Protein AF-A0A1I8GAC6-F1 (afdb_monomer_lite)

Sequence (416 aa):
GCTRSGSTRRPVFCAGGDVRAVAAAARLSRSRRRQLHLATAGLDQQVDNNCGSNPSEFFRVEFQLNHAIGLSALNLSQLPPGWSPYQPFVALMDGIVMGGGAGVSVNGSHRVATEHTLFAMPEAAIGFFPDVGGGHFLGRLPGELGTFLALTGHRLAGRDVRACGIAIATHFVRSDLLSELEDRLCHGCWPSGSGPDSHSRVSAILDEFESRSSDSGSRSSSSARDSAAGWSLSPHLAEIDAHFSRCSVSEILSSLAAAAPSSQFAANQLSAMRAASPTSLAVSLRQIRRCRRLGDSLARVLRLEYRLAVRLVDGNEQDGEGDGDSGDFLEGVRAALDDKGRGQPPKWRPASVAEITEAQLEKYFRPLPPGQELTFALPSDGLCGGDALEIDADCDIAPAEQQLLGDGRGADGGRL

Foldseek 3Di:
DDDDDDPPPADALDQADPLVVLLVQLLVVLVVVVVVCVVCPPDDDDDDPPDGDDSLVVLLVLLLLLVVQLLLQDDPVPDDPPDDNFDADAAAQRAEQEQSSQLNALSTNAHEFAQRHKYAHLQLLQLAWRASLLLPLLLPFPAQSSLLRGQQRDIQGGCLQPVRHVSRHVAYAYPVCVVVLVVCLVPPPDDPDDPDGPSVVNVVSRVVRRVVRLPPDDDDPDCVPPNPDPNPCVVPVVVSNVQSVDPFPVSSLVSLVVCVVPDVVSVSSNVSNLLGALLRSRLRSVLNVVSNVVPNDSPVSSQQSSLLSSDQSNDDPPPVPDDSQQGSNSQSCCVVPVCPPVPDRGDHVVSHNVPDDPVNSVSSRDDDPPPSTRDNDDPQPPPDGDDDDDDDPDDDPDDPDDDDPDDDDDDDDDDD

pLDDT: mean 79.56, std 23.61, range [22.66, 98.75]

Secondary structure (DSSP, 8-state):
--------PPPEEE----HHHHHHHHHHHHHHHHHHHHH-TT--------SS--HHHHHHHHHHHHHHHHGGG--GGGSPTT--TT---EEEE-SEEETHHHHTTTTSSEEEE-TT-EEE--GGGGT----TTHHHHGGGSSTTHHHHHHHH-PPEETHHHHHT-TTT-SEE--GGGHHHHHHHHHTS---SSSSS-HHHHHHHHHHHHHHHHH---S--TT-TTTTT---TTGGGHHHHHHHHTSSSHHHHHHHHHHHTTT-HHHHHHHHHHHHS-HHHHHHHHHHHHHHHTSTT-HHHHHHHHHHHHHHHHH--GGGS---TT-SHHHHHHIIIIISTTS------SSSSGGG--HHHHHHHHSPPSTT-S--------TT------------------S--------------

Organism: NCBI:txid282301

Structure (mmCIF, N/CA/C/O backbone):
data_AF-A0A1I8GAC6-F1
#
_entry.id   AF-A0A1I8GAC6-F1
#
loop_
_atom_site.group_PDB
_atom_site.id
_atom_site.type_symbol
_atom_site.label_atom_id
_atom_site.label_alt_id
_atom_site.label_comp_id
_atom_site.label_asym_id
_atom_site.label_entity_id
_atom_site.label_seq_id
_atom_site.pdbx_PDB_ins_code
_atom_site.Cartn_x
_atom_site.Cartn_y
_atom_site.Cartn_z
_atom_site.occupancy
_atom_site.B_iso_or_equiv
_atom_site.auth_seq_id
_atom_site.auth_comp_id
_atom_site.auth_asym_id
_atom_site.auth_atom_id
_atom_site.pdbx_PDB_model_num
ATOM 1 N N . GLY A 1 1 ? -17.642 20.146 -39.312 1.00 38.69 1 GLY A N 1
ATOM 2 C CA . GLY A 1 1 ? -16.767 20.202 -38.131 1.00 38.69 1 GLY A CA 1
ATOM 3 C C . GLY A 1 1 ? -17.595 19.981 -36.890 1.00 38.69 1 GLY A C 1
ATOM 4 O O . GLY A 1 1 ? -18.550 20.715 -36.705 1.00 38.69 1 GLY A O 1
ATOM 5 N N . CYS A 1 2 ? -17.276 18.941 -36.120 1.00 32.16 2 CYS A N 1
ATOM 6 C CA . CYS A 1 2 ? -17.498 18.832 -34.672 1.00 32.16 2 CYS A CA 1
ATOM 7 C C . CYS A 1 2 ? -16.956 17.465 -34.229 1.00 32.16 2 CYS A C 1
ATOM 9 O O . CYS A 1 2 ? -17.696 16.516 -33.983 1.00 32.16 2 CYS A O 1
ATOM 11 N N . THR A 1 3 ? -15.631 17.343 -34.195 1.00 33.31 3 THR A N 1
ATOM 12 C CA . THR A 1 3 ? -14.956 16.260 -33.481 1.00 33.31 3 THR A CA 1
ATOM 13 C C . THR A 1 3 ? -15.186 16.485 -31.991 1.00 33.31 3 THR A C 1
ATOM 15 O O . THR A 1 3 ? -14.636 17.418 -31.407 1.00 33.31 3 THR A O 1
ATOM 18 N N . ARG A 1 4 ? -16.037 15.653 -31.382 1.00 38.94 4 ARG A N 1
ATOM 19 C CA . ARG A 1 4 ? -16.093 15.491 -29.926 1.00 38.94 4 ARG A CA 1
ATOM 20 C C . ARG A 1 4 ? -14.676 15.181 -29.444 1.00 38.94 4 ARG A C 1
ATOM 22 O O . ARG A 1 4 ? -14.104 14.174 -29.849 1.00 38.94 4 ARG A O 1
ATOM 29 N N . SER A 1 5 ? -14.119 16.060 -28.617 1.00 39.31 5 SER A N 1
ATOM 30 C CA . SER A 1 5 ? -12.869 15.831 -27.899 1.00 39.31 5 SER A CA 1
ATOM 31 C C . SER A 1 5 ? -12.978 14.514 -27.131 1.00 39.31 5 SER A C 1
ATOM 33 O O . SER A 1 5 ? -13.826 14.380 -26.244 1.00 39.31 5 SER A O 1
ATOM 35 N N . GLY A 1 6 ? -12.166 13.531 -27.516 1.00 36.12 6 GLY A N 1
ATOM 36 C CA . GLY A 1 6 ? -12.103 12.234 -26.863 1.00 36.12 6 GLY A CA 1
ATOM 37 C C . GLY A 1 6 ? -11.712 12.403 -25.401 1.00 36.12 6 GLY A C 1
ATOM 38 O O . GLY A 1 6 ? -10.631 12.891 -25.091 1.00 36.12 6 GLY A O 1
ATOM 39 N N . SER A 1 7 ? -12.595 11.995 -24.494 1.00 40.78 7 SER A N 1
ATOM 40 C CA . SER A 1 7 ? -12.205 11.681 -23.124 1.00 40.78 7 SER A CA 1
ATOM 41 C C . SER A 1 7 ? -11.366 10.404 -23.191 1.00 40.78 7 SER A C 1
ATOM 43 O O . SER A 1 7 ? -11.900 9.296 -23.165 1.00 40.78 7 SER A O 1
ATOM 45 N N . THR A 1 8 ? -10.054 10.544 -23.373 1.00 55.88 8 THR A N 1
ATOM 46 C CA . THR A 1 8 ? -9.112 9.433 -23.227 1.00 55.88 8 THR A CA 1
ATOM 47 C C . THR A 1 8 ? -9.145 9.011 -21.762 1.00 55.88 8 THR A C 1
ATOM 49 O O . THR A 1 8 ? -8.651 9.724 -20.886 1.00 55.88 8 THR A O 1
ATOM 52 N N . ARG A 1 9 ? -9.820 7.892 -21.467 1.00 68.62 9 ARG A N 1
ATOM 53 C CA . ARG A 1 9 ? -9.788 7.283 -20.131 1.00 68.62 9 ARG A CA 1
ATOM 54 C C . ARG A 1 9 ? -8.325 7.022 -19.772 1.00 68.62 9 ARG A C 1
ATOM 56 O O . ARG A 1 9 ? -7.588 6.500 -20.602 1.00 68.62 9 ARG A O 1
ATOM 63 N N . ARG A 1 10 ? -7.916 7.399 -18.557 1.00 76.44 10 ARG A N 1
ATOM 64 C CA . ARG A 1 10 ? -6.577 7.068 -18.050 1.00 76.44 10 ARG A CA 1
ATOM 65 C C . ARG A 1 10 ? -6.387 5.544 -18.075 1.00 76.44 10 ARG A C 1
ATOM 67 O O . ARG A 1 10 ? -7.355 4.845 -17.753 1.00 76.44 10 ARG A O 1
ATOM 74 N N . PRO A 1 11 ? -5.191 5.042 -18.426 1.00 90.75 11 PRO A N 1
ATOM 75 C CA . PRO A 1 11 ? -4.912 3.618 -18.352 1.00 90.75 11 PRO A CA 1
ATOM 76 C C . PRO A 1 11 ? -5.004 3.125 -16.902 1.00 90.75 11 PRO A C 1
ATOM 78 O O . PRO A 1 11 ? -4.912 3.895 -15.937 1.00 90.75 11 PRO A O 1
ATOM 81 N N . VAL A 1 12 ? -5.240 1.827 -16.754 1.00 96.12 12 VAL A N 1
ATOM 82 C CA . VAL A 1 12 ? -5.322 1.135 -15.468 1.00 96.12 12 VAL A CA 1
ATOM 83 C C . VAL A 1 12 ? -4.468 -0.114 -15.583 1.00 96.12 12 VAL A C 1
ATOM 85 O O . VAL A 1 12 ? -4.796 -0.984 -16.384 1.00 96.12 12 VAL A O 1
ATOM 88 N N . PHE A 1 13 ? -3.417 -0.198 -14.770 1.00 97.56 13 PHE A N 1
ATOM 89 C CA . PHE A 1 13 ? -2.648 -1.425 -14.602 1.00 97.56 13 PHE A CA 1
ATOM 90 C C . PHE A 1 13 ? -3.460 -2.419 -13.762 1.00 97.56 13 PHE A C 1
ATOM 92 O O . PHE A 1 13 ? -3.888 -3.461 -14.248 1.00 97.56 13 PHE A O 1
ATOM 99 N N . CYS A 1 14 ? -3.747 -2.053 -12.510 1.00 97.94 14 CYS A N 1
ATOM 100 C CA . CYS A 1 14 ? -4.614 -2.800 -11.604 1.00 97.94 14 CYS A CA 1
ATOM 101 C C . CYS A 1 14 ? -5.060 -1.883 -10.455 1.00 97.94 14 CYS A C 1
ATOM 103 O O . CYS A 1 14 ? -4.239 -1.350 -9.707 1.00 97.94 14 CYS A O 1
ATOM 105 N N . ALA A 1 15 ? -6.373 -1.682 -10.315 1.00 95.38 15 ALA A N 1
ATOM 106 C CA . ALA A 1 15 ? -6.949 -0.740 -9.351 1.00 95.38 15 ALA A CA 1
ATOM 107 C C . ALA A 1 15 ? -7.246 -1.347 -7.964 1.00 95.38 15 ALA A C 1
ATOM 109 O O . ALA A 1 15 ? -7.804 -0.648 -7.119 1.00 95.38 15 ALA A O 1
ATOM 110 N N . GLY A 1 16 ? -6.903 -2.621 -7.747 1.00 93.88 16 GLY A N 1
ATOM 111 C CA . GLY A 1 16 ? -7.122 -3.355 -6.499 1.00 93.88 16 GLY A CA 1
ATOM 112 C C . GLY A 1 16 ? -7.825 -4.696 -6.711 1.00 93.88 16 GLY A C 1
ATOM 113 O O . GLY A 1 16 ? -8.313 -4.987 -7.804 1.00 93.88 16 GLY A O 1
ATOM 114 N N . GLY A 1 17 ? -7.872 -5.509 -5.654 1.00 93.12 17 GLY A N 1
ATOM 115 C CA . GLY A 1 17 ? -8.653 -6.746 -5.624 1.00 93.12 17 GLY A CA 1
ATOM 116 C C . GLY A 1 17 ? -10.165 -6.486 -5.603 1.00 93.12 17 GLY A C 1
ATOM 117 O O . GLY A 1 17 ? -10.622 -5.374 -5.323 1.00 93.12 17 GLY A O 1
ATOM 118 N N . ASP A 1 18 ? -10.967 -7.522 -5.871 1.00 94.44 18 ASP A N 1
ATOM 119 C CA . ASP A 1 18 ? -12.434 -7.432 -5.820 1.00 94.44 18 ASP A CA 1
ATOM 120 C C . ASP A 1 18 ? -12.955 -7.477 -4.373 1.00 94.44 18 ASP A C 1
ATOM 122 O O . ASP A 1 18 ? -13.624 -8.413 -3.926 1.00 94.44 18 ASP A O 1
ATOM 126 N N . VAL A 1 19 ? -12.657 -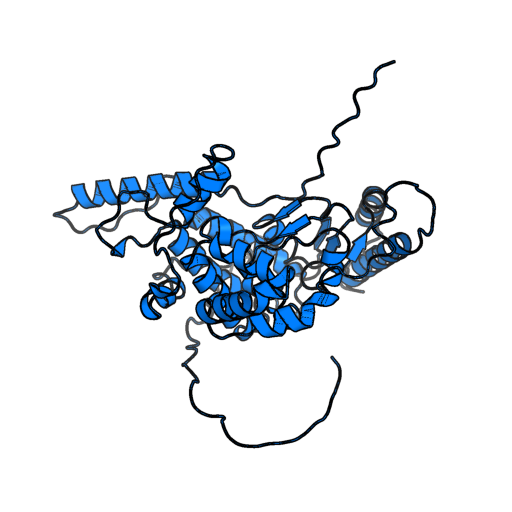6.420 -3.616 1.00 93.12 19 VAL A N 1
ATOM 127 C CA . VAL A 1 19 ? -13.083 -6.271 -2.216 1.00 93.12 19 VAL A CA 1
ATOM 128 C C . VAL A 1 19 ? -14.605 -6.205 -2.067 1.00 93.12 19 VAL A C 1
ATOM 130 O O . VAL A 1 19 ? -15.135 -6.471 -0.988 1.00 93.12 19 VAL A O 1
ATOM 133 N N . ARG A 1 20 ? -15.335 -5.899 -3.149 1.00 92.50 20 ARG A N 1
ATOM 134 C CA . ARG A 1 20 ? -16.800 -5.928 -3.165 1.00 92.50 20 ARG A CA 1
ATOM 135 C C . ARG A 1 20 ? -17.312 -7.362 -3.074 1.00 92.50 20 ARG A C 1
ATOM 137 O O . ARG A 1 20 ? -18.204 -7.634 -2.268 1.00 92.50 20 ARG A O 1
ATOM 144 N N . ALA A 1 21 ? -16.736 -8.277 -3.854 1.00 92.19 21 ALA A N 1
ATOM 145 C CA . ALA A 1 21 ? -17.041 -9.700 -3.760 1.00 92.19 21 ALA A CA 1
ATOM 146 C C . ALA A 1 21 ? -16.625 -10.281 -2.399 1.00 92.19 21 ALA A C 1
ATOM 148 O O . ALA A 1 21 ? -17.401 -11.021 -1.793 1.00 92.19 21 ALA A O 1
ATOM 149 N N . VAL A 1 22 ? -15.461 -9.882 -1.872 1.00 92.50 22 VAL A N 1
ATOM 150 C CA . VAL A 1 22 ? -15.002 -10.286 -0.529 1.00 92.50 22 VAL A CA 1
ATOM 151 C C . VAL A 1 22 ? -15.989 -9.831 0.552 1.00 92.50 22 VAL A C 1
ATOM 153 O O . VAL A 1 22 ? -16.392 -10.635 1.392 1.00 92.50 22 VAL A O 1
ATOM 156 N N . ALA A 1 23 ? -16.452 -8.578 0.511 1.00 90.94 23 ALA A N 1
ATOM 157 C CA . ALA A 1 23 ? -17.446 -8.071 1.457 1.00 90.94 23 ALA A CA 1
ATOM 158 C C . ALA A 1 23 ? -18.790 -8.811 1.349 1.00 90.94 23 ALA A C 1
ATOM 160 O O . ALA A 1 23 ? -19.401 -9.139 2.366 1.00 90.94 23 ALA A O 1
ATOM 161 N N . ALA A 1 24 ? -19.248 -9.124 0.132 1.00 89.38 24 ALA A N 1
ATOM 162 C CA . ALA A 1 24 ? -20.458 -9.920 -0.073 1.00 89.38 24 ALA A CA 1
ATOM 163 C C . ALA A 1 24 ? -20.320 -11.339 0.513 1.00 89.38 24 ALA A C 1
ATOM 165 O O . ALA A 1 24 ? -21.211 -11.807 1.225 1.00 89.38 24 ALA A O 1
ATOM 166 N N . ALA A 1 25 ? -19.184 -11.998 0.278 1.00 88.69 25 ALA A N 1
ATOM 167 C CA . ALA A 1 25 ? -18.869 -13.313 0.830 1.00 88.69 25 ALA A CA 1
ATOM 168 C C . ALA A 1 25 ? -18.784 -13.304 2.369 1.00 88.69 25 ALA A C 1
ATOM 170 O O . ALA A 1 25 ? -19.281 -14.219 3.034 1.00 88.69 25 ALA A O 1
ATOM 171 N N . ALA A 1 26 ? -18.217 -12.243 2.946 1.00 88.06 26 ALA A N 1
ATOM 172 C CA . ALA A 1 26 ? -18.120 -12.061 4.390 1.00 88.06 26 ALA A CA 1
ATOM 173 C C . ALA A 1 26 ? -19.497 -11.873 5.040 1.00 88.06 26 ALA A C 1
ATOM 175 O O . ALA A 1 26 ? -19.793 -12.528 6.040 1.00 88.06 26 ALA A O 1
ATOM 176 N N . ARG A 1 27 ? -20.382 -11.068 4.435 1.00 86.00 27 ARG A N 1
ATOM 177 C CA . ARG A 1 27 ? -21.778 -10.922 4.888 1.00 86.00 27 ARG A CA 1
ATOM 178 C C . ARG A 1 27 ? -22.504 -12.263 4.920 1.00 86.00 27 ARG A C 1
ATOM 180 O O . ARG A 1 27 ? -23.087 -12.619 5.941 1.00 86.00 27 ARG A O 1
ATOM 187 N N . LEU A 1 28 ? -22.410 -13.038 3.837 1.00 83.94 28 LEU A N 1
ATOM 188 C CA . LEU A 1 28 ? -23.030 -14.365 3.752 1.00 83.94 28 LEU A CA 1
ATOM 189 C C . LEU A 1 28 ? -22.485 -15.326 4.817 1.00 83.94 28 LEU A C 1
ATOM 191 O O . LEU A 1 28 ? -23.263 -16.024 5.471 1.00 83.94 28 LEU A O 1
ATOM 195 N N . SER A 1 29 ? -21.165 -15.331 5.019 1.00 81.44 29 SER A N 1
ATOM 196 C CA . SER A 1 29 ? -20.505 -16.150 6.042 1.00 81.44 29 SER A CA 1
ATOM 197 C C . SER A 1 29 ? -21.005 -15.805 7.449 1.00 81.44 29 SER A C 1
ATOM 199 O O . SER A 1 29 ? -21.401 -16.700 8.199 1.00 81.44 29 SER A O 1
ATOM 201 N N . ARG A 1 30 ? -21.099 -14.511 7.787 1.00 79.81 30 ARG A N 1
ATOM 202 C CA . ARG A 1 30 ? -21.632 -14.040 9.078 1.00 79.81 30 ARG A CA 1
ATOM 203 C C . ARG A 1 30 ? -23.102 -14.405 9.274 1.00 79.81 30 ARG A C 1
ATOM 205 O O . ARG A 1 30 ? -23.475 -14.886 10.344 1.00 79.81 30 ARG A O 1
ATOM 212 N N . SER A 1 31 ? -23.945 -14.213 8.254 1.00 79.06 31 SER A N 1
ATOM 213 C CA . SER A 1 31 ? -25.364 -14.585 8.322 1.00 79.06 31 SER A CA 1
ATOM 214 C C . SER A 1 31 ? -25.545 -16.076 8.608 1.00 79.06 31 SER A C 1
ATOM 216 O O . SER A 1 31 ? -26.378 -16.440 9.438 1.00 79.06 31 SER A O 1
ATOM 218 N N . ARG A 1 32 ? -24.733 -16.940 7.984 1.00 77.44 32 ARG A N 1
ATOM 219 C CA . ARG A 1 32 ? -24.759 -18.385 8.248 1.00 77.44 32 ARG A CA 1
ATOM 220 C C . ARG A 1 32 ? -24.282 -18.729 9.652 1.00 77.44 32 ARG A C 1
ATOM 222 O O . ARG A 1 32 ? -24.970 -19.489 10.323 1.00 77.44 32 ARG A O 1
ATOM 229 N N . ARG A 1 33 ? -23.172 -18.149 10.131 1.00 76.69 33 ARG A N 1
ATOM 230 C CA . ARG A 1 33 ? -22.696 -18.367 11.513 1.00 76.69 33 ARG A CA 1
ATOM 231 C C . ARG A 1 33 ? -23.773 -18.019 12.542 1.00 76.69 33 ARG A C 1
ATOM 233 O O . ARG A 1 33 ? -23.990 -18.789 13.469 1.00 76.69 33 ARG A O 1
ATOM 240 N N . ARG A 1 34 ? -24.517 -16.926 12.334 1.00 74.12 34 ARG A N 1
ATOM 241 C CA . ARG A 1 34 ? -25.660 -16.548 13.187 1.00 74.12 34 ARG A CA 1
ATOM 242 C C . ARG A 1 34 ? -26.801 -17.562 13.130 1.00 74.12 34 ARG A C 1
ATOM 244 O O . ARG A 1 34 ? -27.313 -17.948 14.175 1.00 74.12 34 ARG A O 1
ATOM 251 N N . GLN A 1 35 ? -27.190 -18.002 11.933 1.00 72.50 35 GLN A N 1
ATOM 252 C CA . GLN A 1 35 ? -28.236 -19.018 11.770 1.00 72.50 35 GLN A CA 1
ATOM 253 C C . GLN A 1 35 ? -27.848 -20.344 12.428 1.00 72.50 35 GLN A C 1
ATOM 255 O O . GLN A 1 35 ? -28.674 -20.931 13.120 1.00 72.50 35 GLN A O 1
ATOM 260 N N . LEU A 1 36 ? -26.597 -20.786 12.261 1.00 69.44 36 LEU A N 1
ATOM 261 C CA . LEU A 1 36 ? -26.092 -21.979 12.933 1.00 69.44 36 LEU A CA 1
ATOM 262 C C . LEU A 1 36 ? -26.064 -21.787 14.446 1.00 69.44 36 LEU A C 1
ATOM 264 O O . LEU A 1 36 ? -26.608 -22.630 15.133 1.00 69.44 36 LEU A O 1
ATOM 268 N N . HIS A 1 37 ? -25.529 -20.680 14.968 1.00 68.25 37 HIS A N 1
ATOM 269 C CA . HIS A 1 37 ? -25.489 -20.435 16.414 1.00 68.25 37 HIS A CA 1
ATOM 270 C C . HIS A 1 37 ? -26.890 -20.458 17.053 1.00 68.25 37 HIS A C 1
ATOM 272 O O . HIS A 1 37 ? -27.068 -21.005 18.138 1.00 68.25 37 HIS A O 1
ATOM 278 N N . LEU A 1 38 ? -27.902 -19.930 16.352 1.00 63.53 38 LEU A N 1
ATOM 279 C CA . LEU A 1 38 ? -29.308 -20.019 16.763 1.00 63.53 38 LEU A CA 1
ATOM 280 C C . LEU A 1 38 ? -29.871 -21.449 16.668 1.00 63.53 38 LEU A C 1
ATOM 282 O O . LEU A 1 38 ? -30.708 -21.824 17.483 1.00 63.53 38 LEU A O 1
ATOM 286 N N . ALA A 1 39 ? -29.428 -22.244 15.691 1.00 61.91 39 ALA A N 1
ATOM 287 C CA . ALA A 1 39 ? -29.866 -23.626 15.487 1.00 61.91 39 ALA A CA 1
ATOM 288 C C . ALA A 1 39 ? -29.144 -24.645 16.394 1.00 61.91 39 ALA A C 1
ATOM 290 O O . ALA A 1 39 ? -29.713 -25.687 16.711 1.00 61.91 39 ALA A O 1
ATOM 291 N N . THR A 1 40 ? -27.909 -24.359 16.815 1.00 56.09 40 THR A N 1
ATOM 292 C CA . THR A 1 40 ? -27.037 -25.242 17.608 1.00 56.09 40 THR A CA 1
ATOM 293 C C . THR A 1 40 ? -26.929 -24.822 19.069 1.00 56.09 40 THR A C 1
ATOM 295 O O . THR A 1 40 ? -26.096 -25.372 19.789 1.00 56.09 40 THR A O 1
ATOM 298 N N . ALA A 1 41 ? -27.758 -23.882 19.536 1.00 53.12 41 ALA A N 1
ATOM 299 C CA . ALA A 1 41 ? -27.946 -23.596 20.956 1.00 53.12 41 ALA A CA 1
ATOM 300 C C . ALA A 1 41 ? -28.508 -24.850 21.668 1.00 53.12 41 ALA A C 1
ATOM 302 O O . ALA A 1 41 ? -29.704 -24.963 21.920 1.00 53.12 41 ALA A O 1
ATOM 303 N N . GLY A 1 42 ? -27.638 -25.837 21.914 1.00 49.50 42 GLY A N 1
ATOM 304 C CA . GLY A 1 42 ? -27.971 -27.153 22.456 1.00 49.50 42 GLY A CA 1
ATOM 305 C C . GLY A 1 42 ? -27.059 -28.323 22.047 1.00 49.50 42 GLY A C 1
ATOM 306 O O . GLY A 1 42 ? -27.174 -29.369 22.678 1.00 49.50 42 GLY A O 1
ATOM 307 N N . LEU A 1 43 ? -26.166 -28.205 21.050 1.00 45.88 43 LEU A N 1
ATOM 308 C CA . LEU A 1 43 ? -25.277 -29.311 20.638 1.00 45.88 43 LEU A CA 1
ATOM 309 C C . LEU A 1 43 ? -23.890 -28.817 20.184 1.00 45.88 43 LEU A C 1
ATOM 311 O O . LEU A 1 43 ? -23.789 -27.990 19.279 1.00 45.88 43 LEU A O 1
ATOM 315 N N . ASP A 1 44 ? -22.836 -29.377 20.789 1.00 40.41 44 ASP A N 1
ATOM 316 C CA . ASP A 1 44 ? -21.432 -29.197 20.396 1.00 40.41 44 ASP A CA 1
ATOM 317 C C . ASP A 1 44 ? -21.122 -30.023 19.144 1.00 40.41 44 ASP A C 1
ATOM 319 O O . ASP A 1 44 ? -21.124 -31.254 19.202 1.00 40.41 44 ASP A O 1
ATOM 323 N N . GLN A 1 45 ? -20.799 -29.370 18.025 1.00 46.03 45 GLN A N 1
ATOM 324 C CA . GLN A 1 45 ? -20.075 -30.019 16.929 1.00 46.03 45 GLN A CA 1
ATOM 325 C C . GLN A 1 45 ? -19.298 -29.023 16.059 1.00 46.03 45 GLN A C 1
ATOM 327 O O . GLN A 1 45 ? -19.735 -27.899 15.810 1.00 46.03 45 GLN A O 1
ATOM 332 N N . GLN A 1 46 ? -18.121 -29.471 15.607 1.00 43.38 46 GLN A N 1
ATOM 333 C CA . GLN A 1 46 ? -17.219 -28.763 14.699 1.00 43.38 46 GLN A CA 1
ATOM 334 C C . GLN A 1 46 ? -17.921 -28.458 13.370 1.00 43.38 46 GLN A C 1
ATOM 336 O O . GLN A 1 46 ? -18.413 -29.358 12.693 1.00 43.38 46 GLN A O 1
ATOM 341 N N . VAL A 1 47 ? -17.955 -27.177 13.005 1.00 45.16 47 VAL A N 1
ATOM 342 C CA . VAL A 1 47 ? -18.555 -26.701 11.756 1.00 45.16 47 VAL A CA 1
ATOM 343 C C . VAL A 1 47 ? -17.596 -26.972 10.600 1.00 45.16 47 VAL A C 1
ATOM 345 O O . VAL A 1 47 ? -16.471 -26.473 10.582 1.00 45.16 47 VAL A O 1
ATOM 348 N N . ASP A 1 48 ? -18.065 -27.747 9.627 1.00 39.41 48 ASP A N 1
ATOM 349 C CA . ASP A 1 48 ? -17.353 -28.025 8.386 1.00 39.41 48 ASP A CA 1
ATOM 350 C C . ASP A 1 48 ? -17.465 -26.802 7.449 1.00 39.41 48 ASP A C 1
ATOM 352 O O . ASP A 1 48 ? -18.543 -26.457 6.959 1.00 39.41 48 ASP A O 1
ATOM 356 N N . ASN A 1 49 ? -16.353 -26.092 7.233 1.00 45.09 49 ASN A N 1
ATOM 357 C CA . ASN A 1 49 ? -16.288 -24.782 6.558 1.00 45.09 49 ASN A CA 1
ATOM 358 C C . ASN A 1 49 ? -16.388 -24.844 5.016 1.00 45.09 49 ASN A C 1
ATOM 360 O O . ASN A 1 49 ? -16.098 -23.864 4.329 1.00 45.09 49 ASN A O 1
ATOM 364 N N . ASN A 1 50 ? -16.777 -25.980 4.437 1.00 41.19 50 ASN A N 1
ATOM 365 C CA . ASN A 1 50 ? -16.456 -26.289 3.042 1.00 41.19 50 ASN A CA 1
ATOM 366 C C . ASN A 1 50 ? -17.561 -25.990 2.006 1.00 41.19 50 ASN A C 1
ATOM 368 O O . ASN A 1 50 ? -17.690 -26.703 1.014 1.00 41.19 50 ASN A O 1
ATOM 372 N N . CYS A 1 51 ? -18.384 -24.949 2.184 1.00 37.50 51 CYS A N 1
ATOM 373 C CA . CYS A 1 51 ? -19.418 -24.634 1.187 1.00 37.50 51 CYS A CA 1
ATOM 374 C C . CYS A 1 51 ? -19.640 -23.129 0.973 1.00 37.50 51 CYS A C 1
ATOM 376 O O . CYS A 1 51 ? -20.534 -22.537 1.570 1.00 37.50 51 CYS A O 1
ATOM 378 N N . GLY A 1 52 ? -18.903 -22.528 0.032 1.00 46.38 52 GLY A N 1
ATOM 379 C CA . GLY A 1 52 ? -19.202 -21.217 -0.569 1.00 46.38 52 GLY A CA 1
ATOM 380 C C . GLY A 1 52 ? -18.322 -20.062 -0.078 1.00 46.38 52 GLY A C 1
ATOM 381 O O . GLY A 1 52 ? -18.457 -19.635 1.061 1.00 46.38 52 GLY A O 1
ATOM 382 N N . SER A 1 53 ? -17.452 -19.573 -0.976 1.00 58.91 53 SER A N 1
ATOM 383 C CA . SER A 1 53 ? -16.614 -18.358 -0.895 1.00 58.91 53 SER A CA 1
ATOM 384 C C . SER A 1 53 ? -16.184 -17.954 0.520 1.00 58.91 53 SER A C 1
ATOM 386 O O . SER A 1 53 ? -16.756 -17.041 1.111 1.00 58.91 53 SER A O 1
ATOM 388 N N . ASN A 1 54 ? -15.163 -18.622 1.053 1.00 75.62 54 ASN A N 1
ATOM 389 C CA . ASN A 1 54 ? -14.508 -18.207 2.287 1.00 75.62 54 ASN A CA 1
ATOM 390 C C . ASN A 1 54 ? -13.674 -16.935 2.009 1.00 75.62 54 ASN A C 1
ATOM 392 O O . ASN A 1 54 ? -12.730 -17.015 1.221 1.00 75.62 54 ASN A O 1
ATOM 396 N N . PRO A 1 55 ? -13.973 -15.776 2.630 1.00 82.94 55 PRO A N 1
ATOM 397 C CA . PRO A 1 55 ? -13.209 -14.547 2.408 1.00 82.94 55 PRO A CA 1
ATOM 398 C C . PRO A 1 55 ? -11.715 -14.698 2.715 1.00 82.94 55 PRO A C 1
ATOM 400 O O . PRO A 1 55 ? -10.893 -14.049 2.078 1.00 82.94 55 PRO A O 1
ATOM 403 N N . SER A 1 56 ? -11.352 -15.578 3.653 1.00 87.12 56 SER A N 1
ATOM 404 C CA . SER A 1 56 ? -9.947 -15.839 3.985 1.00 87.12 56 SER A CA 1
ATOM 405 C C . SER A 1 56 ? -9.184 -16.560 2.867 1.00 87.12 56 SER A C 1
ATOM 407 O O . SER A 1 56 ? -8.003 -16.287 2.672 1.00 87.12 56 SER A O 1
ATOM 409 N N . GLU A 1 57 ? -9.850 -17.395 2.060 1.00 90.12 57 GLU A N 1
ATOM 410 C CA . GLU A 1 57 ? -9.206 -18.086 0.933 1.00 90.12 57 GLU A CA 1
ATOM 411 C C . GLU A 1 57 ? -8.792 -17.120 -0.183 1.00 90.12 57 GLU A C 1
ATOM 413 O O . GLU A 1 57 ? -7.761 -17.329 -0.818 1.00 90.12 57 GLU A O 1
ATOM 418 N N . PHE A 1 58 ? -9.536 -16.024 -0.378 1.00 93.06 58 PHE A N 1
ATOM 419 C CA . PHE A 1 58 ? -9.138 -14.961 -1.306 1.00 93.06 58 PHE A CA 1
ATOM 420 C C . PHE A 1 58 ? -7.754 -14.405 -0.939 1.00 93.06 58 PHE A C 1
ATOM 422 O O . PHE A 1 58 ? -6.834 -14.458 -1.755 1.00 93.06 58 PHE A O 1
ATOM 429 N N . PHE A 1 59 ? -7.580 -13.967 0.312 1.00 95.50 59 PHE A N 1
ATOM 430 C CA . PHE A 1 59 ? -6.302 -13.427 0.785 1.00 95.50 59 PHE A CA 1
ATOM 431 C C . PHE A 1 59 ? -5.205 -14.489 0.841 1.00 95.50 59 PHE A C 1
ATOM 433 O O . PHE A 1 59 ? -4.038 -14.180 0.622 1.00 95.50 59 PHE A O 1
ATOM 440 N N . ARG A 1 60 ? -5.555 -15.755 1.108 1.00 95.06 60 ARG A N 1
ATOM 441 C CA . ARG A 1 60 ? -4.584 -16.856 1.103 1.00 95.06 60 ARG A CA 1
ATOM 442 C C . ARG A 1 60 ? -3.937 -16.988 -0.273 1.00 95.06 60 ARG A C 1
ATOM 444 O O . ARG A 1 60 ? -2.711 -16.985 -0.367 1.00 95.06 60 ARG A O 1
ATOM 451 N N . VAL A 1 61 ? -4.754 -17.068 -1.322 1.00 94.94 61 VAL A N 1
ATOM 452 C CA . VAL A 1 61 ? -4.281 -17.192 -2.707 1.00 94.94 61 VAL A CA 1
ATOM 453 C C . VAL A 1 61 ? -3.559 -15.922 -3.156 1.00 94.94 61 VAL A C 1
ATOM 455 O O . VAL A 1 61 ? -2.487 -16.011 -3.754 1.00 94.94 61 VAL A O 1
ATOM 458 N N . GLU A 1 62 ? -4.098 -14.743 -2.834 1.00 96.81 62 GLU A N 1
ATOM 459 C CA . GLU A 1 62 ? -3.471 -13.460 -3.169 1.00 96.81 62 GLU A CA 1
ATOM 460 C C . GLU A 1 62 ? -2.070 -13.346 -2.553 1.00 96.81 62 GLU A C 1
ATOM 462 O O . GLU A 1 62 ? -1.100 -13.083 -3.262 1.00 96.81 62 GLU A O 1
ATOM 467 N N . PHE A 1 63 ? -1.922 -13.653 -1.264 1.00 97.19 63 PHE A N 1
ATOM 468 C CA . PHE A 1 63 ? -0.639 -13.513 -0.575 1.00 97.19 63 PHE A CA 1
ATOM 469 C C . PHE A 1 63 ? 0.357 -14.602 -0.986 1.00 97.19 63 PHE A C 1
ATOM 471 O O . PHE A 1 63 ? 1.559 -14.344 -1.041 1.00 97.19 63 PHE A O 1
ATOM 478 N N . GLN A 1 64 ? -0.106 -15.801 -1.351 1.00 95.19 64 GLN A N 1
ATOM 479 C CA . GLN A 1 64 ? 0.750 -16.813 -1.978 1.00 95.19 64 GLN A CA 1
ATOM 480 C C . GLN A 1 64 ? 1.281 -16.346 -3.340 1.00 95.19 64 GLN A C 1
ATOM 482 O O . GLN A 1 64 ? 2.467 -16.530 -3.623 1.00 95.19 64 GLN A O 1
ATOM 487 N N . LEU A 1 65 ? 0.448 -15.686 -4.151 1.00 95.50 65 LEU A N 1
ATOM 488 C CA . LEU A 1 65 ? 0.879 -15.072 -5.406 1.00 95.50 65 LEU A CA 1
ATOM 489 C C . LEU A 1 65 ? 1.873 -13.928 -5.161 1.00 95.50 65 LEU A C 1
ATOM 491 O O . LEU A 1 65 ? 2.911 -13.876 -5.820 1.00 95.50 65 LEU A O 1
ATOM 495 N N . ASN A 1 66 ? 1.609 -13.038 -4.198 1.00 96.25 66 ASN A N 1
ATOM 496 C CA . ASN A 1 66 ? 2.530 -11.946 -3.866 1.00 96.25 66 ASN A CA 1
ATOM 497 C C . ASN A 1 66 ? 3.889 -12.481 -3.402 1.00 96.25 66 ASN A C 1
ATOM 499 O O . ASN A 1 66 ? 4.926 -11.964 -3.815 1.00 96.25 66 ASN A O 1
ATOM 503 N N . HIS A 1 67 ? 3.887 -13.547 -2.595 1.00 93.50 67 HIS A N 1
ATOM 504 C CA . HIS A 1 67 ? 5.108 -14.239 -2.202 1.00 93.50 67 HIS A CA 1
ATOM 505 C C . HIS A 1 67 ? 5.842 -14.801 -3.421 1.00 93.50 67 HIS A C 1
ATOM 507 O O . HIS A 1 67 ? 7.027 -14.534 -3.572 1.00 93.50 67 HIS A O 1
ATOM 513 N N . ALA A 1 68 ? 5.147 -15.512 -4.316 1.00 91.12 68 ALA A N 1
ATOM 514 C CA . ALA A 1 68 ? 5.744 -16.079 -5.526 1.00 91.12 68 ALA A CA 1
ATOM 515 C C . ALA A 1 68 ? 6.384 -15.008 -6.428 1.00 91.12 68 ALA A C 1
ATOM 517 O O . ALA A 1 68 ? 7.495 -15.203 -6.915 1.00 91.12 68 ALA A O 1
ATOM 518 N N . ILE A 1 69 ? 5.730 -13.852 -6.591 1.00 92.50 69 ILE A N 1
ATOM 519 C CA . ILE A 1 69 ? 6.301 -12.690 -7.290 1.00 92.50 69 ILE A CA 1
ATOM 520 C C . ILE A 1 69 ? 7.544 -12.178 -6.548 1.00 92.50 69 ILE A C 1
ATOM 522 O O . ILE A 1 69 ? 8.572 -11.918 -7.174 1.00 92.50 69 ILE A O 1
ATOM 526 N N . GLY A 1 70 ? 7.476 -12.087 -5.217 1.00 90.88 70 GLY A N 1
ATOM 527 C CA . GLY A 1 70 ? 8.574 -11.666 -4.347 1.00 90.88 70 GLY A CA 1
ATOM 528 C C . GLY A 1 70 ? 9.838 -12.516 -4.449 1.00 90.88 70 GLY A C 1
ATOM 529 O O . GLY A 1 70 ? 10.939 -11.992 -4.303 1.00 90.88 70 GLY A O 1
ATOM 530 N N . LEU A 1 71 ? 9.707 -13.805 -4.774 1.00 86.50 71 LEU A N 1
ATOM 531 C CA . LEU A 1 71 ? 10.856 -14.696 -4.966 1.00 86.50 71 LEU A CA 1
ATOM 532 C C . LEU A 1 71 ? 11.736 -14.277 -6.152 1.00 86.50 71 LEU A C 1
ATOM 534 O O . LEU A 1 71 ? 12.931 -14.563 -6.136 1.00 86.50 71 LEU A O 1
ATOM 538 N N . SER A 1 72 ? 11.191 -13.536 -7.127 1.00 83.44 72 SER A N 1
ATOM 539 C CA . SER A 1 72 ? 11.989 -12.942 -8.211 1.00 83.44 72 SER A CA 1
ATOM 540 C C . SER A 1 72 ? 12.959 -11.864 -7.721 1.00 83.44 72 SER A C 1
ATOM 542 O O . SER A 1 72 ? 13.943 -11.589 -8.394 1.00 83.44 72 SER A O 1
ATOM 544 N N . ALA A 1 73 ? 12.706 -11.238 -6.569 1.00 80.06 73 ALA A N 1
ATOM 545 C CA . ALA A 1 73 ? 13.540 -10.170 -6.022 1.00 80.06 73 ALA A CA 1
ATOM 546 C C . ALA A 1 73 ? 14.612 -10.675 -5.035 1.00 80.06 73 ALA A C 1
ATOM 548 O O . ALA A 1 73 ? 15.380 -9.869 -4.509 1.00 80.06 73 ALA A O 1
ATOM 549 N N . LEU A 1 74 ? 14.657 -11.984 -4.752 1.00 72.50 74 LEU A N 1
ATOM 550 C CA . LEU A 1 74 ? 15.577 -12.566 -3.775 1.00 72.50 74 LEU A CA 1
ATOM 551 C C . LEU A 1 74 ? 16.920 -12.964 -4.392 1.00 72.50 74 LEU A C 1
ATOM 553 O O . LEU A 1 74 ? 17.002 -13.489 -5.500 1.00 72.50 74 LEU A O 1
ATOM 557 N N . ASN A 1 75 ? 17.980 -12.804 -3.599 1.00 61.50 75 ASN A N 1
ATOM 558 C CA . ASN A 1 75 ? 19.287 -13.384 -3.895 1.00 61.50 75 ASN A CA 1
ATOM 559 C C . ASN A 1 75 ? 19.297 -14.899 -3.615 1.00 61.50 75 ASN A C 1
ATOM 561 O O . ASN A 1 75 ? 18.589 -15.386 -2.734 1.00 61.50 75 ASN A O 1
ATOM 565 N N . LEU A 1 76 ? 20.182 -15.631 -4.303 1.00 53.47 76 LEU A N 1
ATOM 566 C CA . LEU A 1 76 ? 20.346 -17.095 -4.218 1.00 53.47 76 LEU A CA 1
ATOM 567 C C . LEU A 1 76 ? 20.382 -17.683 -2.800 1.00 53.47 76 LEU A C 1
ATOM 569 O O . LEU A 1 76 ? 19.880 -18.781 -2.585 1.00 53.47 76 LEU A O 1
ATOM 573 N N . SER A 1 77 ? 20.962 -16.976 -1.829 1.00 52.59 77 SER A N 1
ATOM 574 C CA . SER A 1 77 ? 21.104 -17.459 -0.450 1.00 52.59 77 SER A CA 1
ATOM 575 C C . SER A 1 77 ? 19.803 -17.468 0.361 1.00 52.59 77 SER A C 1
ATOM 577 O O . SER A 1 77 ? 19.792 -18.008 1.464 1.00 52.59 77 SER A O 1
ATOM 579 N N . GLN A 1 78 ? 18.727 -16.865 -0.150 1.00 54.41 78 GLN A N 1
ATOM 580 C CA . GLN A 1 78 ? 17.449 -16.713 0.555 1.00 54.41 78 GLN A CA 1
ATOM 581 C C . GLN A 1 78 ? 16.346 -17.628 0.003 1.00 54.41 78 GLN A C 1
ATOM 583 O O . GLN A 1 78 ? 15.198 -17.535 0.439 1.00 54.41 78 GLN A O 1
ATOM 588 N N . LEU A 1 79 ? 16.676 -18.502 -0.953 1.00 55.25 79 LEU A N 1
ATOM 589 C CA . LEU A 1 79 ? 15.7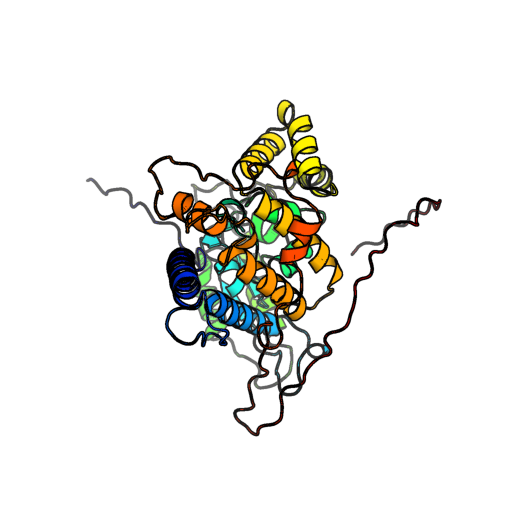03 -19.364 -1.608 1.00 55.25 79 LEU A CA 1
ATOM 590 C C . LEU A 1 79 ? 15.630 -20.771 -1.015 1.00 55.25 79 LEU A C 1
ATOM 592 O O . LEU A 1 79 ? 16.642 -21.310 -0.561 1.00 55.25 79 LEU A O 1
ATOM 596 N N . PRO A 1 80 ? 14.448 -21.405 -1.075 1.00 55.69 80 PRO A N 1
ATOM 597 C CA . PRO A 1 80 ? 14.328 -22.821 -0.777 1.00 55.69 80 PRO A CA 1
ATOM 598 C C . PRO A 1 80 ? 15.138 -23.686 -1.763 1.00 55.69 80 PRO A C 1
ATOM 600 O O . PRO A 1 80 ? 15.281 -23.311 -2.932 1.00 55.69 80 PRO A O 1
ATOM 603 N N . PRO A 1 81 ? 15.618 -24.871 -1.341 1.00 45.62 81 PRO A N 1
ATOM 604 C CA . PRO A 1 81 ? 16.240 -25.840 -2.244 1.00 45.62 81 PRO A CA 1
ATOM 605 C C . PRO A 1 81 ? 15.321 -26.162 -3.434 1.00 45.62 81 PRO A C 1
ATOM 607 O O . PRO A 1 81 ? 14.120 -26.338 -3.250 1.00 45.62 81 PRO A O 1
ATOM 610 N N . GLY A 1 82 ? 15.871 -26.205 -4.652 1.00 49.84 82 GLY A N 1
ATOM 611 C CA . GLY A 1 82 ? 15.115 -26.469 -5.888 1.00 49.84 82 GLY A CA 1
ATOM 612 C C . GLY A 1 82 ? 14.537 -25.226 -6.579 1.00 49.84 82 GLY A C 1
ATOM 613 O O . GLY A 1 82 ? 14.184 -25.296 -7.756 1.00 49.84 82 GLY A O 1
ATOM 614 N N . TRP A 1 83 ? 14.509 -24.065 -5.912 1.00 43.88 83 TRP A N 1
ATOM 615 C CA . TRP A 1 83 ? 14.101 -22.809 -6.542 1.00 43.88 83 TRP A CA 1
ATOM 616 C C . TRP A 1 83 ? 15.251 -22.105 -7.251 1.00 43.88 83 TRP A C 1
ATOM 618 O O . TRP A 1 83 ? 16.382 -22.023 -6.776 1.00 43.88 83 TRP A O 1
ATOM 628 N N . SER A 1 84 ? 14.905 -21.535 -8.394 1.00 53.34 84 SER A N 1
ATOM 629 C CA . SER A 1 84 ? 15.790 -20.836 -9.310 1.00 53.34 84 SER A CA 1
ATOM 630 C C . SER A 1 84 ? 15.439 -19.334 -9.223 1.00 53.34 84 SER A C 1
ATOM 632 O O . SER A 1 84 ? 14.375 -18.966 -9.719 1.00 53.34 84 SER A O 1
ATOM 634 N N . PRO A 1 85 ? 16.256 -18.446 -8.607 1.00 56.06 85 PRO A N 1
ATOM 635 C CA . PRO A 1 85 ? 15.964 -16.995 -8.476 1.00 56.06 85 PRO A CA 1
ATOM 636 C C . PRO A 1 85 ? 15.941 -16.238 -9.809 1.00 56.06 85 PRO A C 1
ATOM 638 O O . PRO A 1 85 ? 15.786 -15.019 -9.856 1.00 56.06 85 PRO A O 1
ATOM 641 N N . TYR A 1 86 ? 16.173 -16.933 -10.914 1.00 60.75 86 TYR A N 1
ATOM 642 C CA . TYR A 1 86 ? 16.789 -16.323 -12.079 1.00 60.75 86 TYR A CA 1
ATOM 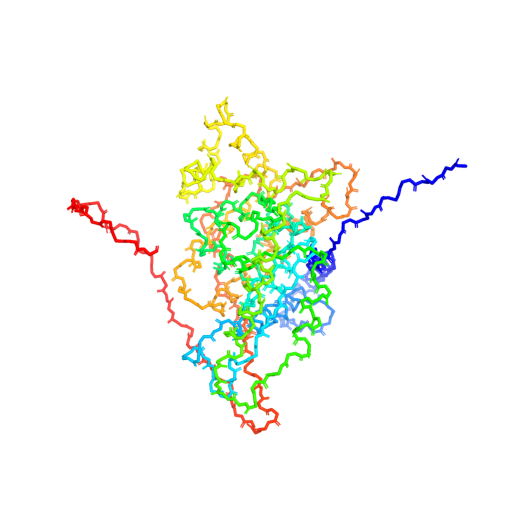643 C C . TYR A 1 86 ? 15.812 -15.755 -13.097 1.00 60.75 86 TYR A C 1
ATOM 645 O O . TYR A 1 86 ? 16.273 -15.346 -14.161 1.00 60.75 86 TYR A O 1
ATOM 653 N N . GLN A 1 87 ? 14.499 -15.745 -12.837 1.00 78.69 87 GLN A N 1
ATOM 654 C CA . GLN A 1 87 ? 13.565 -15.130 -13.776 1.00 78.69 87 GLN A CA 1
ATOM 655 C C . GLN A 1 87 ? 13.181 -13.723 -13.309 1.00 78.69 87 GLN A C 1
ATOM 657 O O . GLN A 1 87 ? 12.430 -13.579 -12.341 1.00 78.69 87 GLN A O 1
ATOM 662 N N . PRO A 1 88 ? 13.666 -12.676 -14.002 1.00 86.88 88 PRO A N 1
ATOM 663 C CA . PRO A 1 88 ? 13.219 -11.321 -13.763 1.00 86.88 88 PRO A CA 1
ATOM 664 C C . PRO A 1 88 ? 11.718 -11.214 -13.969 1.00 86.88 88 PRO A C 1
ATOM 666 O O . PRO A 1 88 ? 11.167 -11.653 -14.979 1.00 86.88 88 PRO A O 1
ATOM 669 N N . PHE A 1 89 ? 11.073 -10.579 -13.006 1.00 92.44 89 PHE A N 1
ATOM 670 C CA . PHE A 1 89 ? 9.702 -10.120 -13.107 1.00 92.44 89 PHE A CA 1
ATOM 671 C C . PHE A 1 89 ? 9.703 -8.618 -13.382 1.00 92.44 89 PHE A C 1
ATOM 673 O O . PHE A 1 89 ? 10.237 -7.852 -12.572 1.00 92.44 89 PHE A O 1
ATOM 680 N N . VAL A 1 90 ? 9.105 -8.210 -14.503 1.00 96.12 90 VAL A N 1
ATOM 681 C CA . VAL A 1 90 ? 8.981 -6.806 -14.915 1.00 96.12 90 VAL A CA 1
ATOM 682 C C . VAL A 1 90 ? 7.515 -6.388 -14.858 1.00 96.12 90 VAL A C 1
ATOM 684 O O . VAL A 1 90 ? 6.701 -6.862 -15.645 1.00 96.12 90 VAL A O 1
ATOM 687 N N . ALA A 1 91 ? 7.183 -5.477 -13.944 1.00 98.00 91 ALA A N 1
ATOM 688 C CA . ALA A 1 91 ? 5.877 -4.831 -13.878 1.00 98.00 91 ALA A CA 1
ATOM 689 C C . ALA A 1 91 ? 5.908 -3.484 -14.608 1.00 98.00 91 ALA A C 1
ATOM 691 O O . ALA A 1 91 ? 6.564 -2.546 -14.149 1.00 98.00 91 ALA A O 1
ATOM 692 N N . LEU A 1 92 ? 5.167 -3.373 -15.712 1.00 98.00 92 LEU A N 1
ATOM 693 C CA . LEU A 1 92 ? 4.934 -2.112 -16.418 1.00 98.00 92 LEU A CA 1
ATOM 694 C C . LEU A 1 92 ? 3.703 -1.420 -15.819 1.00 98.00 92 LEU A C 1
ATOM 696 O O . LEU A 1 92 ? 2.564 -1.715 -16.168 1.00 98.00 92 LEU A O 1
ATOM 700 N N . MET A 1 93 ? 3.934 -0.520 -14.868 1.00 97.62 93 MET A N 1
ATOM 701 C CA . MET A 1 93 ? 2.912 0.118 -14.035 1.00 97.62 93 MET A CA 1
ATOM 702 C C . MET A 1 93 ? 2.222 1.308 -14.730 1.00 97.62 93 MET A C 1
ATOM 704 O O . MET A 1 93 ? 2.029 2.362 -14.119 1.00 97.62 93 MET A O 1
ATOM 708 N N . ASP A 1 94 ? 1.850 1.175 -16.005 1.00 97.12 94 ASP A N 1
ATOM 709 C CA . ASP A 1 94 ? 1.197 2.252 -16.762 1.00 97.12 94 ASP A CA 1
ATOM 710 C C . ASP A 1 94 ? -0.269 2.437 -16.331 1.00 97.12 94 ASP A C 1
ATOM 712 O O . ASP A 1 94 ? -1.153 1.642 -16.656 1.00 97.12 94 ASP A O 1
ATOM 716 N N . GLY A 1 95 ? -0.539 3.502 -15.570 1.00 97.00 95 GLY A N 1
ATOM 717 C CA . GLY A 1 95 ? -1.880 3.837 -15.086 1.00 97.00 95 GLY A CA 1
ATOM 718 C C . GLY A 1 95 ? -2.108 3.622 -13.587 1.00 97.00 95 GLY A C 1
ATOM 719 O O . GLY A 1 95 ? -1.206 3.732 -12.763 1.00 97.00 95 GLY A O 1
ATOM 720 N N . ILE A 1 96 ? -3.358 3.372 -13.193 1.00 97.88 96 ILE A N 1
ATOM 721 C CA . ILE A 1 96 ? -3.719 3.201 -11.772 1.00 97.88 96 ILE A CA 1
ATOM 722 C C . ILE A 1 96 ? -3.111 1.907 -11.202 1.00 97.88 96 ILE A C 1
ATOM 724 O O . ILE A 1 96 ? -3.355 0.830 -11.750 1.00 97.88 96 ILE A O 1
ATOM 728 N N . VAL A 1 97 ? -2.391 2.032 -10.079 1.00 98.19 97 VAL A N 1
ATOM 729 C CA . VAL A 1 97 ? -1.806 0.937 -9.284 1.00 98.19 97 VAL A CA 1
ATOM 730 C C . VAL A 1 97 ? -2.218 1.116 -7.824 1.00 98.19 97 VAL A C 1
ATOM 732 O O . VAL A 1 97 ? -1.690 1.983 -7.130 1.00 98.19 97 VAL A O 1
ATOM 735 N N . MET A 1 98 ? -3.196 0.349 -7.347 1.00 97.31 98 MET A N 1
ATOM 736 C CA . MET A 1 98 ? -3.700 0.485 -5.970 1.00 97.31 98 MET A CA 1
ATOM 737 C C . MET A 1 98 ? -3.982 -0.874 -5.332 1.00 97.31 98 MET A C 1
ATOM 739 O O . MET A 1 98 ? -4.369 -1.801 -6.045 1.00 97.31 98 MET A O 1
ATOM 743 N N . GLY A 1 99 ? -3.792 -0.992 -4.014 1.00 95.75 99 GLY A N 1
ATOM 744 C CA . GLY A 1 99 ? -4.044 -2.213 -3.234 1.00 95.75 99 GLY A CA 1
ATOM 745 C C . GLY A 1 99 ? -3.417 -3.455 -3.855 1.00 95.75 99 GLY A C 1
ATOM 746 O O . GLY A 1 99 ? -2.216 -3.474 -4.113 1.00 95.75 99 GLY A O 1
ATOM 747 N N . GLY A 1 100 ? -4.231 -4.453 -4.209 1.00 96.75 100 GLY A N 1
ATOM 748 C CA . GLY A 1 100 ? -3.774 -5.660 -4.917 1.00 96.75 100 GLY A CA 1
ATOM 749 C C . GLY A 1 100 ? -2.936 -5.396 -6.180 1.00 96.75 100 GLY A C 1
ATOM 750 O O . GLY A 1 100 ? -2.048 -6.181 -6.508 1.00 96.75 100 GLY A O 1
ATOM 751 N N . GLY A 1 101 ? -3.118 -4.250 -6.851 1.00 97.69 101 GLY A N 1
ATOM 752 C CA . GLY A 1 101 ? -2.254 -3.811 -7.950 1.00 97.69 101 GLY A CA 1
ATOM 753 C C . GLY A 1 101 ? -0.804 -3.571 -7.528 1.00 97.69 101 GLY A C 1
ATOM 754 O O . GLY A 1 101 ? 0.113 -3.934 -8.263 1.00 97.69 101 GLY A O 1
ATOM 755 N N . ALA A 1 102 ? -0.582 -3.028 -6.329 1.00 97.50 102 ALA A N 1
ATOM 756 C CA . ALA A 1 102 ? 0.746 -2.956 -5.726 1.00 97.50 102 ALA A CA 1
ATOM 757 C C . ALA A 1 102 ? 1.281 -4.366 -5.422 1.00 97.50 102 ALA A C 1
ATOM 759 O O . ALA A 1 102 ? 2.431 -4.671 -5.725 1.00 97.50 102 ALA A O 1
ATOM 760 N N . GLY A 1 103 ? 0.426 -5.260 -4.922 1.00 96.50 103 GLY A N 1
ATOM 761 C CA . GLY A 1 103 ? 0.771 -6.649 -4.611 1.00 96.50 103 GLY A CA 1
ATOM 762 C C . GLY A 1 103 ? 1.319 -7.449 -5.792 1.00 96.50 103 GLY A C 1
ATOM 763 O O . GLY A 1 103 ? 2.276 -8.215 -5.639 1.00 96.50 103 GLY A O 1
ATOM 764 N N . VAL A 1 104 ? 0.739 -7.256 -6.981 1.00 97.44 104 VAL A N 1
ATOM 765 C CA . VAL A 1 104 ? 1.166 -7.923 -8.226 1.00 97.44 104 VAL A CA 1
ATOM 766 C C . VAL A 1 104 ? 2.269 -7.174 -8.986 1.00 97.44 104 VAL A C 1
ATOM 768 O O . VAL A 1 104 ? 2.577 -7.523 -10.123 1.00 97.44 104 VAL A O 1
ATOM 771 N N . SER A 1 105 ? 2.870 -6.141 -8.387 1.00 97.50 105 SER A N 1
ATOM 772 C CA . SER A 1 105 ? 3.931 -5.344 -9.019 1.00 97.50 105 SER A CA 1
ATOM 773 C C . SER A 1 105 ? 5.123 -5.080 -8.097 1.00 97.50 105 SER A C 1
ATOM 775 O O . SER A 1 105 ? 6.233 -5.519 -8.387 1.00 97.50 105 SER A O 1
ATOM 777 N N . VAL A 1 106 ? 4.903 -4.400 -6.973 1.00 96.00 106 VAL A N 1
ATOM 778 C CA . VAL A 1 106 ? 5.926 -3.849 -6.068 1.00 96.00 106 VAL A CA 1
ATOM 779 C C . VAL A 1 106 ? 6.836 -4.922 -5.458 1.00 96.00 106 VAL A C 1
ATOM 781 O O . VAL A 1 106 ? 8.026 -4.684 -5.241 1.00 96.00 106 VAL A O 1
ATOM 784 N N . ASN A 1 107 ? 6.305 -6.126 -5.250 1.00 94.31 107 ASN A N 1
ATOM 785 C CA . ASN A 1 107 ? 7.074 -7.260 -4.738 1.00 94.31 107 ASN A CA 1
ATOM 786 C C . ASN A 1 107 ? 8.072 -7.822 -5.772 1.00 94.31 107 ASN A C 1
ATOM 788 O O . ASN A 1 107 ? 9.016 -8.507 -5.395 1.00 94.31 107 ASN A O 1
ATOM 792 N N . GLY A 1 108 ? 7.882 -7.553 -7.067 1.00 92.94 108 GLY A N 1
ATOM 793 C CA . GLY A 1 108 ? 8.709 -8.114 -8.135 1.00 92.94 108 GLY A CA 1
ATOM 794 C C . GLY A 1 108 ? 10.063 -7.423 -8.302 1.00 92.94 108 GLY A C 1
ATOM 795 O O . GLY A 1 108 ? 10.282 -6.315 -7.825 1.00 92.94 108 GLY A O 1
ATOM 796 N N . SER A 1 109 ? 10.981 -8.063 -9.029 1.00 91.31 109 SER A N 1
ATOM 797 C CA . SER A 1 109 ? 12.354 -7.561 -9.228 1.00 91.31 109 SER A CA 1
ATOM 798 C C . SER A 1 109 ? 12.467 -6.201 -9.941 1.00 91.31 109 SER A C 1
ATOM 800 O O . SER A 1 109 ? 13.311 -5.383 -9.577 1.00 91.31 109 SER A O 1
ATOM 802 N N . HIS A 1 110 ? 11.614 -5.914 -10.928 1.00 94.88 110 HIS A N 1
ATOM 803 C CA . HIS A 1 110 ? 11.675 -4.695 -11.733 1.00 94.88 110 HIS A CA 1
ATOM 804 C C . HIS A 1 110 ? 10.286 -4.072 -11.829 1.00 94.88 110 HIS A C 1
ATOM 806 O O . HIS A 1 110 ? 9.312 -4.717 -12.206 1.00 94.88 110 HIS A O 1
ATOM 812 N N . ARG A 1 111 ? 10.203 -2.792 -11.477 1.00 97.62 111 ARG A N 1
ATOM 813 C CA . ARG A 1 111 ? 8.968 -2.009 -11.385 1.00 97.62 111 ARG A CA 1
ATOM 814 C C . ARG A 1 111 ? 9.156 -0.725 -12.173 1.00 97.62 111 ARG A C 1
ATOM 816 O O . ARG A 1 111 ? 10.000 0.099 -11.805 1.00 97.62 111 ARG A O 1
ATOM 823 N N . VAL A 1 112 ? 8.418 -0.589 -13.265 1.00 98.00 112 VAL A N 1
ATOM 824 C CA . VAL A 1 112 ? 8.570 0.494 -14.238 1.00 98.00 112 VAL A CA 1
ATOM 825 C C . VAL A 1 112 ? 7.359 1.406 -14.139 1.00 98.00 112 VAL A C 1
ATOM 827 O O . VAL A 1 112 ? 6.262 1.016 -14.525 1.00 98.00 112 VAL A O 1
ATOM 830 N N . ALA A 1 113 ? 7.548 2.604 -13.592 1.00 97.50 113 ALA A N 1
ATOM 831 C CA . ALA A 1 113 ? 6.525 3.643 -13.588 1.00 97.50 113 ALA A CA 1
ATOM 832 C C . ALA A 1 113 ? 6.544 4.438 -14.906 1.00 97.50 113 ALA A C 1
ATOM 834 O O . ALA A 1 113 ? 7.569 4.510 -15.579 1.00 97.50 113 ALA A O 1
ATOM 835 N N . THR A 1 114 ? 5.426 5.075 -15.231 1.00 96.19 114 THR A N 1
ATOM 836 C CA . THR A 1 114 ? 5.230 6.008 -16.348 1.00 96.19 114 THR A CA 1
ATOM 837 C C . THR A 1 114 ? 4.599 7.296 -15.832 1.00 96.19 114 THR A C 1
ATOM 839 O O . THR A 1 114 ? 4.184 7.377 -14.678 1.00 96.19 114 THR A O 1
ATOM 842 N N . GLU A 1 115 ? 4.449 8.309 -16.681 1.00 93.75 115 GLU A N 1
ATOM 843 C CA . GLU A 1 115 ? 3.693 9.530 -16.384 1.00 93.75 115 GLU A CA 1
ATOM 844 C C . GLU A 1 115 ? 2.210 9.277 -16.051 1.00 93.75 115 GLU A C 1
ATOM 846 O O . GLU A 1 115 ? 1.563 10.114 -15.416 1.00 93.75 115 GLU A O 1
ATOM 851 N N . HIS A 1 116 ? 1.660 8.122 -16.437 1.00 95.12 116 HIS A N 1
ATOM 852 C CA . HIS A 1 116 ? 0.295 7.739 -16.090 1.00 95.12 116 HIS A CA 1
ATOM 853 C C . HIS A 1 116 ? 0.192 7.011 -14.751 1.00 95.12 116 HIS A C 1
ATOM 855 O O . HIS A 1 116 ? -0.927 6.903 -14.233 1.00 95.12 116 HIS A O 1
ATOM 861 N N . THR A 1 117 ? 1.306 6.518 -14.193 1.00 97.12 117 THR A N 1
ATOM 862 C CA . THR A 1 117 ? 1.288 5.769 -12.934 1.00 97.12 117 THR A CA 1
ATOM 863 C C . THR A 1 117 ? 0.646 6.601 -11.832 1.00 97.12 117 THR A C 1
ATOM 865 O O . THR A 1 117 ? 1.072 7.720 -11.546 1.00 97.12 117 THR A O 1
ATOM 868 N N . LEU A 1 118 ? -0.383 6.047 -11.198 1.00 97.25 118 LEU A N 1
ATOM 869 C CA . LEU A 1 118 ? -1.012 6.615 -10.013 1.00 97.25 118 LEU A CA 1
ATOM 870 C C . LEU A 1 118 ? -1.026 5.552 -8.921 1.00 97.25 118 LEU A C 1
ATOM 872 O O . LEU A 1 118 ? -1.911 4.695 -8.905 1.00 97.25 118 LEU A O 1
ATOM 876 N N . PHE A 1 119 ? -0.038 5.629 -8.036 1.00 98.06 119 PHE A N 1
ATOM 877 C CA . PHE A 1 119 ? 0.168 4.686 -6.947 1.00 98.06 119 PHE A CA 1
ATOM 878 C C . PHE A 1 119 ? -0.509 5.166 -5.659 1.00 98.06 119 PHE A C 1
ATOM 880 O O . PHE A 1 119 ? -0.349 6.330 -5.282 1.00 98.06 119 PHE A O 1
ATOM 887 N N . ALA A 1 120 ? -1.235 4.285 -4.968 1.00 97.75 120 ALA A N 1
ATOM 888 C CA . ALA A 1 120 ? -1.707 4.525 -3.602 1.00 97.75 120 ALA A CA 1
ATOM 889 C C . ALA A 1 120 ? -2.061 3.224 -2.873 1.00 97.75 120 ALA A C 1
ATOM 891 O O . ALA A 1 120 ? -2.482 2.257 -3.502 1.00 97.75 120 ALA A O 1
ATOM 892 N N . MET A 1 121 ? -2.007 3.269 -1.542 1.00 97.81 121 MET A N 1
ATOM 893 C CA . MET A 1 121 ? -2.567 2.256 -0.639 1.00 97.81 121 MET A CA 1
ATOM 894 C C . MET A 1 121 ? -3.744 2.884 0.140 1.00 97.81 121 MET A C 1
ATOM 896 O O . MET A 1 121 ? -3.547 3.416 1.234 1.00 97.81 121 MET A O 1
ATOM 900 N N . PRO A 1 122 ? -4.956 2.974 -0.454 1.00 96.81 122 PRO A N 1
ATOM 901 C CA . PRO A 1 122 ? -6.098 3.684 0.129 1.00 96.81 122 PRO A CA 1
ATOM 902 C C . PRO A 1 122 ? -6.927 2.840 1.119 1.00 96.81 122 PRO A C 1
ATOM 904 O O . PRO A 1 122 ? -8.061 3.206 1.432 1.00 96.81 122 PRO A O 1
ATOM 907 N N . GLU A 1 123 ? -6.411 1.710 1.599 1.00 98.12 123 GLU A N 1
ATOM 908 C CA . GLU A 1 123 ? -7.171 0.679 2.318 1.00 98.12 123 GLU A CA 1
ATOM 909 C C . GLU A 1 123 ? -7.785 1.184 3.632 1.00 98.12 123 GLU A C 1
ATOM 911 O O . GLU A 1 123 ? -8.916 0.824 3.970 1.00 98.12 123 GLU A O 1
ATOM 916 N N . ALA A 1 124 ? -7.119 2.106 4.335 1.00 97.25 124 ALA A N 1
ATOM 917 C CA . ALA A 1 124 ? -7.657 2.691 5.566 1.00 97.25 124 ALA A CA 1
ATOM 918 C C . ALA A 1 124 ? -8.990 3.436 5.348 1.00 97.25 124 ALA A C 1
ATOM 920 O O . ALA A 1 124 ? -9.831 3.495 6.251 1.00 97.25 124 ALA A O 1
ATOM 921 N N . ALA A 1 125 ? -9.220 3.970 4.142 1.00 96.38 125 ALA A N 1
ATOM 922 C CA . ALA A 1 125 ? -10.461 4.656 3.783 1.00 96.38 125 ALA A CA 1
ATOM 923 C C . ALA A 1 125 ? -11.642 3.696 3.556 1.00 96.38 125 ALA A C 1
ATOM 925 O O . ALA A 1 125 ? -12.789 4.141 3.541 1.00 96.38 125 ALA A O 1
ATOM 926 N N . ILE A 1 126 ? -11.378 2.396 3.393 1.00 95.38 126 ILE A N 1
ATOM 927 C CA . ILE A 1 126 ? -12.398 1.350 3.242 1.00 95.38 126 ILE A CA 1
ATOM 928 C C . ILE A 1 126 ? -12.453 0.403 4.445 1.00 95.38 126 ILE A C 1
ATOM 930 O O . ILE A 1 126 ? -13.059 -0.658 4.348 1.00 95.38 126 ILE A O 1
ATOM 934 N N . GLY A 1 127 ? -11.846 0.772 5.577 1.00 96.44 127 GLY A N 1
ATOM 935 C CA . GLY A 1 127 ? -11.861 -0.070 6.773 1.00 96.44 127 GLY A CA 1
ATOM 936 C C . GLY A 1 127 ? -10.923 -1.276 6.700 1.00 96.44 127 GLY A C 1
ATOM 937 O O . GLY A 1 127 ? -11.208 -2.309 7.304 1.00 96.44 127 GLY A O 1
ATOM 938 N N . PHE A 1 128 ? -9.835 -1.155 5.940 1.00 97.38 128 PHE A N 1
ATOM 939 C CA . PHE A 1 128 ? -8.815 -2.183 5.770 1.00 97.38 128 PHE A CA 1
ATOM 940 C C . PHE A 1 128 ? -7.403 -1.607 5.983 1.00 97.38 128 PHE A C 1
ATOM 942 O O . PHE A 1 128 ? -7.254 -0.478 6.434 1.00 97.38 128 PHE A O 1
ATOM 949 N N . PHE A 1 129 ? -6.343 -2.356 5.699 1.00 98.12 129 PHE A N 1
ATOM 950 C CA . PHE A 1 129 ? -4.955 -1.926 5.922 1.00 98.12 129 PHE A CA 1
ATOM 951 C C . PHE A 1 129 ? -4.101 -2.165 4.671 1.00 98.12 129 PHE A C 1
ATOM 953 O O . PHE A 1 129 ? -4.504 -2.978 3.842 1.00 98.12 129 PHE A O 1
ATOM 960 N N . PRO A 1 130 ? -2.937 -1.503 4.526 1.00 98.19 130 PRO A N 1
ATOM 961 C CA . PRO A 1 130 ? -2.019 -1.762 3.420 1.00 98.19 130 PRO A CA 1
ATOM 962 C C . PRO A 1 130 ? -1.454 -3.185 3.487 1.00 98.19 130 PRO A C 1
ATOM 964 O O . PRO A 1 130 ? -0.505 -3.450 4.226 1.00 98.19 130 PRO A O 1
ATOM 967 N N . ASP A 1 131 ? -2.054 -4.102 2.746 1.00 98.06 131 ASP A N 1
ATOM 968 C CA . ASP A 1 131 ? -1.726 -5.524 2.706 1.00 98.06 131 ASP A CA 1
ATOM 969 C C . ASP A 1 131 ? -0.818 -5.860 1.513 1.00 98.06 131 ASP A C 1
ATOM 971 O O . ASP A 1 131 ? -0.049 -5.006 1.064 1.00 98.06 131 ASP A O 1
ATOM 975 N N . VAL A 1 132 ? -0.855 -7.109 1.029 1.00 97.81 132 VAL A N 1
ATOM 976 C CA . VAL A 1 132 ? -0.119 -7.603 -0.150 1.00 97.81 132 VAL A CA 1
ATOM 977 C C . VAL A 1 132 ? 1.397 -7.340 -0.132 1.00 97.81 132 VAL A C 1
ATOM 979 O O . VAL A 1 132 ? 2.039 -7.176 -1.174 1.00 97.81 132 VAL A O 1
ATOM 982 N N . GLY A 1 133 ? 1.993 -7.308 1.059 1.00 96.81 133 GLY A N 1
ATOM 983 C CA . GLY A 1 133 ? 3.394 -6.959 1.291 1.00 96.81 133 GLY A CA 1
ATOM 984 C C . GLY A 1 133 ? 3.617 -5.496 1.681 1.00 96.81 133 GLY A C 1
ATOM 985 O O . GLY A 1 133 ? 4.768 -5.076 1.793 1.00 96.81 133 GLY A O 1
ATOM 986 N N . GLY A 1 134 ? 2.565 -4.712 1.929 1.00 96.94 134 GLY A N 1
ATOM 987 C CA . GLY A 1 134 ? 2.623 -3.309 2.351 1.00 96.94 134 GLY A CA 1
ATOM 988 C C . GLY A 1 134 ? 3.533 -3.084 3.552 1.00 96.94 134 GLY A C 1
ATOM 989 O O . GLY A 1 134 ? 4.369 -2.180 3.546 1.00 96.94 134 GLY A O 1
ATOM 990 N N . GLY A 1 135 ? 3.473 -3.972 4.543 1.00 96.12 135 GLY A N 1
ATOM 991 C CA . GLY A 1 135 ? 4.375 -3.973 5.691 1.00 96.12 135 GLY A CA 1
ATOM 992 C C . GLY A 1 135 ? 5.853 -4.123 5.318 1.00 96.12 135 GLY A C 1
ATOM 993 O O . GLY A 1 135 ? 6.722 -3.624 6.035 1.00 96.12 135 GLY A O 1
ATOM 994 N N . HIS A 1 136 ? 6.150 -4.792 4.203 1.00 95.31 136 HIS A N 1
ATOM 995 C CA . HIS A 1 136 ? 7.500 -5.009 3.694 1.00 95.31 136 HIS A CA 1
ATOM 996 C C . HIS A 1 136 ? 7.976 -3.785 2.909 1.00 95.31 136 HIS A C 1
ATOM 998 O O . HIS A 1 136 ? 8.935 -3.137 3.339 1.00 95.31 136 HIS A O 1
ATOM 1004 N N . PHE A 1 137 ? 7.295 -3.406 1.826 1.00 95.12 137 PHE A N 1
ATOM 1005 C CA . PHE A 1 137 ? 7.798 -2.343 0.951 1.00 95.12 137 PHE A CA 1
ATOM 1006 C C . PHE A 1 137 ? 7.628 -0.935 1.545 1.00 95.12 137 PHE A C 1
ATOM 1008 O O . PHE A 1 137 ? 8.560 -0.136 1.459 1.00 95.12 137 PHE A O 1
ATOM 1015 N N . LEU A 1 138 ? 6.514 -0.621 2.226 1.00 96.50 138 LEU A N 1
ATOM 1016 C CA . LEU A 1 138 ? 6.348 0.688 2.883 1.00 96.50 138 LEU A CA 1
ATOM 1017 C C . LEU A 1 138 ? 7.290 0.815 4.080 1.00 96.50 138 LEU A C 1
ATOM 1019 O O . LEU A 1 138 ? 7.868 1.875 4.310 1.00 96.50 138 LEU A O 1
ATOM 1023 N N . GLY A 1 139 ? 7.509 -0.278 4.816 1.00 93.19 139 GLY A N 1
ATOM 1024 C CA . GLY A 1 139 ? 8.444 -0.313 5.940 1.00 93.19 139 GLY A CA 1
ATOM 1025 C C . GLY A 1 139 ? 9.888 0.051 5.567 1.00 93.19 139 GLY A C 1
ATOM 1026 O O . GLY A 1 139 ? 10.638 0.453 6.452 1.00 93.19 139 GLY A O 1
ATOM 1027 N N . ARG A 1 140 ? 10.260 -0.055 4.282 1.00 90.75 140 ARG A N 1
ATOM 1028 C CA . ARG A 1 140 ? 11.606 0.209 3.736 1.00 90.75 140 ARG A CA 1
ATOM 1029 C C . ARG A 1 140 ? 11.775 1.586 3.107 1.00 90.75 140 ARG A C 1
ATOM 1031 O O . ARG A 1 140 ? 12.874 1.917 2.668 1.00 90.75 140 ARG A O 1
ATOM 1038 N N . LEU A 1 141 ? 10.707 2.373 3.017 1.00 93.69 141 LEU A N 1
ATOM 1039 C CA . LEU A 1 141 ? 10.820 3.725 2.488 1.00 93.69 141 LEU A CA 1
ATOM 1040 C C . LEU A 1 141 ? 11.600 4.624 3.459 1.00 93.69 141 LEU A C 1
ATOM 1042 O O . LEU A 1 141 ? 11.516 4.412 4.671 1.00 93.69 141 LEU A O 1
ATOM 1046 N N . PRO A 1 142 ? 12.342 5.626 2.949 1.00 92.56 142 PRO A N 1
ATOM 1047 C CA . PRO A 1 142 ? 13.124 6.527 3.789 1.00 92.56 142 PRO A CA 1
ATOM 1048 C C . PRO A 1 142 ? 12.273 7.240 4.846 1.00 92.56 142 PRO A C 1
ATOM 1050 O O . PRO A 1 142 ? 11.155 7.681 4.559 1.00 92.56 142 PRO A O 1
ATOM 1053 N N . GLY A 1 143 ? 12.827 7.378 6.053 1.00 94.94 143 GLY A N 1
ATOM 1054 C CA . GLY A 1 143 ? 12.177 8.077 7.163 1.00 94.94 143 GLY A CA 1
ATOM 1055 C C . GLY A 1 143 ? 10.793 7.505 7.478 1.00 94.94 143 GLY A C 1
ATOM 1056 O O . GLY A 1 143 ? 10.620 6.298 7.659 1.00 94.94 143 GLY A O 1
ATOM 1057 N N . GLU A 1 144 ? 9.791 8.380 7.527 1.00 97.62 144 GLU A N 1
ATOM 1058 C CA . GLU A 1 144 ? 8.398 8.015 7.790 1.00 97.62 144 GLU A CA 1
ATOM 1059 C C . GLU A 1 144 ? 7.488 8.078 6.558 1.00 97.62 144 GLU A C 1
ATOM 1061 O O . GLU A 1 144 ? 6.264 8.010 6.692 1.00 97.62 144 GLU A O 1
ATOM 1066 N N . LEU A 1 145 ? 8.060 8.112 5.346 1.00 97.19 145 LEU A N 1
ATOM 1067 C CA . LEU A 1 145 ? 7.291 8.095 4.094 1.00 97.19 145 LEU A CA 1
ATOM 1068 C C . LEU A 1 145 ? 6.330 6.906 4.018 1.00 97.19 145 LEU A C 1
ATOM 1070 O O . LEU A 1 145 ? 5.165 7.076 3.669 1.00 97.19 145 LEU A O 1
ATOM 1074 N N . GLY A 1 146 ? 6.781 5.709 4.393 1.00 97.38 146 GLY A N 1
ATOM 1075 C CA . GLY A 1 146 ? 5.929 4.519 4.396 1.00 97.38 146 GLY A CA 1
ATOM 1076 C C . GLY A 1 146 ? 4.745 4.612 5.349 1.00 97.38 146 GLY A C 1
ATOM 1077 O O . GLY A 1 146 ? 3.625 4.275 4.969 1.00 97.38 146 GLY A O 1
ATOM 1078 N N . THR A 1 147 ? 4.971 5.119 6.563 1.00 98.50 147 THR A N 1
ATOM 1079 C CA . THR A 1 147 ? 3.909 5.348 7.552 1.00 98.50 147 THR A CA 1
ATOM 1080 C C . THR A 1 147 ? 2.925 6.406 7.054 1.00 98.50 147 THR A C 1
ATOM 1082 O O . THR A 1 147 ? 1.714 6.233 7.171 1.00 98.50 147 THR A O 1
ATOM 1085 N N . PHE A 1 148 ? 3.431 7.479 6.447 1.00 98.62 148 PHE A N 1
ATOM 1086 C CA . PHE A 1 148 ? 2.619 8.515 5.822 1.00 98.62 148 PHE A CA 1
ATOM 1087 C C . PHE A 1 148 ? 1.716 7.957 4.716 1.00 98.62 148 PHE A C 1
ATOM 1089 O O . PHE A 1 148 ? 0.502 8.171 4.762 1.00 98.62 148 PHE A O 1
ATOM 1096 N N . LEU A 1 149 ? 2.273 7.208 3.760 1.00 98.38 149 LEU A N 1
ATOM 1097 C CA . LEU A 1 149 ? 1.505 6.611 2.665 1.00 98.38 149 LEU A CA 1
ATOM 1098 C C . LEU A 1 149 ? 0.452 5.627 3.193 1.00 98.38 149 LEU A C 1
ATOM 1100 O O . LEU A 1 149 ? -0.701 5.698 2.773 1.00 98.38 149 LEU A O 1
ATOM 1104 N N . ALA A 1 150 ? 0.827 4.778 4.158 1.00 98.38 150 ALA A N 1
ATOM 1105 C CA . ALA A 1 150 ? -0.053 3.790 4.782 1.00 98.38 150 ALA A CA 1
ATOM 1106 C C . ALA A 1 150 ? -1.277 4.412 5.473 1.00 98.38 150 ALA A C 1
ATOM 1108 O O . ALA A 1 150 ? -2.380 3.881 5.383 1.00 98.38 150 ALA A O 1
ATOM 1109 N N . LEU A 1 151 ? -1.084 5.519 6.196 1.00 98.69 151 LEU A N 1
ATOM 1110 C CA . LEU A 1 151 ? -2.138 6.119 7.019 1.00 98.69 151 LEU A CA 1
ATOM 1111 C C . LEU A 1 151 ? -3.010 7.127 6.269 1.00 98.69 151 LEU A C 1
ATOM 1113 O O . LEU A 1 151 ? -4.157 7.347 6.651 1.00 98.69 151 LEU A O 1
ATOM 1117 N N . THR A 1 152 ? -2.473 7.775 5.236 1.00 98.44 152 THR A N 1
ATOM 1118 C CA . THR A 1 152 ? -3.184 8.845 4.516 1.00 98.44 152 THR A CA 1
ATOM 1119 C C . THR A 1 152 ? -3.790 8.382 3.196 1.00 98.44 152 THR A C 1
ATOM 1121 O O . THR A 1 152 ? -4.666 9.063 2.663 1.00 98.44 152 THR A O 1
ATOM 1124 N N . GLY A 1 153 ? -3.317 7.260 2.638 1.00 97.50 153 GLY A N 1
ATOM 1125 C CA . GLY A 1 153 ? -3.666 6.841 1.281 1.00 97.50 153 GLY A CA 1
ATOM 1126 C C . GLY A 1 153 ? -3.227 7.853 0.218 1.00 97.50 153 GLY A C 1
ATOM 1127 O O . GLY A 1 153 ? -3.867 7.962 -0.834 1.00 97.50 153 GLY A O 1
ATOM 1128 N N . HIS A 1 154 ? -2.182 8.642 0.504 1.00 97.81 154 HIS A N 1
ATOM 1129 C CA . HIS A 1 154 ? -1.681 9.664 -0.406 1.00 97.81 154 HIS A CA 1
ATOM 1130 C C . HIS A 1 154 ? -1.304 9.063 -1.763 1.00 97.81 154 HIS A C 1
ATOM 1132 O O . HIS A 1 154 ? -0.759 7.963 -1.858 1.00 97.81 154 HIS A O 1
ATOM 1138 N N . ARG A 1 155 ? -1.607 9.809 -2.828 1.00 96.31 155 ARG A N 1
ATOM 1139 C CA . ARG A 1 155 ? -1.416 9.360 -4.206 1.00 96.31 155 ARG A CA 1
ATOM 1140 C C . ARG A 1 155 ? -0.097 9.879 -4.752 1.00 96.31 155 ARG A C 1
ATOM 1142 O O . ARG A 1 155 ? 0.060 11.086 -4.899 1.00 96.31 155 ARG A O 1
ATOM 1149 N N . LEU A 1 156 ? 0.796 8.969 -5.114 1.00 95.31 156 LEU A N 1
ATOM 1150 C CA . LEU A 1 156 ? 2.008 9.285 -5.864 1.00 95.31 156 LEU A CA 1
ATOM 1151 C C . LEU A 1 156 ? 1.693 9.221 -7.358 1.00 95.31 156 LEU A C 1
ATOM 1153 O O . LEU A 1 156 ? 1.101 8.247 -7.826 1.00 95.31 156 LEU A O 1
ATOM 1157 N N . ALA A 1 157 ? 2.068 10.258 -8.101 1.00 93.62 157 ALA A N 1
ATOM 1158 C CA . ALA A 1 157 ? 1.787 10.358 -9.527 1.00 93.62 157 ALA A CA 1
ATOM 1159 C C . ALA A 1 157 ? 3.079 10.426 -10.342 1.00 93.62 157 ALA A C 1
ATOM 1161 O O . ALA A 1 157 ? 4.005 11.166 -10.014 1.00 93.62 157 ALA A O 1
ATOM 1162 N N . GLY A 1 158 ? 3.118 9.684 -11.443 1.00 92.69 158 GLY A N 1
ATOM 1163 C CA . GLY A 1 158 ? 4.186 9.779 -12.420 1.00 92.69 158 GLY A CA 1
ATOM 1164 C C . GLY A 1 158 ? 5.571 9.538 -11.821 1.00 92.69 158 GLY A C 1
ATOM 1165 O O . GLY A 1 158 ? 5.834 8.539 -11.148 1.00 92.69 158 GLY A O 1
ATOM 1166 N N . ARG A 1 159 ? 6.464 10.505 -12.043 1.00 90.94 159 ARG A N 1
ATOM 1167 C CA . ARG A 1 159 ? 7.861 10.449 -11.600 1.00 90.94 159 ARG A CA 1
ATOM 1168 C C . ARG A 1 159 ? 8.016 10.443 -10.074 1.00 90.94 159 ARG A C 1
ATOM 1170 O O . ARG A 1 159 ? 9.026 9.937 -9.585 1.00 90.94 159 ARG A O 1
ATOM 1177 N N . ASP A 1 160 ? 7.014 10.900 -9.316 1.00 91.69 160 ASP A N 1
ATOM 1178 C CA . ASP A 1 160 ? 7.041 10.823 -7.848 1.00 91.69 160 ASP A CA 1
ATOM 1179 C C . ASP A 1 160 ? 7.091 9.379 -7.344 1.00 91.69 160 ASP A C 1
ATOM 1181 O O . ASP A 1 160 ? 7.677 9.117 -6.297 1.00 91.69 160 ASP A O 1
ATOM 1185 N N . VAL A 1 161 ? 6.525 8.432 -8.098 1.00 93.44 161 VAL A N 1
ATOM 1186 C CA . VAL A 1 161 ? 6.539 7.004 -7.750 1.00 93.44 161 VAL A CA 1
ATOM 1187 C C . VAL A 1 161 ? 7.978 6.474 -7.734 1.00 93.44 161 VAL A C 1
ATOM 1189 O O . VAL A 1 161 ? 8.371 5.778 -6.800 1.00 93.44 161 VAL A O 1
ATOM 1192 N N . ARG A 1 162 ? 8.790 6.867 -8.724 1.00 92.00 162 ARG A N 1
ATOM 1193 C CA . ARG A 1 162 ? 10.223 6.539 -8.807 1.00 92.00 162 ARG A CA 1
ATOM 1194 C C . ARG A 1 162 ? 11.062 7.310 -7.787 1.00 92.00 162 ARG A C 1
ATOM 1196 O O . ARG A 1 162 ? 11.993 6.742 -7.215 1.00 92.00 162 ARG A O 1
ATOM 1203 N N . ALA A 1 163 ? 10.740 8.585 -7.561 1.00 88.62 163 ALA A N 1
ATOM 1204 C CA . ALA A 1 163 ? 11.468 9.451 -6.635 1.00 88.62 163 ALA A CA 1
ATOM 1205 C C . ALA A 1 163 ? 11.241 9.084 -5.159 1.00 88.62 163 ALA A C 1
ATOM 1207 O O . ALA A 1 163 ? 12.147 9.247 -4.348 1.00 88.62 163 ALA A O 1
ATOM 1208 N N . CYS A 1 164 ? 10.062 8.554 -4.813 1.00 86.75 164 CYS A N 1
ATOM 1209 C CA . CYS A 1 164 ? 9.737 8.141 -3.448 1.00 86.75 164 CYS A CA 1
ATOM 1210 C C . CYS A 1 164 ? 10.618 6.980 -2.951 1.00 86.75 164 CYS A C 1
ATOM 1212 O O . CYS A 1 164 ? 10.828 6.845 -1.746 1.00 86.75 164 CYS A O 1
ATOM 1214 N N . GLY A 1 165 ? 11.144 6.157 -3.864 1.00 85.38 165 GLY A N 1
ATOM 1215 C CA . GLY A 1 165 ? 12.153 5.150 -3.558 1.00 85.38 165 GLY A CA 1
ATOM 1216 C C . GLY A 1 165 ? 12.071 3.909 -4.442 1.00 85.38 165 GLY A C 1
ATOM 1217 O O . GLY A 1 165 ? 11.022 3.571 -4.993 1.00 85.38 165 GLY A O 1
ATOM 1218 N N . ILE A 1 166 ? 13.189 3.179 -4.505 1.00 80.94 166 ILE A N 1
ATOM 1219 C CA . ILE A 1 166 ? 13.313 1.923 -5.268 1.00 80.94 166 ILE A CA 1
ATOM 1220 C C . ILE A 1 166 ? 12.358 0.826 -4.786 1.00 80.94 166 ILE A C 1
ATOM 1222 O O . ILE A 1 166 ? 12.051 -0.093 -5.540 1.00 80.94 166 ILE A O 1
ATOM 1226 N N . ALA A 1 167 ? 11.881 0.935 -3.542 1.00 83.06 167 ALA A N 1
ATOM 1227 C CA . ALA A 1 167 ? 10.941 -0.009 -2.960 1.00 83.06 167 ALA A CA 1
ATOM 1228 C C . ALA A 1 167 ? 9.567 0.025 -3.644 1.00 83.06 167 ALA A C 1
ATOM 1230 O O . ALA A 1 167 ? 8.872 -0.971 -3.547 1.00 83.06 167 ALA A O 1
ATOM 1231 N N . ILE A 1 168 ? 9.180 1.116 -4.328 1.00 90.56 168 ILE A N 1
ATOM 1232 C CA . ILE A 1 168 ? 7.923 1.191 -5.099 1.00 90.56 168 ILE A CA 1
ATOM 1233 C C . ILE A 1 168 ? 8.199 1.053 -6.601 1.00 90.56 168 ILE A C 1
ATOM 1235 O O . ILE A 1 168 ? 7.591 0.216 -7.266 1.00 90.56 168 ILE A O 1
ATOM 1239 N N . ALA A 1 169 ? 9.119 1.854 -7.148 1.00 95.31 169 ALA A N 1
ATOM 1240 C CA . ALA A 1 169 ? 9.494 1.797 -8.559 1.00 95.31 169 ALA A CA 1
ATOM 1241 C C . ALA A 1 169 ? 11.013 1.848 -8.733 1.00 95.31 169 ALA A C 1
ATOM 1243 O O . ALA A 1 169 ? 11.687 2.733 -8.209 1.00 95.31 169 ALA A O 1
ATOM 1244 N N . THR A 1 170 ? 11.544 0.918 -9.524 1.00 95.50 170 THR A N 1
ATOM 1245 C CA . THR A 1 170 ? 12.973 0.862 -9.870 1.00 95.50 170 THR A CA 1
ATOM 1246 C C . THR A 1 170 ? 13.351 1.796 -11.000 1.00 95.50 170 THR A C 1
ATOM 1248 O O . THR A 1 170 ? 14.460 2.309 -10.991 1.00 95.50 170 THR A O 1
ATOM 1251 N N . HIS A 1 171 ? 12.437 2.002 -11.949 1.00 96.38 171 HIS A N 1
ATOM 1252 C CA . HIS A 1 171 ? 12.690 2.755 -13.171 1.00 96.38 171 HIS A CA 1
ATOM 1253 C C . HIS A 1 171 ? 11.476 3.614 -13.513 1.00 96.38 171 HIS A C 1
ATOM 1255 O O . HIS A 1 171 ? 10.345 3.296 -13.125 1.00 96.38 171 HIS A O 1
ATOM 1261 N N . PHE A 1 172 ? 11.713 4.685 -14.260 1.00 96.38 172 PHE A N 1
ATOM 1262 C CA . PHE A 1 172 ? 10.676 5.480 -14.900 1.00 96.38 172 PHE A CA 1
ATOM 1263 C C . PHE A 1 172 ? 10.874 5.482 -16.418 1.00 96.38 172 PHE A C 1
ATOM 1265 O O . PHE A 1 172 ? 11.914 5.922 -16.905 1.00 96.38 172 PHE A O 1
ATOM 1272 N N . VAL A 1 173 ? 9.866 5.044 -17.171 1.00 96.50 173 VAL A N 1
ATOM 1273 C CA . VAL A 1 173 ? 9.875 5.032 -18.639 1.00 96.50 173 VAL A CA 1
ATOM 1274 C C . VAL A 1 173 ? 8.620 5.728 -19.149 1.00 96.50 173 VAL A C 1
ATOM 1276 O O . VAL A 1 173 ? 7.524 5.467 -18.661 1.00 96.50 173 VAL A O 1
ATOM 1279 N N . ARG A 1 174 ? 8.762 6.630 -20.125 1.00 95.62 174 ARG A N 1
ATOM 1280 C CA . ARG A 1 174 ? 7.605 7.290 -20.746 1.00 95.62 174 ARG A CA 1
ATOM 1281 C C . ARG A 1 174 ? 6.674 6.271 -21.401 1.00 95.62 174 ARG A C 1
ATOM 1283 O O . ARG A 1 174 ? 7.147 5.340 -22.055 1.00 95.62 174 ARG A O 1
ATOM 1290 N N . SER A 1 175 ? 5.365 6.487 -21.291 1.00 95.69 175 SER A N 1
ATOM 1291 C CA . SER A 1 175 ? 4.364 5.546 -21.814 1.00 95.69 175 SER A CA 1
ATOM 1292 C C . SER A 1 175 ? 4.501 5.291 -23.323 1.00 95.69 175 SER A C 1
ATOM 1294 O O . SER A 1 175 ? 4.282 4.174 -23.785 1.00 95.69 175 SER A O 1
ATOM 1296 N N . ASP A 1 176 ? 4.946 6.286 -24.095 1.00 95.44 176 ASP A N 1
ATOM 1297 C CA . ASP A 1 176 ? 5.132 6.172 -25.544 1.00 95.44 176 ASP A CA 1
ATOM 1298 C C . ASP A 1 176 ? 6.345 5.327 -25.965 1.00 95.44 176 ASP A C 1
ATOM 1300 O O . ASP A 1 176 ? 6.442 4.938 -27.128 1.00 95.44 176 ASP A O 1
ATOM 1304 N N . LEU A 1 177 ? 7.243 5.006 -25.028 1.00 96.75 177 LEU A N 1
ATOM 1305 C CA . LEU A 1 177 ? 8.369 4.096 -25.242 1.00 96.75 177 LEU A CA 1
ATOM 1306 C C . LEU A 1 177 ? 8.065 2.657 -24.801 1.00 96.75 177 LEU A C 1
ATOM 1308 O O . LEU A 1 177 ? 8.877 1.768 -25.056 1.00 96.75 177 LEU A O 1
ATOM 1312 N N . LEU A 1 178 ? 6.919 2.398 -24.157 1.00 96.62 178 LEU A N 1
ATOM 1313 C CA . LEU A 1 178 ? 6.625 1.076 -23.596 1.00 96.62 178 LEU A CA 1
ATOM 1314 C C . LEU A 1 178 ? 6.521 -0.020 -24.651 1.00 96.62 178 LEU A C 1
ATOM 1316 O O . LEU A 1 178 ? 7.045 -1.103 -24.429 1.00 96.62 178 LEU A O 1
ATOM 1320 N N . SER A 1 179 ? 5.917 0.248 -25.811 1.00 96.81 179 SER A N 1
ATOM 1321 C CA . SER A 1 179 ? 5.819 -0.767 -26.871 1.00 96.81 179 SER A CA 1
ATOM 1322 C C . SER A 1 179 ? 7.192 -1.195 -27.395 1.00 96.81 179 SER A C 1
ATOM 1324 O O . SER A 1 179 ? 7.404 -2.366 -27.691 1.00 96.81 179 SER A O 1
ATOM 1326 N N . GLU A 1 180 ? 8.143 -0.262 -27.484 1.00 97.12 180 GLU A N 1
ATOM 1327 C CA . GLU A 1 180 ? 9.519 -0.572 -27.885 1.00 97.12 180 GLU A CA 1
ATOM 1328 C C . GLU A 1 180 ? 10.281 -1.292 -26.762 1.00 97.12 180 GLU A C 1
ATOM 1330 O O . GLU A 1 180 ? 11.055 -2.211 -27.027 1.00 97.12 180 GLU A O 1
ATOM 1335 N N . LEU A 1 181 ? 10.037 -0.917 -25.502 1.00 97.25 181 LEU A N 1
ATOM 1336 C CA . LEU A 1 181 ? 10.598 -1.610 -24.344 1.00 97.25 181 LEU A CA 1
ATOM 1337 C C . LEU A 1 181 ? 10.123 -3.068 -24.279 1.00 97.25 181 LEU A C 1
ATOM 1339 O O . LEU A 1 181 ? 10.940 -3.970 -24.098 1.00 97.25 181 LEU A O 1
ATOM 1343 N N . GLU A 1 182 ? 8.821 -3.306 -24.439 1.00 97.00 182 GLU A N 1
ATOM 1344 C CA . GLU A 1 182 ? 8.234 -4.649 -24.478 1.00 97.00 182 GLU A CA 1
ATOM 1345 C C . GLU A 1 182 ? 8.851 -5.484 -25.601 1.00 97.00 182 GLU A C 1
ATOM 1347 O O . GLU A 1 182 ? 9.321 -6.594 -25.347 1.00 97.00 182 GLU A O 1
ATOM 1352 N N . ASP A 1 183 ? 8.945 -4.929 -26.813 1.00 96.25 183 ASP A N 1
ATOM 1353 C CA . ASP A 1 183 ? 9.584 -5.598 -27.948 1.00 96.25 183 ASP A CA 1
ATOM 1354 C C . ASP A 1 183 ? 11.042 -5.974 -27.637 1.00 96.25 183 ASP A C 1
ATOM 1356 O O . ASP A 1 183 ? 11.478 -7.105 -27.883 1.00 96.25 183 ASP A O 1
ATOM 1360 N N . ARG A 1 184 ? 11.786 -5.059 -27.002 1.00 94.88 184 ARG A N 1
ATOM 1361 C CA . ARG A 1 184 ? 13.178 -5.282 -26.601 1.00 94.88 184 ARG A CA 1
ATOM 1362 C C . ARG A 1 184 ? 13.326 -6.377 -25.546 1.00 94.88 184 ARG A C 1
ATOM 1364 O O . ARG A 1 184 ? 14.298 -7.134 -25.602 1.00 94.88 184 ARG A O 1
ATOM 1371 N N . LEU A 1 185 ? 12.393 -6.470 -24.600 1.00 93.50 185 LEU A N 1
ATOM 1372 C CA . LEU A 1 185 ? 12.369 -7.519 -23.579 1.00 93.50 185 LEU A CA 1
ATOM 1373 C C . LEU A 1 185 ? 11.976 -8.879 -24.186 1.00 93.50 185 LEU A C 1
ATOM 1375 O O . LEU A 1 185 ? 12.624 -9.888 -23.902 1.00 93.50 185 LEU A O 1
ATOM 1379 N N . CYS A 1 186 ? 10.976 -8.921 -25.069 1.00 92.06 186 CYS A N 1
ATOM 1380 C CA . CYS A 1 186 ? 10.513 -10.155 -25.712 1.00 92.06 186 CYS A CA 1
ATOM 1381 C C . CYS A 1 186 ? 11.538 -10.750 -26.688 1.00 92.06 186 CYS A C 1
ATOM 1383 O O . CYS A 1 186 ? 11.689 -11.970 -26.745 1.00 92.06 186 CYS A O 1
ATOM 1385 N N . HIS A 1 187 ? 12.263 -9.906 -27.423 1.00 88.12 187 HIS A N 1
ATOM 1386 C CA . HIS A 1 187 ? 13.199 -10.333 -28.471 1.00 88.12 187 HIS A CA 1
ATOM 1387 C C . HIS A 1 187 ? 14.679 -10.195 -28.075 1.00 88.12 187 HIS A C 1
ATOM 1389 O O . HIS A 1 187 ? 15.575 -10.344 -28.910 1.00 88.12 187 HIS A O 1
ATOM 1395 N N . GLY A 1 188 ? 14.967 -9.911 -26.803 1.00 78.12 188 GLY A N 1
ATOM 1396 C CA . GLY A 1 188 ? 16.329 -9.865 -26.279 1.00 78.12 188 GLY A CA 1
ATOM 1397 C C . GLY A 1 188 ? 17.036 -11.226 -26.352 1.00 78.12 188 GLY A C 1
ATOM 1398 O O . GLY A 1 188 ? 16.438 -12.273 -26.118 1.00 78.12 188 GLY A O 1
ATOM 1399 N N . CYS A 1 189 ? 18.340 -11.239 -26.647 1.00 79.81 189 CYS A N 1
ATOM 1400 C CA . CYS A 1 189 ? 19.118 -12.486 -26.676 1.00 79.81 189 CYS A CA 1
ATOM 1401 C C . CYS A 1 189 ? 19.452 -12.983 -25.259 1.00 79.81 189 CYS A C 1
ATOM 1403 O O . CYS A 1 189 ? 20.564 -12.755 -24.795 1.00 79.81 189 CYS A O 1
ATOM 1405 N N . TRP A 1 190 ? 18.539 -13.637 -24.552 1.00 83.12 190 TRP A N 1
ATOM 1406 C CA . TRP A 1 190 ? 18.768 -14.092 -23.173 1.00 83.12 190 TRP A CA 1
ATOM 1407 C C . TRP A 1 190 ? 19.840 -15.199 -23.077 1.00 83.12 190 TRP A C 1
ATOM 1409 O O . TRP A 1 190 ? 19.861 -16.098 -23.920 1.00 83.12 190 TRP A O 1
ATOM 1419 N N . PRO A 1 191 ? 20.760 -15.146 -22.092 1.00 68.81 191 PRO A N 1
ATOM 1420 C CA . PRO A 1 191 ? 21.790 -16.169 -21.937 1.00 68.81 191 PRO A CA 1
ATOM 1421 C C . PRO A 1 191 ? 21.162 -17.543 -21.657 1.00 68.81 191 PRO A C 1
ATOM 1423 O O . PRO A 1 191 ? 20.265 -17.684 -20.829 1.00 68.81 191 PRO A O 1
ATOM 1426 N N . SER A 1 192 ? 21.641 -18.576 -22.353 1.00 62.44 192 SER A N 1
ATOM 1427 C CA . SER A 1 192 ? 21.261 -19.967 -22.093 1.00 62.44 192 SER A CA 1
ATOM 1428 C C . SER A 1 192 ? 22.086 -20.501 -20.918 1.00 62.44 192 SER A C 1
ATOM 1430 O O . SER A 1 192 ? 23.129 -21.116 -21.118 1.00 62.44 192 SER A O 1
ATOM 1432 N N . GLY A 1 193 ? 21.661 -20.211 -19.687 1.00 59.28 193 GLY A N 1
ATOM 1433 C CA . GLY A 1 193 ? 22.330 -20.661 -18.459 1.00 59.28 193 GLY A CA 1
ATOM 1434 C C . GLY A 1 193 ? 22.731 -19.530 -17.505 1.00 59.28 193 GLY A C 1
ATOM 1435 O O . GLY A 1 193 ? 22.660 -18.351 -17.834 1.00 59.28 193 GLY A O 1
ATOM 1436 N N . SER A 1 194 ? 23.129 -19.918 -16.291 1.00 54.25 194 SER A N 1
ATOM 1437 C CA . SER A 1 194 ? 23.383 -19.074 -15.115 1.00 54.25 194 SER A CA 1
ATOM 1438 C C . SER A 1 194 ? 24.650 -18.205 -15.220 1.00 54.25 194 SER A C 1
ATOM 1440 O O . SER A 1 194 ? 25.656 -18.474 -14.562 1.00 54.25 194 SER A O 1
ATOM 1442 N N . GLY A 1 195 ? 24.610 -17.145 -16.027 1.00 45.38 195 GLY A N 1
ATOM 1443 C CA . GLY A 1 195 ? 25.582 -16.045 -15.988 1.00 45.38 195 GLY A CA 1
ATOM 1444 C C . GLY A 1 195 ? 25.306 -14.973 -17.048 1.00 45.38 195 GLY A C 1
ATOM 1445 O O . GLY A 1 195 ? 24.577 -15.246 -17.998 1.00 45.38 195 GLY A O 1
ATOM 1446 N N . PRO A 1 196 ? 25.955 -13.792 -16.960 1.00 50.41 196 PRO A N 1
ATOM 1447 C CA . PRO A 1 196 ? 25.538 -12.708 -16.053 1.00 50.41 196 PRO A CA 1
ATOM 1448 C C . PRO A 1 196 ? 24.021 -12.688 -15.824 1.00 50.41 196 PRO A C 1
ATOM 1450 O O . PRO A 1 196 ? 23.241 -12.862 -16.755 1.00 50.41 196 PRO A O 1
ATOM 1453 N N . ASP A 1 197 ? 23.639 -12.505 -14.563 1.00 75.00 197 ASP A N 1
ATOM 1454 C CA . ASP A 1 197 ? 22.273 -12.636 -14.066 1.00 75.00 197 ASP A CA 1
ATOM 1455 C C . ASP A 1 197 ? 21.252 -11.944 -14.989 1.00 75.00 197 ASP A C 1
ATOM 1457 O O . ASP A 1 197 ? 21.399 -10.758 -15.297 1.00 75.00 197 ASP A O 1
ATOM 1461 N N . SER A 1 198 ? 20.232 -12.678 -15.453 1.00 81.50 198 SER A N 1
ATOM 1462 C CA . SER A 1 198 ? 19.148 -12.162 -16.303 1.00 81.50 198 SER A CA 1
ATOM 1463 C C . SER A 1 198 ? 18.577 -10.849 -15.758 1.00 81.50 198 SER A C 1
ATOM 1465 O O . SER A 1 198 ? 18.216 -9.970 -16.541 1.00 81.50 198 SER A O 1
ATOM 1467 N N . HIS A 1 199 ? 18.576 -10.678 -14.430 1.00 84.25 199 HIS A N 1
ATOM 1468 C CA . HIS A 1 199 ? 18.220 -9.426 -13.759 1.00 84.25 199 HIS A CA 1
ATOM 1469 C C . HIS A 1 199 ? 19.104 -8.252 -14.174 1.00 84.25 199 HIS A C 1
ATOM 1471 O O . HIS A 1 199 ? 18.589 -7.223 -14.587 1.00 84.25 199 HIS A O 1
ATOM 1477 N N . SER A 1 200 ? 20.430 -8.412 -14.166 1.00 86.31 200 SER A N 1
ATOM 1478 C CA . SER A 1 200 ? 21.365 -7.353 -14.582 1.00 86.31 200 SER A CA 1
ATOM 1479 C C . SER A 1 200 ? 21.130 -6.918 -16.028 1.00 86.31 200 SER A C 1
ATOM 1481 O O . SER A 1 200 ? 21.263 -5.742 -16.360 1.00 86.31 200 SER A O 1
ATOM 1483 N N . ARG A 1 201 ? 20.758 -7.859 -16.902 1.00 87.88 201 ARG A N 1
ATOM 1484 C CA . ARG A 1 201 ? 20.447 -7.550 -18.298 1.00 87.88 201 ARG A CA 1
ATOM 1485 C C . ARG A 1 201 ? 19.118 -6.817 -18.454 1.00 87.88 201 ARG A C 1
ATOM 1487 O O . ARG A 1 201 ? 19.039 -5.908 -19.276 1.00 87.88 201 ARG A O 1
ATOM 1494 N N . VAL A 1 202 ? 18.096 -7.202 -17.691 1.00 91.44 202 VAL A N 1
ATOM 1495 C CA . VAL A 1 202 ? 16.828 -6.463 -17.644 1.00 91.4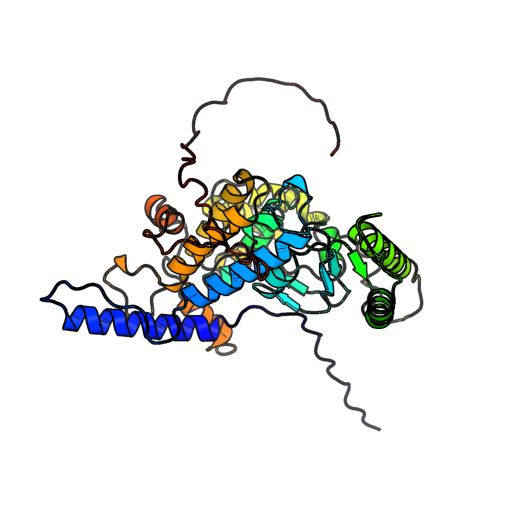4 202 VAL A CA 1
ATOM 1496 C C . VAL A 1 202 ? 17.063 -5.049 -17.122 1.00 91.44 202 VAL A C 1
ATOM 1498 O O . VAL A 1 202 ? 16.643 -4.111 -17.793 1.00 91.44 202 VAL A O 1
ATOM 1501 N N . SER A 1 203 ? 17.798 -4.875 -16.018 1.00 92.56 203 SER A N 1
ATOM 1502 C CA . SER A 1 203 ? 18.179 -3.549 -15.510 1.00 92.56 203 SER A CA 1
ATOM 1503 C C . SER A 1 203 ? 18.879 -2.715 -16.575 1.00 92.56 203 SER A C 1
ATOM 1505 O O . SER A 1 203 ? 18.448 -1.604 -16.835 1.00 92.56 203 SER A O 1
ATOM 1507 N N . ALA A 1 204 ? 19.866 -3.272 -17.287 1.00 92.88 204 ALA A N 1
ATOM 1508 C CA . ALA A 1 204 ? 20.574 -2.533 -18.334 1.00 92.88 204 ALA A CA 1
ATOM 1509 C C . ALA A 1 204 ? 19.648 -2.058 -19.473 1.00 92.88 204 ALA A C 1
ATOM 1511 O O . ALA A 1 204 ? 19.827 -0.959 -19.993 1.00 92.88 204 ALA A O 1
ATOM 1512 N N . ILE A 1 205 ? 18.652 -2.868 -19.857 1.00 95.00 205 ILE A N 1
ATOM 1513 C CA . ILE A 1 205 ? 17.629 -2.452 -20.829 1.00 95.00 205 ILE A CA 1
ATOM 1514 C C . ILE A 1 205 ? 16.779 -1.323 -20.234 1.00 95.00 205 ILE A C 1
ATOM 1516 O O . ILE A 1 205 ? 16.541 -0.319 -20.895 1.00 95.00 205 ILE A O 1
ATOM 1520 N N . LEU A 1 206 ? 16.326 -1.453 -18.989 1.00 96.44 206 LEU A N 1
ATOM 1521 C CA . LEU A 1 206 ? 15.482 -0.442 -18.352 1.00 96.44 206 LEU A CA 1
ATOM 1522 C C . LEU A 1 206 ? 16.219 0.886 -18.112 1.00 96.44 206 LEU A C 1
ATOM 1524 O O . LEU A 1 206 ? 15.633 1.938 -18.360 1.00 96.44 206 LEU A O 1
ATOM 1528 N N . ASP A 1 207 ? 17.496 0.848 -17.728 1.00 96.00 207 ASP A N 1
ATOM 1529 C CA . ASP A 1 207 ? 18.378 2.011 -17.564 1.00 96.00 207 ASP A CA 1
ATOM 1530 C C . ASP A 1 207 ? 18.530 2.797 -18.883 1.00 96.00 207 ASP A C 1
ATOM 1532 O O . ASP A 1 207 ? 18.493 4.033 -18.898 1.00 96.00 207 ASP A O 1
ATOM 1536 N N . GLU A 1 208 ? 18.655 2.094 -20.017 1.00 96.12 208 GLU A N 1
ATOM 1537 C CA . GLU A 1 208 ? 18.682 2.703 -21.354 1.00 96.12 208 GLU A CA 1
ATOM 1538 C C . GLU A 1 208 ? 17.378 3.473 -21.634 1.00 96.12 208 GLU A C 1
ATOM 1540 O O . GLU A 1 208 ? 17.400 4.636 -22.052 1.00 96.12 208 GLU A O 1
ATOM 1545 N N . PHE A 1 209 ? 16.227 2.851 -21.365 1.00 96.56 209 PHE A N 1
ATOM 1546 C CA . PHE A 1 209 ? 14.914 3.459 -21.595 1.00 96.56 209 PHE A CA 1
ATOM 1547 C C . PHE A 1 209 ? 14.589 4.594 -20.608 1.00 96.56 209 PHE A C 1
ATOM 1549 O O . PHE A 1 209 ? 13.950 5.580 -20.992 1.00 96.56 209 PHE A O 1
ATOM 1556 N N . GLU A 1 210 ? 15.054 4.513 -19.360 1.00 95.06 210 GLU A N 1
ATOM 1557 C CA . GLU A 1 210 ? 14.935 5.590 -18.368 1.00 95.06 210 GLU A CA 1
ATOM 1558 C C . GLU A 1 210 ? 15.785 6.812 -18.757 1.00 95.06 210 GLU A C 1
ATOM 1560 O O . GLU A 1 210 ? 15.322 7.958 -18.663 1.00 95.06 210 GLU A O 1
ATOM 1565 N N . SER A 1 211 ? 16.985 6.583 -19.300 1.00 94.19 211 SER A N 1
ATOM 1566 C CA . SER A 1 211 ? 17.849 7.646 -19.836 1.00 94.19 211 SER A CA 1
ATOM 1567 C C . SER A 1 211 ? 17.172 8.364 -21.012 1.00 94.19 211 SER A C 1
ATOM 1569 O O . SER A 1 211 ? 17.009 9.587 -20.995 1.00 94.19 211 SER A O 1
ATOM 1571 N N . ARG A 1 212 ? 16.622 7.605 -21.971 1.00 93.50 212 ARG A N 1
ATOM 1572 C CA . ARG A 1 212 ? 15.834 8.145 -23.100 1.00 93.50 212 ARG A CA 1
ATOM 1573 C C . ARG A 1 212 ? 14.590 8.916 -22.651 1.00 93.50 212 ARG A C 1
ATOM 1575 O O . ARG A 1 212 ? 14.173 9.869 -23.310 1.00 93.50 212 ARG A O 1
ATOM 1582 N N . SER A 1 213 ? 14.006 8.521 -21.521 1.00 88.69 213 SER A N 1
ATOM 1583 C CA . SER A 1 213 ? 12.852 9.196 -20.918 1.00 88.69 213 SER A CA 1
ATOM 1584 C C . SER A 1 213 ? 13.206 10.528 -20.252 1.00 88.69 213 SER A C 1
ATOM 1586 O O . SER A 1 213 ? 12.312 11.323 -19.957 1.00 88.69 213 SER A O 1
ATOM 1588 N N . SER A 1 214 ? 14.495 10.779 -20.018 1.00 79.25 214 SER A N 1
ATOM 1589 C CA . SER A 1 214 ? 15.026 11.999 -19.404 1.00 79.25 214 SER A CA 1
ATOM 1590 C C . SER A 1 214 ? 15.612 12.966 -20.445 1.00 79.25 214 SER A C 1
ATOM 1592 O O . SER A 1 214 ? 15.488 14.179 -20.286 1.00 79.25 214 SER A O 1
ATOM 1594 N N . ASP A 1 215 ? 16.151 12.444 -21.553 1.00 63.19 215 ASP A N 1
ATOM 1595 C CA . ASP A 1 215 ? 16.814 13.215 -22.619 1.00 63.19 215 ASP A CA 1
ATOM 1596 C C . ASP A 1 215 ? 15.867 13.990 -23.547 1.00 63.19 215 ASP A C 1
ATOM 1598 O O . ASP A 1 215 ? 16.305 14.825 -24.345 1.00 63.19 215 ASP A O 1
ATOM 1602 N N . SER A 1 216 ? 14.554 13.770 -23.453 1.00 54.72 216 SER A N 1
ATOM 1603 C CA . SER A 1 216 ? 13.572 14.494 -24.262 1.00 54.72 216 SER A CA 1
ATOM 1604 C C . SER A 1 216 ? 13.342 15.922 -23.754 1.00 54.72 216 SER A C 1
ATOM 1606 O O . SER A 1 216 ? 12.247 16.288 -23.318 1.00 54.72 216 SER A O 1
ATOM 1608 N N . GLY A 1 217 ? 14.374 16.757 -23.832 1.00 48.34 217 GLY A N 1
ATOM 1609 C CA . GLY A 1 217 ? 14.224 18.200 -23.816 1.00 48.34 217 GLY A CA 1
ATOM 1610 C C . GLY A 1 217 ? 13.347 18.638 -24.990 1.00 48.34 217 GLY A C 1
ATOM 1611 O O . GLY A 1 217 ? 13.674 18.393 -26.146 1.00 48.34 217 GLY A O 1
ATOM 1612 N N . SER A 1 218 ? 12.242 19.324 -24.686 1.00 47.50 218 SER A N 1
ATOM 1613 C CA . SER A 1 218 ? 11.565 20.251 -25.603 1.00 47.50 218 SER A CA 1
ATOM 1614 C C . SER A 1 218 ? 11.158 19.682 -26.974 1.00 47.50 218 SER A C 1
ATOM 1616 O O . SER A 1 218 ? 11.844 19.918 -27.966 1.00 47.50 218 SER A O 1
ATOM 1618 N N . ARG A 1 219 ? 10.009 18.987 -27.081 1.00 43.50 219 ARG A N 1
ATOM 1619 C CA . ARG A 1 219 ? 9.322 18.829 -28.391 1.00 43.50 219 ARG A CA 1
ATOM 1620 C C . ARG A 1 219 ? 7.836 18.444 -28.386 1.00 43.50 219 ARG A C 1
ATOM 1622 O O . ARG A 1 219 ? 7.322 18.008 -29.409 1.00 43.50 219 ARG A O 1
ATOM 1629 N N . SER A 1 220 ? 7.109 18.678 -27.294 1.00 42.53 220 SER A N 1
ATOM 1630 C CA . SER A 1 220 ? 5.641 18.599 -27.303 1.00 42.53 220 SER A CA 1
ATOM 1631 C C . SER A 1 220 ? 5.035 19.630 -26.352 1.00 42.53 220 SER A C 1
ATOM 1633 O O . SER A 1 220 ? 5.175 19.565 -25.132 1.00 42.53 220 SER A O 1
ATOM 1635 N N . SER A 1 221 ? 4.397 20.639 -26.937 1.00 46.31 221 SER A N 1
ATOM 1636 C CA . SER A 1 221 ? 3.646 21.685 -26.255 1.00 46.31 221 SER A CA 1
ATOM 1637 C C . SER A 1 221 ? 2.327 21.121 -25.713 1.00 46.31 221 SER A C 1
ATOM 1639 O O . SER A 1 221 ? 1.348 21.056 -26.452 1.00 46.31 221 SER A O 1
ATOM 1641 N N . SER A 1 222 ? 2.297 20.693 -24.444 1.00 36.81 222 SER A N 1
ATOM 1642 C CA . SER A 1 222 ? 1.127 20.825 -23.537 1.00 36.81 222 SER A CA 1
ATOM 1643 C C . SER A 1 222 ? 1.285 20.181 -22.147 1.00 36.81 222 SER A C 1
ATOM 1645 O O . SER A 1 222 ? 0.460 20.467 -21.284 1.00 36.81 222 SER A O 1
ATOM 1647 N N . SER A 1 223 ? 2.350 19.427 -21.846 1.00 38.94 223 SER A N 1
ATOM 1648 C CA . SER A 1 223 ? 2.613 18.905 -20.485 1.00 38.94 223 SER A CA 1
ATOM 1649 C C . SER A 1 223 ? 3.941 19.394 -19.893 1.00 38.94 223 SER A C 1
ATOM 1651 O O . SER A 1 223 ? 4.691 18.653 -19.267 1.00 38.94 223 SER A O 1
ATOM 1653 N N . ALA A 1 224 ? 4.212 20.698 -20.014 1.00 35.88 224 ALA A N 1
ATOM 1654 C CA . ALA A 1 224 ? 5.364 21.389 -19.414 1.00 35.88 224 ALA A CA 1
ATOM 1655 C C . ALA A 1 224 ? 5.388 21.400 -17.860 1.00 35.88 224 ALA A C 1
ATOM 1657 O O . ALA A 1 224 ? 6.010 22.269 -17.257 1.00 35.88 224 ALA A O 1
ATOM 1658 N N . ARG A 1 225 ? 4.695 20.464 -17.198 1.00 41.09 225 ARG A N 1
ATOM 1659 C CA . ARG A 1 225 ? 4.757 20.236 -15.748 1.00 41.09 225 ARG A CA 1
ATOM 1660 C C . ARG A 1 225 ? 5.703 19.095 -15.366 1.00 41.09 225 ARG A C 1
ATOM 1662 O O . ARG A 1 225 ? 6.200 19.109 -14.247 1.00 41.09 225 ARG A O 1
ATOM 1669 N N . ASP A 1 226 ? 6.015 18.177 -16.281 1.00 44.53 226 ASP A N 1
ATOM 1670 C CA . ASP A 1 226 ? 6.666 16.907 -15.914 1.00 44.53 226 ASP A CA 1
ATOM 1671 C C . ASP A 1 226 ? 8.204 16.941 -15.923 1.00 44.53 226 ASP A C 1
ATOM 1673 O O . ASP A 1 226 ? 8.847 16.017 -15.432 1.00 44.53 226 ASP A O 1
ATOM 1677 N N . SER A 1 227 ? 8.814 18.005 -16.451 1.00 41.38 227 SER A N 1
ATOM 1678 C CA . SER A 1 227 ? 10.275 18.119 -16.602 1.00 41.38 227 SER A CA 1
ATOM 1679 C C . SER A 1 227 ? 10.915 19.282 -15.830 1.00 41.38 227 SER A C 1
ATOM 1681 O O . SER A 1 227 ? 12.122 19.478 -15.925 1.00 41.38 227 SER A O 1
ATOM 1683 N N . ALA A 1 228 ? 10.145 20.027 -15.025 1.00 40.62 228 ALA A N 1
ATOM 1684 C CA . ALA A 1 228 ? 10.659 21.147 -14.220 1.00 40.62 228 ALA A CA 1
ATOM 1685 C C . ALA A 1 228 ? 10.205 21.154 -12.746 1.00 40.62 228 ALA A C 1
ATOM 1687 O O . ALA A 1 228 ? 10.725 21.940 -11.955 1.00 40.62 228 ALA A O 1
ATOM 1688 N N . ALA A 1 229 ? 9.265 20.293 -12.351 1.00 51.81 229 ALA A N 1
ATOM 1689 C CA . ALA A 1 229 ? 8.889 20.126 -10.953 1.00 51.81 229 ALA A CA 1
ATOM 1690 C C . ALA A 1 229 ? 9.704 18.967 -10.367 1.00 51.81 229 ALA A C 1
ATOM 1692 O O . ALA A 1 229 ? 9.569 17.828 -10.806 1.00 51.81 229 ALA A O 1
ATOM 1693 N N . GLY A 1 230 ? 10.589 19.257 -9.410 1.00 67.19 230 GLY A N 1
ATOM 1694 C CA . GLY A 1 230 ? 11.233 18.214 -8.610 1.00 67.19 230 GLY A CA 1
ATOM 1695 C C . GLY A 1 230 ? 10.203 17.336 -7.887 1.00 67.19 230 GLY A C 1
ATOM 1696 O O . GLY A 1 230 ? 9.009 17.626 -7.897 1.00 67.19 230 GLY A O 1
ATOM 1697 N N . TRP A 1 231 ? 10.678 16.269 -7.243 1.00 84.31 231 TRP A N 1
ATOM 1698 C CA . TRP A 1 231 ? 9.864 15.367 -6.419 1.00 84.31 231 TRP A CA 1
ATOM 1699 C C . TRP A 1 231 ? 8.867 16.129 -5.529 1.00 84.31 231 TRP A C 1
ATOM 1701 O O . TRP A 1 231 ? 9.278 16.918 -4.673 1.00 84.31 231 TRP A O 1
ATOM 1711 N N . SER A 1 232 ? 7.563 15.901 -5.721 1.00 89.69 232 SER A N 1
ATOM 1712 C CA . SER A 1 232 ? 6.507 16.752 -5.149 1.00 89.69 232 SER A CA 1
ATOM 1713 C C . SER A 1 232 ? 6.456 16.740 -3.620 1.00 89.69 232 SER A C 1
ATOM 1715 O O . SER A 1 232 ? 6.068 17.734 -3.006 1.00 89.69 232 SER A O 1
ATOM 1717 N N . LEU A 1 233 ? 6.892 15.642 -2.994 1.00 92.38 233 LEU A N 1
ATOM 1718 C CA . LEU A 1 233 ? 6.969 15.510 -1.538 1.00 92.38 233 LEU A CA 1
ATOM 1719 C C . LEU A 1 233 ? 8.266 16.070 -0.949 1.00 92.38 233 LEU A C 1
ATOM 1721 O O . LEU A 1 233 ? 8.357 16.187 0.271 1.00 92.38 233 LEU A O 1
ATOM 1725 N N . SER A 1 234 ? 9.247 16.460 -1.772 1.00 92.50 234 SER A N 1
ATOM 1726 C CA . SER A 1 234 ? 10.531 16.991 -1.297 1.00 92.50 234 SER A CA 1
ATOM 1727 C C . SER A 1 234 ? 10.391 18.151 -0.293 1.00 92.50 234 SER A C 1
ATOM 1729 O O . SER A 1 234 ? 11.077 18.111 0.729 1.00 92.50 234 SER A O 1
ATOM 1731 N N . PRO A 1 235 ? 9.484 19.134 -0.481 1.00 94.38 235 PRO A N 1
ATOM 1732 C CA . PRO A 1 235 ? 9.277 20.210 0.494 1.00 94.38 235 PRO A CA 1
ATOM 1733 C C . PRO A 1 235 ? 8.653 19.751 1.821 1.00 94.38 235 PRO A C 1
ATOM 1735 O O . PRO A 1 235 ? 8.685 20.495 2.797 1.00 94.38 235 PRO A O 1
ATOM 1738 N N . HIS A 1 236 ? 8.065 18.553 1.860 1.00 96.06 236 HIS A N 1
ATOM 1739 C CA . HIS A 1 236 ? 7.258 18.058 2.975 1.00 96.06 236 HIS A CA 1
ATOM 1740 C C . HIS A 1 236 ? 7.941 16.952 3.784 1.00 96.06 236 HIS A C 1
ATOM 1742 O O . HIS A 1 236 ? 7.407 16.564 4.815 1.00 96.06 236 HIS A O 1
ATOM 1748 N N . LEU A 1 237 ? 9.116 16.456 3.380 1.00 95.19 237 LEU A N 1
ATOM 1749 C CA . LEU A 1 237 ? 9.768 15.312 4.042 1.00 95.19 237 LEU A CA 1
ATOM 1750 C C . LEU A 1 237 ? 10.035 15.546 5.524 1.00 95.19 237 LEU A C 1
ATOM 1752 O O . LEU A 1 237 ? 9.708 14.698 6.344 1.00 95.19 237 LEU A O 1
ATOM 1756 N N . ALA A 1 238 ? 10.564 16.719 5.874 1.00 96.88 238 ALA A N 1
ATOM 1757 C CA . ALA A 1 238 ? 10.838 17.054 7.268 1.00 96.88 238 ALA A CA 1
ATOM 1758 C C . ALA A 1 238 ? 9.549 17.112 8.107 1.00 96.88 238 ALA A C 1
ATOM 1760 O O . ALA A 1 238 ? 9.538 16.702 9.265 1.00 96.88 238 ALA A O 1
ATOM 1761 N N . GLU A 1 239 ? 8.453 17.597 7.520 1.00 97.62 239 GLU A N 1
ATOM 1762 C CA . GLU A 1 239 ? 7.143 17.641 8.171 1.00 97.62 239 GLU A CA 1
ATOM 1763 C C . GLU A 1 239 ? 6.518 16.236 8.279 1.00 97.62 239 GLU A C 1
ATOM 1765 O O . GLU A 1 239 ? 5.947 15.894 9.316 1.00 97.62 239 GLU A O 1
ATOM 1770 N N . ILE A 1 240 ? 6.688 15.391 7.255 1.00 98.44 240 ILE A N 1
ATOM 1771 C CA . ILE A 1 240 ? 6.301 13.974 7.271 1.00 98.44 240 ILE A CA 1
ATOM 1772 C C . ILE A 1 240 ? 7.026 13.252 8.409 1.00 98.44 240 ILE A C 1
ATOM 1774 O O . ILE A 1 240 ? 6.374 12.665 9.272 1.00 98.44 240 ILE A O 1
ATOM 1778 N N . ASP A 1 241 ? 8.351 13.349 8.470 1.00 98.44 241 ASP A N 1
ATOM 1779 C CA . ASP A 1 241 ? 9.146 12.696 9.510 1.00 98.44 241 ASP A CA 1
ATOM 1780 C C . ASP A 1 241 ? 8.765 13.201 10.908 1.00 98.44 241 ASP A C 1
ATOM 1782 O O . ASP A 1 241 ? 8.591 12.410 11.838 1.00 98.44 241 ASP A O 1
ATOM 1786 N N . ALA A 1 242 ? 8.545 14.509 11.070 1.00 98.25 242 ALA A N 1
ATOM 1787 C CA . ALA A 1 242 ? 8.168 15.100 12.353 1.00 98.25 242 ALA A CA 1
ATOM 1788 C C . ALA A 1 242 ? 6.789 14.641 12.867 1.00 98.25 242 ALA A C 1
ATOM 1790 O O . ALA A 1 242 ? 6.589 14.507 14.081 1.00 98.25 242 ALA A O 1
ATOM 1791 N N . HIS A 1 243 ? 5.822 14.428 11.971 1.00 98.69 243 HIS A N 1
ATOM 1792 C CA . HIS A 1 243 ? 4.457 14.060 12.349 1.00 98.69 243 HIS A CA 1
ATOM 1793 C C . HIS A 1 243 ? 4.231 12.553 12.412 1.00 98.69 243 HIS A C 1
ATOM 1795 O O . HIS A 1 243 ? 3.566 12.090 13.335 1.00 98.69 243 HIS A O 1
ATOM 1801 N N . PHE A 1 244 ? 4.771 11.782 11.470 1.00 98.69 244 PHE A N 1
ATOM 1802 C CA . PHE A 1 244 ? 4.483 10.350 11.346 1.00 98.69 244 PHE A CA 1
ATOM 1803 C C . PHE A 1 244 ? 5.418 9.458 12.180 1.00 98.69 244 PHE A C 1
ATOM 1805 O O . PHE A 1 244 ? 5.138 8.272 12.356 1.00 98.69 244 PHE A O 1
ATOM 1812 N N . SER A 1 245 ? 6.456 10.029 12.800 1.00 98.00 245 SER A N 1
ATOM 1813 C CA . SER A 1 245 ? 7.312 9.334 13.780 1.00 98.00 245 SER A CA 1
ATOM 1814 C C . SER A 1 245 ? 6.662 9.155 15.163 1.00 98.00 245 SER A C 1
ATOM 1816 O O . SER A 1 245 ? 7.165 8.390 15.984 1.00 98.00 245 SER A O 1
ATOM 1818 N N . ARG A 1 246 ? 5.534 9.826 15.441 1.00 98.12 246 ARG A N 1
ATOM 1819 C CA . ARG A 1 246 ? 4.849 9.821 16.753 1.00 98.12 246 ARG A CA 1
ATOM 1820 C C . ARG A 1 246 ? 4.299 8.457 17.141 1.00 98.12 246 ARG A C 1
ATOM 1822 O O . ARG A 1 246 ? 3.697 7.795 16.307 1.00 98.12 246 ARG A O 1
ATOM 1829 N N . CYS A 1 247 ? 4.392 8.056 18.407 1.00 95.06 247 CYS A N 1
ATOM 1830 C CA . CYS A 1 247 ? 4.171 6.680 18.866 1.00 95.06 247 CYS A CA 1
ATOM 1831 C C . CYS A 1 247 ? 2.734 6.160 18.712 1.00 95.06 247 CYS A C 1
ATOM 1833 O O . CYS A 1 247 ? 2.535 4.946 18.660 1.00 95.06 247 CYS A O 1
ATOM 1835 N N . SER A 1 248 ? 1.736 7.021 18.555 1.00 97.00 248 SER A N 1
ATOM 1836 C CA . SER A 1 248 ? 0.340 6.607 18.381 1.00 97.00 248 SER A CA 1
ATOM 1837 C C . SER A 1 248 ? -0.366 7.419 17.298 1.00 97.00 248 SER A C 1
ATOM 1839 O O . SER A 1 248 ? -0.004 8.562 17.031 1.00 97.00 248 SER A O 1
ATOM 1841 N N . VAL A 1 249 ? -1.420 6.861 16.691 1.00 98.38 249 VAL A N 1
ATOM 1842 C CA . VAL A 1 249 ? -2.244 7.611 15.721 1.00 98.38 249 VAL A CA 1
ATOM 1843 C C . VAL A 1 249 ? -2.853 8.855 16.380 1.00 98.38 249 VAL A C 1
ATOM 1845 O O . VAL A 1 249 ? -2.917 9.904 15.747 1.00 98.38 249 VAL A O 1
ATOM 1848 N N . SER A 1 250 ? -3.230 8.778 17.660 1.00 97.88 250 SER A N 1
ATOM 1849 C CA . SER A 1 250 ? -3.713 9.928 18.436 1.00 97.88 250 SER A CA 1
ATOM 1850 C C . SER A 1 250 ? -2.679 11.057 18.515 1.00 97.88 250 SER A C 1
ATOM 1852 O O . SER A 1 250 ? -3.030 12.226 18.334 1.00 97.88 250 SER A O 1
ATOM 1854 N N . GLU A 1 251 ? -1.401 10.733 18.727 1.00 98.44 251 GLU A N 1
ATOM 1855 C CA . GLU A 1 251 ? -0.318 11.722 18.700 1.00 98.44 251 GLU A CA 1
ATOM 1856 C C . GLU A 1 251 ? -0.060 12.267 17.291 1.00 98.44 251 GLU A C 1
ATOM 1858 O O . GLU A 1 251 ? 0.141 13.473 17.152 1.00 98.44 251 GLU A O 1
ATOM 1863 N N . ILE A 1 252 ? -0.108 11.425 16.249 1.00 98.75 252 ILE A N 1
ATOM 1864 C CA . ILE A 1 252 ? 0.024 11.869 14.848 1.00 98.75 252 ILE A CA 1
ATOM 1865 C C . ILE A 1 252 ? -1.079 12.887 14.523 1.00 98.75 252 ILE A C 1
ATOM 1867 O O . ILE A 1 252 ? -0.791 13.999 14.080 1.00 98.75 252 ILE A O 1
ATOM 1871 N N . LEU A 1 253 ? -2.341 12.548 14.810 1.00 98.62 253 LEU A N 1
ATOM 1872 C CA . LEU A 1 253 ? -3.497 13.423 14.592 1.00 98.62 253 LEU A CA 1
ATOM 1873 C C . LEU A 1 253 ? -3.374 14.736 15.373 1.00 98.62 253 LEU A C 1
ATOM 1875 O O . LEU A 1 253 ? -3.671 15.798 14.830 1.00 98.62 253 LEU A O 1
ATOM 1879 N N . SER A 1 254 ? -2.923 14.676 16.628 1.00 98.50 254 SER A N 1
ATOM 1880 C CA . SER A 1 254 ? -2.718 15.869 17.460 1.00 98.50 254 SER A CA 1
ATOM 1881 C C . SER A 1 254 ? -1.600 16.755 16.909 1.00 98.50 254 SER A C 1
ATOM 1883 O O . SER A 1 254 ? -1.753 17.974 16.838 1.00 98.50 254 SER A O 1
ATOM 1885 N N . SER A 1 255 ? -0.497 16.150 16.460 1.00 98.62 255 SER A N 1
ATOM 1886 C CA . SER A 1 255 ? 0.632 16.871 15.877 1.00 98.62 255 SER A CA 1
ATOM 1887 C C . SER A 1 255 ? 0.257 17.546 14.555 1.00 98.62 255 SER A C 1
ATOM 1889 O O . SER A 1 255 ? 0.605 18.710 14.362 1.00 98.62 255 SER A O 1
ATOM 1891 N N . LEU A 1 256 ? -0.489 16.859 13.683 1.00 98.62 256 LEU A N 1
ATOM 1892 C CA . LEU A 1 256 ? -1.014 17.429 12.439 1.00 98.62 256 LEU A CA 1
ATOM 1893 C C . LEU A 1 256 ? -2.038 18.539 12.714 1.00 98.62 256 LEU A C 1
ATOM 1895 O O . LEU A 1 256 ? -2.016 19.572 12.052 1.00 98.62 256 LEU A O 1
ATOM 1899 N N . ALA A 1 257 ? -2.916 18.365 13.708 1.00 98.56 257 ALA A N 1
ATOM 1900 C CA . ALA A 1 257 ? -3.894 19.381 14.100 1.00 98.56 257 ALA A CA 1
ATOM 1901 C C . ALA A 1 257 ? -3.242 20.670 14.609 1.00 98.56 257 ALA A C 1
ATOM 1903 O O . ALA A 1 257 ? -3.726 21.754 14.289 1.00 98.56 257 ALA A O 1
ATOM 1904 N N . ALA A 1 258 ? -2.135 20.562 15.347 1.00 98.56 258 ALA A N 1
ATOM 1905 C CA . ALA A 1 258 ? -1.366 21.721 15.786 1.00 98.56 258 ALA A CA 1
ATOM 1906 C C . ALA A 1 258 ? -0.694 22.465 14.615 1.00 98.56 258 ALA A C 1
ATOM 1908 O O . ALA A 1 258 ? -0.608 23.690 14.648 1.00 98.56 258 ALA A O 1
ATOM 1909 N N . ALA A 1 259 ? -0.250 21.746 13.577 1.00 98.31 259 ALA A N 1
ATOM 1910 C CA . ALA A 1 259 ? 0.414 22.326 12.405 1.00 98.31 259 ALA A CA 1
ATOM 1911 C C . ALA A 1 259 ? -0.556 22.831 11.317 1.00 98.31 259 ALA A C 1
ATOM 1913 O O . ALA A 1 259 ? -0.199 23.716 10.538 1.00 98.31 259 ALA A O 1
ATOM 1914 N N . ALA A 1 260 ? -1.787 22.311 11.270 1.00 98.06 260 ALA A N 1
ATOM 1915 C CA . ALA A 1 260 ? -2.784 22.614 10.241 1.00 98.06 260 ALA A CA 1
ATOM 1916 C C . ALA A 1 260 ? -3.063 24.118 10.003 1.00 98.06 260 ALA A C 1
ATOM 1918 O O . ALA A 1 260 ? -3.249 24.485 8.843 1.00 98.06 260 ALA A O 1
ATOM 1919 N N . PRO A 1 261 ? -3.062 25.015 11.016 1.00 98.25 261 PRO A N 1
ATOM 1920 C CA . PRO A 1 261 ? -3.245 26.452 10.781 1.00 98.25 261 PRO A CA 1
ATOM 1921 C C . PRO A 1 261 ? -2.131 27.103 9.946 1.00 98.25 261 PRO A C 1
ATOM 1923 O O . PRO A 1 261 ? -2.367 28.122 9.303 1.00 98.25 261 PRO A O 1
ATOM 1926 N N . SER A 1 262 ? -0.923 26.533 9.965 1.00 97.25 262 SER A N 1
ATOM 1927 C CA . SER A 1 262 ? 0.266 27.053 9.274 1.00 97.25 262 SER A CA 1
ATOM 1928 C C . SER A 1 262 ? 0.736 26.187 8.101 1.00 97.25 262 SER A C 1
ATOM 1930 O O . SER A 1 262 ? 1.598 26.621 7.342 1.00 97.25 262 SER A O 1
ATOM 1932 N N . SER A 1 263 ? 0.189 24.979 7.937 1.00 97.88 263 SER A N 1
ATOM 1933 C CA . SER A 1 263 ? 0.571 24.033 6.885 1.00 97.88 263 SER A CA 1
ATOM 1934 C C . SER A 1 263 ? -0.653 23.419 6.210 1.00 97.88 263 SER A C 1
ATOM 1936 O O . SER A 1 263 ? -1.378 22.604 6.787 1.00 97.88 263 SER A O 1
ATOM 1938 N N . GLN A 1 264 ? -0.850 23.764 4.933 1.00 97.69 264 GLN A N 1
ATOM 1939 C CA . GLN A 1 264 ? -1.897 23.161 4.104 1.00 97.69 264 GLN A CA 1
ATOM 1940 C C . GLN A 1 264 ? -1.666 21.656 3.911 1.00 97.69 264 GLN A C 1
ATOM 1942 O O . GLN A 1 264 ? -2.625 20.890 3.808 1.00 97.69 264 GLN A O 1
ATOM 1947 N N . PHE A 1 265 ? -0.403 21.221 3.879 1.00 97.50 265 PHE A N 1
ATOM 1948 C CA . PHE A 1 265 ? -0.062 19.807 3.789 1.00 97.50 265 PHE A CA 1
ATOM 1949 C C . PHE A 1 265 ? -0.570 19.051 5.020 1.00 97.50 265 PHE A C 1
ATOM 1951 O O . PHE A 1 265 ? -1.313 18.078 4.858 1.00 97.50 265 PHE A O 1
ATOM 1958 N N . ALA A 1 266 ? -0.263 19.543 6.227 1.00 98.38 266 ALA A N 1
ATOM 1959 C CA . ALA A 1 266 ? -0.742 18.953 7.474 1.00 98.38 266 ALA A CA 1
ATOM 1960 C C . ALA A 1 266 ? -2.275 18.961 7.565 1.00 98.38 266 ALA A C 1
ATOM 1962 O O . ALA A 1 266 ? -2.873 17.948 7.931 1.00 98.38 266 ALA A O 1
ATOM 1963 N N . ALA A 1 267 ? -2.925 20.063 7.167 1.00 98.56 267 ALA A N 1
ATOM 1964 C CA . ALA A 1 267 ? -4.385 20.163 7.138 1.00 98.56 267 ALA A CA 1
ATOM 1965 C C . ALA A 1 267 ? -5.025 19.105 6.218 1.00 98.56 267 ALA A C 1
ATOM 1967 O O . ALA A 1 267 ? -6.000 18.452 6.601 1.00 98.56 267 ALA A O 1
ATOM 1968 N N . ASN A 1 268 ? -4.448 18.886 5.032 1.00 98.31 268 ASN A N 1
ATOM 1969 C CA . ASN A 1 268 ? -4.918 17.870 4.090 1.00 98.31 268 ASN A CA 1
ATOM 1970 C C . ASN A 1 268 ? -4.746 16.450 4.652 1.00 98.31 268 ASN A C 1
ATOM 1972 O O . ASN A 1 268 ? -5.681 15.652 4.578 1.00 98.31 268 ASN A O 1
ATOM 1976 N N . GLN A 1 269 ? -3.589 16.142 5.254 1.00 98.38 269 GLN A N 1
ATOM 1977 C CA . GLN A 1 269 ? -3.336 14.810 5.821 1.00 98.38 269 GLN A CA 1
ATOM 1978 C C . GLN A 1 269 ? -4.238 14.533 7.027 1.00 98.38 269 GLN A C 1
ATOM 1980 O O . GLN A 1 269 ? -4.800 13.445 7.144 1.00 98.38 269 GLN A O 1
ATOM 1985 N N . LEU A 1 270 ? -4.452 15.537 7.882 1.00 98.56 270 LEU A N 1
ATOM 1986 C CA . LEU A 1 270 ? -5.381 15.450 9.006 1.00 98.56 270 LEU A CA 1
ATOM 1987 C C . LEU A 1 270 ? -6.806 15.146 8.536 1.00 98.56 270 LEU A C 1
ATOM 1989 O O . LEU A 1 270 ? -7.483 14.306 9.128 1.00 98.56 270 LEU A O 1
ATOM 1993 N N . SER A 1 271 ? -7.262 15.823 7.477 1.00 98.19 271 SER A N 1
ATOM 1994 C CA . SER A 1 271 ? -8.583 15.581 6.894 1.00 98.19 271 SER A CA 1
ATOM 1995 C C . SER A 1 271 ? -8.711 14.162 6.342 1.00 98.19 271 SER A C 1
ATOM 1997 O O . SER A 1 271 ? -9.738 13.525 6.564 1.00 98.19 271 SER A O 1
ATOM 1999 N N . ALA A 1 272 ? -7.686 13.662 5.645 1.00 97.81 272 ALA A N 1
ATOM 2000 C CA . ALA A 1 272 ? -7.680 12.306 5.101 1.00 97.81 272 ALA A CA 1
ATOM 2001 C C . ALA A 1 272 ? -7.750 11.250 6.216 1.00 97.81 272 ALA A C 1
ATOM 2003 O O . ALA A 1 272 ? -8.623 10.385 6.190 1.00 97.81 272 ALA A O 1
ATOM 2004 N N . MET A 1 273 ? -6.903 11.371 7.243 1.00 98.31 273 MET A N 1
ATOM 2005 C CA . MET A 1 273 ? -6.892 10.431 8.368 1.00 98.31 273 MET A CA 1
ATOM 2006 C C . MET A 1 273 ? -8.194 10.479 9.177 1.00 98.31 273 MET A C 1
ATOM 2008 O O . MET A 1 273 ? -8.704 9.439 9.568 1.00 98.31 273 MET A O 1
ATOM 2012 N N . ARG A 1 274 ? -8.794 11.657 9.397 1.00 97.56 274 ARG A N 1
ATOM 2013 C CA . ARG A 1 274 ? -10.084 11.761 10.110 1.00 97.56 274 ARG A CA 1
ATOM 2014 C C . ARG A 1 274 ? -11.259 11.133 9.358 1.00 97.56 274 ARG A C 1
ATOM 2016 O O . ARG A 1 274 ? -12.254 10.797 9.991 1.00 97.56 274 ARG A O 1
ATOM 2023 N N . ALA A 1 275 ? -11.167 11.010 8.036 1.00 96.50 275 ALA A N 1
ATOM 2024 C CA . ALA A 1 275 ? -12.186 10.351 7.226 1.00 96.50 275 ALA A CA 1
ATOM 2025 C C . ALA A 1 275 ? -12.027 8.818 7.192 1.00 96.50 275 ALA A C 1
ATOM 2027 O O . ALA A 1 275 ? -12.986 8.121 6.861 1.00 96.50 275 ALA A O 1
ATOM 2028 N N . ALA A 1 276 ? -10.844 8.296 7.525 1.00 97.56 276 ALA A N 1
ATOM 2029 C CA . ALA A 1 276 ? -10.523 6.871 7.509 1.00 97.56 276 ALA A CA 1
ATOM 2030 C C . ALA A 1 276 ? -10.994 6.135 8.778 1.00 97.56 276 ALA A C 1
ATOM 2032 O O . ALA A 1 276 ? -11.316 6.753 9.794 1.00 97.56 276 ALA A O 1
ATOM 2033 N N . SER A 1 277 ? -11.009 4.799 8.723 1.00 97.56 277 SER A N 1
ATOM 2034 C CA . SER A 1 277 ? -11.368 3.951 9.866 1.00 97.56 277 SER A CA 1
ATOM 2035 C C . SER A 1 277 ? -10.330 4.079 10.995 1.00 97.56 277 SER A C 1
ATOM 2037 O O . SER A 1 277 ? -9.142 3.818 10.765 1.00 97.56 277 SER A O 1
ATOM 2039 N N . PRO A 1 278 ? -10.741 4.406 12.238 1.00 97.25 278 PRO A N 1
ATOM 2040 C CA . PRO A 1 278 ? -9.837 4.458 13.386 1.00 97.25 278 PRO A CA 1
ATOM 2041 C C . PRO A 1 278 ? -9.110 3.136 13.642 1.00 97.25 278 PRO A C 1
ATOM 2043 O O . PRO A 1 278 ? -7.903 3.130 13.894 1.00 97.25 278 PRO A O 1
ATOM 2046 N N . THR A 1 279 ? -9.828 2.015 13.519 1.00 96.75 279 THR A N 1
ATOM 2047 C CA . THR A 1 279 ? -9.267 0.661 13.638 1.00 96.75 279 THR A CA 1
ATOM 2048 C C . THR A 1 279 ? -8.166 0.438 12.614 1.00 96.75 279 THR A C 1
ATOM 2050 O O . THR A 1 279 ? -7.068 0.002 12.955 1.00 96.75 279 THR A O 1
ATOM 2053 N N . SER A 1 280 ? -8.447 0.792 11.364 1.00 97.88 280 SER A N 1
ATOM 2054 C CA . SER A 1 280 ? -7.538 0.610 10.238 1.00 97.88 280 SER A CA 1
ATOM 2055 C C . SER A 1 280 ? -6.264 1.425 10.385 1.00 97.88 280 SER A C 1
ATOM 2057 O O . SER A 1 280 ? -5.173 0.905 10.157 1.00 97.88 280 SER A O 1
ATOM 2059 N N . LEU A 1 281 ? -6.371 2.678 10.838 1.00 98.69 281 LEU A N 1
ATOM 2060 C CA . LEU A 1 281 ? -5.205 3.514 11.125 1.00 98.69 281 LEU A CA 1
ATOM 2061 C C . LEU A 1 281 ? -4.336 2.903 12.230 1.00 98.69 281 LEU A C 1
ATOM 2063 O O . LEU A 1 281 ? -3.113 2.842 12.099 1.00 98.69 281 LEU A O 1
ATOM 2067 N N . ALA A 1 282 ? -4.957 2.439 13.317 1.00 98.38 282 ALA A N 1
ATOM 2068 C CA . ALA A 1 282 ? -4.242 1.856 14.447 1.00 98.38 282 ALA A CA 1
ATOM 2069 C C . ALA A 1 282 ? -3.537 0.540 14.066 1.00 98.38 282 ALA A C 1
ATOM 2071 O O . ALA A 1 282 ? -2.362 0.346 14.398 1.00 98.38 282 ALA A O 1
ATOM 2072 N N . VAL A 1 283 ? -4.224 -0.330 13.316 1.00 98.12 283 VAL A N 1
ATOM 2073 C CA . VAL A 1 283 ? -3.661 -1.574 12.769 1.00 98.12 283 VAL A CA 1
ATOM 2074 C C . VAL A 1 283 ? -2.511 -1.271 11.812 1.00 98.12 283 VAL A C 1
ATOM 2076 O O . VAL A 1 283 ? -1.422 -1.813 12.000 1.00 98.12 283 VAL A O 1
ATOM 2079 N N . SER A 1 284 ? -2.704 -0.360 10.856 1.00 98.56 284 SER A N 1
ATOM 2080 C CA . SER A 1 284 ? -1.689 -0.008 9.853 1.00 98.56 284 SER A CA 1
ATOM 2081 C C . SER A 1 284 ? -0.419 0.543 10.505 1.00 98.56 284 SER A C 1
ATOM 2083 O O . SER A 1 284 ? 0.683 0.084 10.208 1.00 98.56 284 SER A O 1
ATOM 2085 N N . LEU A 1 285 ? -0.547 1.463 11.471 1.00 98.62 285 LEU A N 1
ATOM 2086 C CA . LEU A 1 285 ? 0.610 2.006 12.189 1.00 98.62 285 LEU A CA 1
ATOM 2087 C C . LEU A 1 285 ? 1.399 0.904 12.912 1.00 98.62 285 LEU A C 1
ATOM 2089 O O . LEU A 1 285 ? 2.633 0.866 12.863 1.00 98.62 285 LEU A O 1
ATOM 2093 N N . ARG A 1 286 ? 0.693 -0.010 13.586 1.00 98.06 286 ARG A N 1
ATOM 2094 C CA . ARG A 1 286 ? 1.318 -1.122 14.310 1.00 98.06 286 ARG A CA 1
ATOM 2095 C C . ARG A 1 286 ? 1.963 -2.131 13.365 1.00 98.06 286 ARG A C 1
ATOM 2097 O O . ARG A 1 286 ? 3.074 -2.576 13.653 1.00 98.06 286 ARG A O 1
ATOM 2104 N N . GLN A 1 287 ? 1.311 -2.463 12.254 1.00 97.69 287 GLN A N 1
ATOM 2105 C CA . GLN A 1 287 ? 1.834 -3.356 11.222 1.00 97.69 287 GLN A CA 1
ATOM 2106 C C . GLN A 1 287 ? 3.140 -2.820 10.644 1.00 97.69 287 GLN A C 1
ATOM 2108 O O . GLN A 1 287 ? 4.144 -3.520 10.730 1.00 97.69 287 GLN A O 1
ATOM 2113 N N . ILE A 1 288 ? 3.168 -1.581 10.136 1.00 97.19 288 ILE A N 1
ATOM 2114 C CA . ILE A 1 288 ? 4.375 -0.985 9.537 1.00 97.19 288 ILE A CA 1
ATOM 2115 C C . ILE A 1 288 ? 5.553 -1.063 10.515 1.00 97.19 288 ILE A C 1
ATOM 2117 O O . ILE A 1 288 ? 6.643 -1.521 10.169 1.00 97.19 288 ILE A O 1
ATOM 2121 N N . ARG A 1 289 ? 5.324 -0.713 11.783 1.00 95.69 289 ARG A N 1
ATOM 2122 C CA . ARG A 1 289 ? 6.363 -0.748 12.821 1.00 95.69 289 ARG A CA 1
ATOM 2123 C C . ARG A 1 289 ? 6.813 -2.148 13.206 1.00 95.69 289 ARG A C 1
ATOM 2125 O O . ARG A 1 289 ? 7.997 -2.341 13.473 1.00 95.69 289 ARG A O 1
ATOM 2132 N N . ARG A 1 290 ? 5.896 -3.118 13.274 1.00 94.81 290 ARG A N 1
ATOM 2133 C CA . ARG A 1 290 ? 6.241 -4.526 13.525 1.00 94.81 290 ARG A CA 1
ATOM 2134 C C . ARG A 1 290 ? 7.036 -5.089 12.355 1.00 94.81 290 ARG A C 1
ATOM 2136 O O . ARG A 1 290 ? 8.088 -5.673 12.584 1.00 94.81 290 ARG A O 1
ATOM 2143 N N . CYS A 1 291 ? 6.591 -4.851 11.126 1.00 93.69 291 CYS A N 1
ATOM 2144 C CA . CYS A 1 291 ? 7.232 -5.362 9.920 1.00 93.69 291 CYS A CA 1
ATOM 2145 C C . CYS A 1 291 ? 8.632 -4.781 9.696 1.00 93.69 291 CYS A C 1
ATOM 2147 O O . CYS A 1 291 ? 9.520 -5.534 9.306 1.00 93.69 291 CYS A O 1
ATOM 2149 N N . ARG A 1 292 ? 8.886 -3.515 10.065 1.00 90.94 292 ARG A N 1
ATOM 2150 C CA . ARG A 1 292 ? 10.252 -2.948 10.113 1.00 90.94 292 ARG A CA 1
ATOM 2151 C C . ARG A 1 292 ? 11.221 -3.781 10.969 1.00 90.94 292 ARG A C 1
ATOM 2153 O O . ARG A 1 292 ? 12.411 -3.812 10.680 1.00 90.94 292 ARG A O 1
ATOM 2160 N N . ARG A 1 293 ? 10.725 -4.482 11.998 1.00 89.31 293 ARG A N 1
ATOM 2161 C CA . ARG A 1 293 ? 11.526 -5.358 12.877 1.00 89.31 293 ARG A CA 1
ATOM 2162 C C . ARG A 1 293 ? 11.618 -6.811 12.399 1.00 89.31 293 ARG A C 1
ATOM 2164 O O . ARG A 1 293 ? 12.395 -7.572 12.963 1.00 89.31 293 ARG A O 1
ATOM 2171 N N . LEU A 1 294 ? 10.849 -7.217 11.385 1.00 83.88 294 LEU A N 1
ATOM 2172 C CA . LEU A 1 294 ? 10.842 -8.597 10.871 1.00 83.88 294 LEU A CA 1
ATOM 2173 C C . LEU A 1 294 ? 11.983 -8.893 9.879 1.00 83.88 294 LEU A C 1
ATOM 2175 O O . LEU A 1 294 ? 12.073 -10.014 9.375 1.00 83.88 294 LEU A O 1
ATOM 2179 N N . GLY A 1 295 ? 12.866 -7.923 9.619 1.00 76.69 295 GLY A N 1
ATOM 2180 C CA . GLY A 1 295 ? 13.982 -8.071 8.686 1.00 76.69 295 GLY A CA 1
ATOM 2181 C C . GLY A 1 295 ? 13.515 -8.225 7.236 1.00 76.69 295 GLY A C 1
ATOM 2182 O O . GLY A 1 295 ? 12.467 -7.694 6.854 1.00 76.69 295 GLY A O 1
ATOM 2183 N N . ASP A 1 296 ? 14.289 -8.953 6.421 1.00 79.69 296 ASP A N 1
ATOM 2184 C CA . ASP A 1 296 ? 14.067 -9.032 4.968 1.00 79.69 296 ASP A CA 1
ATOM 2185 C C . ASP A 1 296 ? 13.067 -10.079 4.462 1.00 79.69 296 ASP A C 1
ATOM 2187 O O . ASP A 1 296 ? 12.988 -10.377 3.276 1.00 79.69 296 ASP A O 1
ATOM 2191 N N . SER A 1 297 ? 12.241 -10.628 5.350 1.00 88.44 297 SER A N 1
ATOM 2192 C CA . SER A 1 297 ? 11.354 -11.733 4.990 1.00 88.44 297 SER A CA 1
ATOM 2193 C C . SER A 1 297 ? 9.953 -11.265 4.593 1.00 88.44 297 SER A C 1
ATOM 2195 O O . SER A 1 297 ? 9.097 -11.037 5.453 1.00 88.44 297 SER A O 1
ATOM 2197 N N . LEU A 1 298 ? 9.684 -11.213 3.283 1.00 92.06 298 LEU A N 1
ATOM 2198 C CA . LEU A 1 298 ? 8.330 -11.004 2.754 1.00 92.06 298 LEU A CA 1
ATOM 2199 C C . LEU A 1 298 ? 7.355 -12.080 3.266 1.00 92.06 298 LEU A C 1
ATOM 2201 O O . LEU A 1 298 ? 6.243 -11.759 3.670 1.00 92.06 298 LEU A O 1
ATOM 2205 N N . ALA A 1 299 ? 7.794 -13.339 3.355 1.00 93.25 299 ALA A N 1
ATOM 2206 C CA . ALA A 1 299 ? 6.995 -14.441 3.895 1.00 93.25 299 ALA A CA 1
ATOM 2207 C C . ALA A 1 299 ? 6.484 -14.166 5.323 1.00 93.25 299 ALA A C 1
ATOM 2209 O O . ALA A 1 299 ? 5.316 -14.407 5.632 1.00 93.25 299 ALA A O 1
ATOM 2210 N N . ARG A 1 300 ? 7.340 -13.640 6.214 1.00 93.94 300 ARG A N 1
ATOM 2211 C CA . ARG A 1 300 ? 6.941 -13.290 7.590 1.00 93.94 300 ARG A CA 1
ATOM 2212 C C . ARG A 1 300 ? 5.959 -12.122 7.621 1.00 93.94 300 ARG A C 1
ATOM 2214 O O . ARG A 1 300 ? 5.030 -12.154 8.425 1.00 93.94 300 ARG A O 1
ATOM 2221 N N . VAL A 1 301 ? 6.148 -11.126 6.753 1.00 96.44 301 VAL A N 1
ATOM 2222 C CA . VAL A 1 301 ? 5.212 -10.002 6.606 1.00 96.44 301 VAL A CA 1
ATOM 2223 C C . VAL A 1 301 ? 3.845 -10.498 6.143 1.00 96.44 301 VAL A C 1
ATOM 2225 O O . VAL A 1 301 ? 2.856 -10.235 6.815 1.00 96.44 301 VAL A O 1
ATOM 2228 N N . LEU A 1 302 ? 3.789 -11.282 5.068 1.00 97.38 302 LEU A N 1
ATOM 2229 C CA . LEU A 1 302 ? 2.535 -11.786 4.505 1.00 97.38 302 LEU A CA 1
ATOM 2230 C C . LEU A 1 302 ? 1.774 -12.697 5.480 1.00 97.38 302 LEU A C 1
ATOM 2232 O O . LEU A 1 302 ? 0.550 -12.647 5.533 1.00 97.38 302 LEU A O 1
ATOM 2236 N N . ARG A 1 303 ? 2.468 -13.482 6.320 1.00 96.69 303 ARG A N 1
ATOM 2237 C CA . ARG A 1 303 ? 1.819 -14.225 7.421 1.00 96.69 303 ARG A CA 1
ATOM 2238 C C . ARG A 1 303 ? 1.173 -13.295 8.446 1.00 96.69 303 ARG A C 1
ATOM 2240 O O . ARG A 1 303 ? 0.056 -13.554 8.885 1.00 96.69 303 ARG A O 1
ATOM 2247 N N . LEU A 1 304 ? 1.859 -12.214 8.827 1.00 96.94 304 LEU A N 1
ATOM 2248 C CA . LEU A 1 304 ? 1.292 -11.209 9.727 1.00 96.94 304 LEU A CA 1
ATOM 2249 C C . LEU A 1 304 ? 0.074 -10.535 9.090 1.00 96.94 304 LEU A C 1
ATOM 2251 O O . LEU A 1 304 ? -0.962 -10.425 9.733 1.00 96.94 304 LEU A O 1
ATOM 2255 N N . GLU A 1 305 ? 0.185 -10.123 7.831 1.00 98.12 305 GLU A N 1
ATOM 2256 C CA . GLU A 1 305 ? -0.900 -9.483 7.084 1.00 98.12 305 GLU A CA 1
ATOM 2257 C C . GLU A 1 305 ? -2.095 -10.418 6.915 1.00 98.12 305 GLU A C 1
ATOM 2259 O O . GLU A 1 305 ? -3.229 -9.989 7.084 1.00 98.12 305 GLU A O 1
ATOM 2264 N N . TYR A 1 306 ? -1.873 -11.716 6.709 1.00 97.94 306 TYR A N 1
ATOM 2265 C CA . TYR A 1 306 ? -2.954 -12.698 6.639 1.00 97.94 306 TYR A CA 1
ATOM 2266 C C . TYR A 1 306 ? -3.795 -12.735 7.920 1.00 97.94 306 TYR A C 1
ATOM 2268 O O . TYR A 1 306 ? -5.024 -12.720 7.866 1.00 97.94 306 TYR A O 1
ATOM 2276 N N . ARG A 1 307 ? -3.146 -12.684 9.089 1.00 96.88 307 ARG A N 1
ATOM 2277 C CA . ARG A 1 307 ? -3.834 -12.595 10.391 1.00 96.88 307 ARG A CA 1
ATOM 2278 C C . ARG A 1 307 ? -4.712 -11.349 10.498 1.00 96.88 307 ARG A C 1
ATOM 2280 O O . ARG A 1 307 ? -5.795 -11.432 11.081 1.00 96.88 307 ARG A O 1
ATOM 2287 N N . LEU A 1 308 ? -4.236 -10.223 9.964 1.00 97.19 308 LEU A N 1
ATOM 2288 C CA . LEU A 1 308 ? -4.955 -8.949 9.946 1.00 97.19 308 LEU A CA 1
ATOM 2289 C C . LEU A 1 308 ? -6.141 -9.001 8.977 1.00 97.19 308 LEU A C 1
ATOM 2291 O O . LEU A 1 308 ? -7.250 -8.638 9.366 1.00 97.19 308 LEU A O 1
ATOM 2295 N N . ALA A 1 309 ? -5.925 -9.507 7.759 1.00 96.50 309 ALA A N 1
ATOM 2296 C CA . ALA A 1 309 ? -6.932 -9.620 6.707 1.00 96.50 309 ALA A CA 1
ATOM 2297 C C . ALA A 1 309 ? -8.126 -10.457 7.159 1.00 96.50 309 ALA A C 1
ATOM 2299 O O . ALA A 1 309 ? -9.259 -9.978 7.135 1.00 96.50 309 ALA A O 1
ATOM 2300 N N . VAL A 1 310 ? -7.864 -11.664 7.670 1.00 92.44 310 VAL A N 1
ATOM 2301 C CA . VAL A 1 310 ? -8.909 -12.564 8.173 1.00 92.44 310 VAL A CA 1
ATOM 2302 C C . VAL A 1 310 ? -9.755 -11.870 9.240 1.00 92.44 310 VAL A C 1
ATOM 2304 O O . VAL A 1 310 ? -10.976 -11.834 9.132 1.00 92.44 310 VAL A O 1
ATOM 2307 N N . ARG A 1 311 ? -9.120 -11.243 10.236 1.00 92.19 311 ARG A N 1
ATOM 2308 C CA . ARG A 1 311 ? -9.832 -10.645 11.375 1.00 92.19 311 ARG A CA 1
ATOM 2309 C C . ARG A 1 311 ? -10.581 -9.361 11.031 1.00 92.19 311 ARG A C 1
ATOM 2311 O O . ARG A 1 311 ? -11.677 -9.153 11.543 1.00 92.19 311 ARG A O 1
ATOM 2318 N N . LEU A 1 312 ? -10.027 -8.503 10.175 1.00 92.44 312 LEU A N 1
ATOM 2319 C CA . LEU A 1 312 ? -10.714 -7.281 9.747 1.00 92.44 312 LEU A CA 1
ATOM 2320 C C . LEU A 1 312 ? -11.926 -7.590 8.862 1.00 92.44 312 LEU A C 1
ATOM 2322 O O . LEU A 1 312 ? -12.957 -6.927 8.992 1.00 92.44 312 LEU A O 1
ATOM 2326 N N . VAL A 1 313 ? -11.841 -8.627 8.022 1.00 90.69 313 VAL A N 1
ATOM 2327 C CA . VAL A 1 313 ? -12.972 -9.064 7.195 1.00 90.69 313 VAL A CA 1
ATOM 2328 C C . VAL A 1 313 ? -14.016 -9.835 8.005 1.00 90.69 313 VAL A C 1
ATOM 2330 O O . VAL A 1 313 ? -15.213 -9.564 7.863 1.00 90.69 313 VAL A O 1
ATOM 2333 N N . ASP A 1 314 ? -13.611 -10.731 8.908 1.00 81.69 314 ASP A N 1
ATOM 2334 C CA . ASP A 1 314 ? -14.547 -11.430 9.799 1.00 81.69 314 ASP A CA 1
ATOM 2335 C C . ASP A 1 314 ? -15.254 -10.478 10.769 1.00 81.69 314 ASP A C 1
ATOM 2337 O O . ASP A 1 314 ? -16.426 -10.698 11.076 1.00 81.69 314 ASP A O 1
ATOM 2341 N N . GLY A 1 315 ? -14.607 -9.371 11.147 1.00 71.12 315 GLY A N 1
ATOM 2342 C CA . GLY A 1 315 ? -15.133 -8.362 12.064 1.00 71.12 315 GLY A CA 1
ATOM 2343 C C . GLY A 1 315 ? -15.074 -8.794 13.529 1.00 71.12 315 GLY A C 1
ATOM 2344 O O . GLY A 1 315 ? -14.913 -9.967 13.860 1.00 71.12 315 GLY A O 1
ATOM 2345 N N . ASN A 1 316 ? -15.216 -7.829 14.438 1.00 58.53 316 ASN A N 1
ATOM 2346 C CA . ASN A 1 316 ? -15.248 -8.098 15.875 1.00 58.53 316 ASN A CA 1
ATOM 2347 C C . ASN A 1 316 ? -16.602 -8.709 16.271 1.00 58.53 316 ASN A C 1
ATOM 2349 O O . ASN A 1 316 ? -17.508 -8.010 16.712 1.00 58.53 316 ASN A O 1
ATOM 2353 N N . GLU A 1 317 ? -16.751 -10.029 16.138 1.00 50.44 317 GLU A N 1
ATOM 2354 C CA . GLU A 1 317 ? -17.952 -10.753 16.599 1.00 50.44 317 GLU A CA 1
ATOM 2355 C C . GLU A 1 317 ? -18.143 -10.693 18.130 1.00 50.44 317 GLU A C 1
ATOM 2357 O O . GLU A 1 317 ? -19.225 -10.991 18.630 1.00 50.44 317 GLU A O 1
ATOM 2362 N N . GLN A 1 318 ? -17.118 -10.289 18.890 1.00 44.03 318 GLN A N 1
ATOM 2363 C CA . GLN A 1 318 ? -17.119 -10.364 20.355 1.00 44.03 318 GLN A CA 1
ATOM 2364 C C . GLN A 1 318 ? -17.942 -9.293 21.081 1.00 44.03 318 GLN A C 1
ATOM 2366 O O . GLN A 1 318 ? -18.126 -9.431 22.287 1.00 44.03 318 GLN A O 1
ATOM 2371 N N . ASP A 1 319 ? -18.467 -8.274 20.398 1.00 42.47 319 ASP A N 1
ATOM 2372 C CA . ASP A 1 319 ? -19.178 -7.195 21.097 1.00 42.47 319 ASP A CA 1
ATOM 2373 C C . ASP A 1 319 ? -20.669 -7.482 21.329 1.00 42.47 319 ASP A C 1
ATOM 2375 O O . ASP A 1 319 ? -21.340 -6.662 21.942 1.00 42.47 319 ASP A O 1
ATOM 2379 N N . GLY A 1 320 ? -21.207 -8.630 20.886 1.00 43.38 320 GLY A N 1
ATOM 2380 C CA . GLY A 1 320 ? -22.538 -9.137 21.282 1.00 43.38 320 GLY A CA 1
ATOM 2381 C C . GLY A 1 320 ? -23.764 -8.272 20.922 1.00 43.38 320 GLY A C 1
ATOM 2382 O O . GLY A 1 320 ? -24.887 -8.759 20.991 1.00 43.38 320 GLY A O 1
ATOM 2383 N N . GLU A 1 321 ? -23.569 -7.027 20.482 1.00 40.09 321 GLU A N 1
ATOM 2384 C CA . GLU A 1 321 ? -24.603 -5.997 20.295 1.00 40.09 321 GLU A CA 1
ATOM 2385 C C . GLU A 1 321 ? -24.606 -5.397 18.871 1.00 40.09 321 GLU A C 1
ATOM 2387 O O . GLU A 1 321 ? -25.058 -4.275 18.636 1.00 40.09 321 GLU A O 1
ATOM 2392 N N . GLY A 1 322 ? -24.098 -6.139 17.882 1.00 49.16 322 GLY A N 1
ATOM 2393 C CA . GLY A 1 322 ? -24.061 -5.712 16.480 1.00 49.16 322 GLY A CA 1
ATOM 2394 C C . GLY A 1 322 ? -25.120 -6.381 15.598 1.00 49.16 322 GLY A C 1
ATOM 2395 O O . GLY A 1 322 ? -25.188 -7.610 15.507 1.00 49.16 322 GLY A O 1
ATOM 2396 N N . ASP A 1 323 ? -25.896 -5.589 14.855 1.00 48.75 323 ASP A N 1
ATOM 2397 C CA . ASP A 1 323 ? -26.578 -6.056 13.639 1.00 48.75 323 ASP A CA 1
ATOM 2398 C C . ASP A 1 323 ? -25.527 -6.610 12.648 1.00 48.75 323 ASP A C 1
ATOM 2400 O O . ASP A 1 323 ? -24.393 -6.143 12.640 1.00 48.75 323 ASP A O 1
ATOM 2404 N N . GLY A 1 324 ? -25.856 -7.629 11.853 1.00 50.34 324 GLY A N 1
ATOM 2405 C CA . GLY A 1 324 ? -24.966 -8.500 11.041 1.00 50.34 324 GLY A CA 1
ATOM 2406 C C . GLY A 1 324 ? -23.780 -7.886 10.296 1.00 50.34 324 GLY A C 1
ATOM 2407 O O . GLY A 1 324 ? -22.814 -8.588 9.992 1.00 50.34 324 GLY A O 1
ATOM 2408 N N . ASP A 1 325 ? -23.850 -6.590 10.028 1.00 55.56 325 ASP A N 1
ATOM 2409 C CA . ASP A 1 325 ? -22.966 -5.802 9.176 1.00 55.56 325 ASP A CA 1
ATOM 2410 C C . ASP A 1 325 ? -21.903 -4.973 9.934 1.00 55.56 325 ASP A C 1
ATOM 2412 O O . ASP A 1 325 ? -21.176 -4.196 9.321 1.00 55.56 325 ASP A O 1
ATOM 2416 N N . SER A 1 326 ? -21.765 -5.114 11.257 1.00 62.28 326 SER A N 1
ATOM 2417 C CA . SER A 1 326 ? -20.999 -4.186 12.112 1.00 62.28 326 SER A CA 1
ATOM 2418 C C . SER A 1 326 ? -19.461 -4.333 12.084 1.00 62.28 326 SER A C 1
ATOM 2420 O O . SER A 1 326 ? -18.845 -4.616 13.110 1.00 62.28 326 SER A O 1
ATOM 2422 N N . GLY A 1 327 ? -18.810 -4.137 10.933 1.00 84.81 327 GLY A N 1
ATOM 2423 C CA . GLY A 1 327 ? -17.343 -4.035 10.854 1.00 84.81 327 GLY A CA 1
ATOM 2424 C C . GLY A 1 327 ? -16.875 -2.965 9.871 1.00 84.81 327 GLY A C 1
ATOM 2425 O O . GLY A 1 327 ? -17.465 -2.827 8.800 1.00 84.81 327 GLY A O 1
ATOM 2426 N N . ASP A 1 328 ? -15.797 -2.254 10.222 1.00 92.69 328 ASP A N 1
ATOM 2427 C CA . ASP A 1 328 ? -15.256 -1.146 9.423 1.00 92.69 328 ASP A CA 1
ATOM 2428 C C . ASP A 1 328 ? -15.008 -1.553 7.960 1.00 92.69 328 ASP A C 1
ATOM 2430 O O . ASP A 1 328 ? -15.365 -0.796 7.067 1.00 92.69 328 ASP A O 1
ATOM 2434 N N . PHE A 1 329 ? -14.498 -2.759 7.680 1.00 94.19 329 PHE A N 1
ATOM 2435 C CA . PHE A 1 329 ? -14.304 -3.229 6.300 1.00 94.19 329 PHE A CA 1
ATOM 2436 C C . PHE A 1 329 ? -15.608 -3.256 5.481 1.00 94.19 329 PHE A C 1
ATOM 2438 O O . PHE A 1 329 ? -15.680 -2.716 4.378 1.00 94.19 329 PHE A O 1
ATOM 2445 N N . LEU A 1 330 ? -16.674 -3.856 6.023 1.00 92.81 330 LEU A N 1
ATOM 2446 C CA . LEU A 1 330 ? -17.959 -3.957 5.321 1.00 92.81 330 LEU A CA 1
ATOM 2447 C C . LEU A 1 330 ? -18.615 -2.585 5.145 1.00 92.81 330 LEU A C 1
ATOM 2449 O O . LEU A 1 330 ? -19.199 -2.311 4.094 1.00 92.81 330 LEU A O 1
ATOM 2453 N N . GLU A 1 331 ? -18.508 -1.732 6.163 1.00 92.69 331 GLU A N 1
ATOM 2454 C CA . GLU A 1 331 ? -19.043 -0.372 6.153 1.00 92.69 331 GLU A CA 1
ATOM 2455 C C . GLU A 1 331 ? -18.285 0.535 5.176 1.00 92.69 331 GLU A C 1
ATOM 2457 O O . GLU A 1 331 ? -18.892 1.305 4.427 1.00 92.69 331 GLU A O 1
ATOM 2462 N N . GLY A 1 332 ? -16.961 0.406 5.129 1.00 94.19 332 GLY A N 1
ATOM 2463 C CA . GLY A 1 332 ? -16.104 1.127 4.201 1.00 94.19 332 GLY A CA 1
ATOM 2464 C C . GLY A 1 332 ? -16.351 0.707 2.756 1.00 94.19 332 GLY A C 1
ATOM 2465 O O . GLY A 1 332 ? -16.537 1.568 1.896 1.00 94.19 332 GLY A O 1
ATOM 2466 N N . VAL A 1 333 ? -16.456 -0.599 2.486 1.00 93.62 333 VAL A N 1
ATOM 2467 C CA . VAL A 1 333 ? -16.827 -1.115 1.157 1.00 93.62 333 VAL A CA 1
ATOM 2468 C C . VAL A 1 333 ? -18.221 -0.637 0.742 1.00 93.62 333 VAL A C 1
ATOM 2470 O O . VAL A 1 333 ? -18.385 -0.172 -0.389 1.00 93.62 333 VAL A O 1
ATOM 2473 N N . ARG A 1 334 ? -19.209 -0.669 1.651 1.00 93.50 334 ARG A N 1
ATOM 2474 C CA . ARG A 1 334 ? -20.553 -0.128 1.387 1.00 93.50 334 ARG A CA 1
ATOM 2475 C C . ARG A 1 334 ? -20.467 1.339 0.963 1.00 93.50 334 ARG A C 1
ATOM 2477 O O . ARG A 1 334 ? -20.955 1.698 -0.107 1.00 93.50 334 ARG A O 1
ATOM 2484 N N . ALA A 1 335 ? -19.826 2.180 1.772 1.00 92.75 335 ALA A N 1
ATOM 2485 C CA . ALA A 1 335 ? -19.758 3.616 1.521 1.00 92.75 335 ALA A CA 1
ATOM 2486 C C . ALA A 1 335 ? -18.965 3.964 0.245 1.00 92.75 335 ALA A C 1
ATOM 2488 O O . ALA A 1 335 ? -19.369 4.843 -0.520 1.00 92.75 335 ALA A O 1
ATOM 2489 N N . ALA A 1 336 ? -17.847 3.276 -0.008 1.00 91.69 336 ALA A N 1
ATOM 2490 C CA . ALA A 1 336 ? -16.942 3.596 -1.110 1.00 91.69 336 ALA A CA 1
ATOM 2491 C C . ALA A 1 336 ? -17.373 3.011 -2.466 1.00 91.69 336 ALA A C 1
ATOM 2493 O O . ALA A 1 336 ? -17.098 3.626 -3.504 1.00 91.69 336 ALA A O 1
ATOM 2494 N N . LEU A 1 337 ? -18.016 1.835 -2.478 1.00 89.06 337 LEU A N 1
ATOM 2495 C CA . LEU A 1 337 ? -18.316 1.086 -3.704 1.00 89.06 337 LEU A CA 1
ATOM 2496 C C . LEU A 1 337 ? -19.815 0.935 -3.977 1.00 89.06 337 LEU A C 1
ATOM 2498 O O . LEU A 1 337 ? -20.232 1.174 -5.111 1.00 89.06 337 LEU A O 1
ATOM 2502 N N . ASP A 1 338 ? -20.624 0.577 -2.978 1.00 87.19 338 ASP A N 1
ATOM 2503 C CA . ASP A 1 338 ? -22.063 0.344 -3.178 1.00 87.19 338 ASP A CA 1
ATOM 2504 C C . ASP A 1 338 ? -22.855 1.663 -3.228 1.00 87.19 338 ASP A C 1
ATOM 2506 O O . ASP A 1 338 ? -23.673 1.882 -4.126 1.00 87.19 338 ASP A O 1
ATOM 2510 N N . ASP A 1 339 ? -22.542 2.586 -2.317 1.00 88.75 339 ASP A N 1
ATOM 2511 C CA . ASP A 1 339 ? -23.182 3.899 -2.201 1.00 88.75 339 ASP A CA 1
ATOM 2512 C C . ASP A 1 339 ? -22.382 5.024 -2.866 1.00 88.75 339 ASP A C 1
ATOM 2514 O O . ASP A 1 339 ? -22.607 6.216 -2.622 1.00 88.75 339 ASP A O 1
ATOM 2518 N N . LYS A 1 340 ? -21.464 4.659 -3.766 1.00 82.62 340 LYS A N 1
ATOM 2519 C CA . LYS A 1 340 ? -20.625 5.612 -4.489 1.00 82.62 340 LYS A CA 1
ATOM 2520 C C . LYS A 1 340 ? -21.479 6.671 -5.191 1.00 82.62 340 LYS A C 1
ATOM 2522 O O . LYS A 1 340 ? -22.320 6.367 -6.034 1.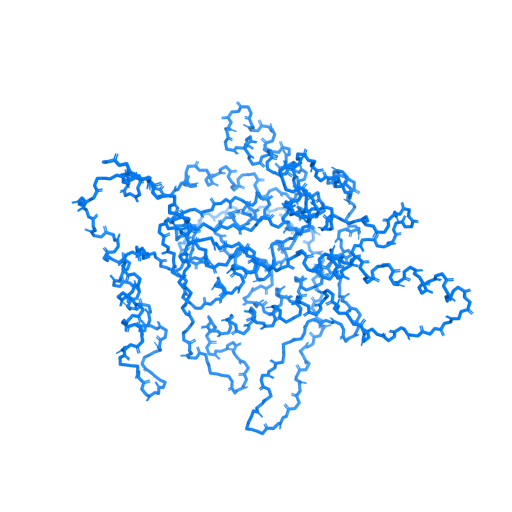00 82.62 340 LYS A O 1
ATOM 2527 N N . GLY A 1 341 ? -21.238 7.938 -4.853 1.00 76.50 341 GLY A N 1
ATOM 2528 C CA . GLY A 1 341 ? -21.974 9.082 -5.404 1.00 76.50 341 GLY A CA 1
ATOM 2529 C C . GLY A 1 341 ? -23.302 9.403 -4.706 1.00 76.50 341 GLY A C 1
ATOM 2530 O O . GLY A 1 341 ? -23.936 10.388 -5.067 1.00 76.50 341 GLY A O 1
ATOM 2531 N N . ARG A 1 342 ? -23.706 8.636 -3.682 1.00 80.44 342 ARG A N 1
ATOM 2532 C CA . ARG A 1 342 ? -24.902 8.911 -2.860 1.00 80.44 342 ARG A CA 1
ATOM 2533 C C . ARG A 1 342 ? -24.618 9.798 -1.642 1.00 80.44 342 ARG A C 1
ATOM 2535 O O . ARG A 1 342 ? -25.548 10.187 -0.946 1.00 80.44 342 ARG A O 1
ATOM 2542 N N . GLY A 1 343 ? -23.346 10.117 -1.388 1.00 75.69 343 GLY A N 1
ATOM 2543 C CA . GLY A 1 343 ? -22.923 11.081 -0.366 1.00 75.69 343 GLY A CA 1
ATOM 2544 C C . GLY A 1 343 ? -23.050 10.605 1.084 1.00 75.69 343 GLY A C 1
ATOM 2545 O O . GLY A 1 343 ? -23.000 11.436 1.985 1.00 75.69 343 GLY A O 1
ATOM 2546 N N . GLN A 1 344 ? -23.218 9.301 1.330 1.00 84.31 344 GLN A N 1
ATOM 2547 C CA . GLN A 1 344 ? -23.263 8.762 2.691 1.00 84.31 344 GLN A CA 1
ATOM 2548 C C . GLN A 1 344 ? -21.861 8.341 3.151 1.00 84.31 344 GLN A C 1
ATOM 2550 O O . GLN A 1 344 ? -21.337 7.360 2.620 1.00 84.31 344 GLN A O 1
ATOM 2555 N N . PRO A 1 345 ? -21.243 9.047 4.120 1.00 89.06 345 PRO A N 1
ATOM 2556 C CA . PRO A 1 345 ? -19.951 8.642 4.651 1.00 89.06 345 PRO A CA 1
ATOM 2557 C C . PRO A 1 345 ? -20.074 7.352 5.479 1.00 89.06 345 PRO A C 1
ATOM 2559 O O . PRO A 1 345 ? -21.160 7.042 5.988 1.00 89.06 345 PRO A O 1
ATOM 2562 N N . PRO A 1 346 ? -18.970 6.604 5.625 1.00 92.62 346 PRO A N 1
ATOM 2563 C CA . PRO A 1 346 ? -18.921 5.439 6.493 1.00 92.62 346 PRO A CA 1
ATOM 2564 C C . PRO A 1 346 ? -19.092 5.832 7.967 1.00 92.62 346 PRO A C 1
ATOM 2566 O O . PRO A 1 346 ? -18.633 6.881 8.421 1.00 92.62 346 PRO A O 1
ATOM 2569 N N . LYS A 1 347 ? -19.766 4.968 8.720 1.00 92.50 347 LYS A N 1
ATOM 2570 C CA . LYS A 1 347 ? -20.012 5.067 10.159 1.00 92.50 347 LYS A CA 1
ATOM 2571 C C . LYS A 1 347 ? -19.090 4.100 10.890 1.00 92.50 347 LYS A C 1
ATOM 2573 O O . LYS A 1 347 ? -19.496 2.995 11.246 1.00 92.50 347 LYS A O 1
ATOM 2578 N N . TRP A 1 348 ? -17.854 4.535 11.094 1.00 92.75 348 TRP A N 1
ATOM 2579 C CA . TRP A 1 348 ? -16.825 3.725 11.738 1.00 92.75 348 TRP A CA 1
ATOM 2580 C C . TRP A 1 348 ? -17.191 3.321 13.166 1.00 92.75 348 TRP A C 1
ATOM 2582 O O . TRP A 1 348 ? -17.811 4.093 13.907 1.00 92.75 348 TRP A O 1
ATOM 2592 N N . ARG A 1 349 ? -16.799 2.102 13.543 1.00 90.00 349 ARG A N 1
ATOM 2593 C CA . ARG A 1 349 ? -16.951 1.560 14.894 1.00 90.00 349 ARG A CA 1
ATOM 2594 C C . ARG A 1 349 ? -15.670 0.822 15.299 1.00 90.00 349 ARG A C 1
ATOM 2596 O O . ARG A 1 349 ? -15.405 -0.248 14.750 1.00 90.00 349 ARG A O 1
ATOM 2603 N N . PRO A 1 350 ? -14.919 1.329 16.293 1.00 91.44 350 PRO A N 1
ATOM 2604 C CA . PRO A 1 350 ? -15.159 2.544 17.087 1.00 91.44 350 PRO A CA 1
ATOM 2605 C C . PRO A 1 350 ? -15.106 3.853 16.284 1.00 91.44 350 PRO A C 1
ATOM 2607 O O . PRO A 1 350 ? -14.555 3.904 15.185 1.00 91.44 350 PRO A O 1
ATOM 2610 N N . ALA A 1 351 ? -15.678 4.921 16.849 1.00 91.81 351 ALA A N 1
ATOM 2611 C CA . ALA A 1 351 ? -15.756 6.227 16.186 1.00 91.81 351 ALA A CA 1
ATOM 2612 C C . ALA A 1 351 ? -14.438 7.014 16.277 1.00 91.81 351 ALA A C 1
ATOM 2614 O O . ALA A 1 351 ? -14.194 7.929 15.486 1.00 91.81 351 ALA A O 1
ATOM 2615 N N . SER A 1 352 ? -13.574 6.661 17.231 1.00 92.69 352 SER A N 1
ATOM 2616 C CA . SER A 1 352 ? -12.279 7.301 17.436 1.00 92.69 352 SER A CA 1
ATOM 2617 C C . SER A 1 352 ? -11.196 6.304 17.845 1.00 92.69 352 SER A C 1
ATOM 2619 O O . SER A 1 352 ? -11.469 5.245 18.404 1.00 92.69 352 SER A O 1
ATOM 2621 N N . VAL A 1 353 ? -9.930 6.661 17.601 1.00 93.69 353 VAL A N 1
ATOM 2622 C CA . VAL A 1 353 ? -8.787 5.817 17.995 1.00 93.69 353 VAL A CA 1
ATOM 2623 C C . VAL A 1 353 ? -8.665 5.713 19.519 1.00 93.69 353 VAL A C 1
ATOM 2625 O O . VAL A 1 353 ? -8.176 4.712 20.027 1.00 93.69 353 VAL A O 1
ATOM 2628 N N . ALA A 1 354 ? -9.136 6.721 20.259 1.00 92.19 354 ALA A N 1
ATOM 2629 C CA . ALA A 1 354 ? -9.079 6.743 21.720 1.00 92.19 354 ALA A CA 1
ATOM 2630 C C . ALA A 1 354 ? -9.940 5.650 22.381 1.00 92.19 354 ALA A C 1
ATOM 2632 O O . ALA A 1 354 ? -9.679 5.276 23.520 1.00 92.19 354 ALA A O 1
ATOM 2633 N N . GLU A 1 355 ? -10.944 5.127 21.673 1.00 91.31 355 GLU A N 1
ATOM 2634 C CA . GLU A 1 355 ? -11.789 4.015 22.130 1.00 91.31 355 GLU A CA 1
ATOM 2635 C C . GLU A 1 355 ? -11.117 2.643 21.946 1.00 91.31 355 GLU A C 1
ATOM 2637 O O . GLU A 1 355 ? -11.612 1.641 22.461 1.00 91.31 355 GLU A O 1
ATOM 2642 N N . ILE A 1 356 ? -9.999 2.574 21.213 1.00 91.94 356 ILE A N 1
ATOM 2643 C CA . ILE A 1 356 ? -9.293 1.323 20.934 1.00 91.94 356 ILE A CA 1
ATOM 2644 C C . ILE A 1 356 ? -8.280 1.068 22.043 1.00 91.94 356 ILE A C 1
ATOM 2646 O O . ILE A 1 356 ? -7.264 1.752 22.163 1.00 91.94 356 ILE A O 1
ATOM 2650 N N . THR A 1 357 ? -8.523 0.029 22.832 1.00 92.19 357 THR A N 1
ATOM 2651 C CA . THR A 1 357 ? -7.554 -0.434 23.826 1.00 92.19 357 THR A CA 1
ATOM 2652 C C . THR A 1 357 ? -6.413 -1.214 23.176 1.00 92.19 357 THR A C 1
ATOM 2654 O O . THR A 1 357 ? -6.580 -1.891 22.158 1.00 92.19 357 THR A O 1
ATOM 2657 N N . GLU A 1 358 ? -5.255 -1.210 23.834 1.00 91.94 358 GLU A N 1
ATOM 2658 C CA . GLU A 1 358 ? -4.100 -2.018 23.435 1.00 91.94 358 GLU A CA 1
ATOM 2659 C C . GLU A 1 358 ? -4.428 -3.511 23.312 1.00 91.94 358 GLU A C 1
ATOM 2661 O O . GLU A 1 358 ? -4.010 -4.175 22.363 1.00 91.94 358 GLU A O 1
ATOM 2666 N N . ALA A 1 359 ? -5.248 -4.032 24.227 1.00 91.50 359 ALA A N 1
ATOM 2667 C CA . ALA A 1 359 ? -5.682 -5.422 24.201 1.00 91.50 359 ALA A CA 1
ATOM 2668 C C . ALA A 1 359 ? -6.577 -5.736 22.991 1.00 91.50 359 ALA A C 1
ATOM 2670 O O . ALA A 1 359 ? -6.424 -6.801 22.396 1.00 91.50 359 ALA A O 1
ATOM 2671 N N . GLN A 1 360 ? -7.494 -4.836 22.611 1.00 90.50 360 GLN A N 1
ATOM 2672 C CA . GLN A 1 360 ? -8.310 -4.996 21.400 1.00 90.50 360 GLN A CA 1
ATOM 2673 C C . GLN A 1 360 ? -7.440 -4.965 20.145 1.00 90.50 360 GLN A C 1
ATOM 2675 O O . GLN A 1 360 ? -7.604 -5.815 19.273 1.00 90.50 360 GLN A O 1
ATOM 2680 N N . LEU A 1 361 ? -6.484 -4.037 20.076 1.00 92.75 361 LEU A N 1
ATOM 2681 C CA . LEU A 1 361 ? -5.585 -3.931 18.934 1.00 92.75 361 LEU A CA 1
ATOM 2682 C C . LEU A 1 361 ? -4.678 -5.164 18.807 1.00 92.75 361 LEU A C 1
ATOM 2684 O O . LEU A 1 361 ? -4.481 -5.669 17.704 1.00 92.75 361 LEU A O 1
ATOM 2688 N N . GLU A 1 362 ? -4.177 -5.706 19.920 1.00 94.25 362 GLU A N 1
ATOM 2689 C CA . GLU A 1 362 ? -3.311 -6.889 19.897 1.00 94.25 362 GLU A CA 1
ATOM 2690 C C . GLU A 1 362 ? -4.012 -8.143 19.370 1.00 94.25 362 GLU A C 1
ATOM 2692 O O . GLU A 1 362 ? -3.365 -8.989 18.751 1.00 94.25 362 GLU A O 1
ATOM 2697 N N . LYS A 1 363 ? -5.337 -8.262 19.545 1.00 92.31 363 LYS A N 1
ATOM 2698 C CA . LYS A 1 363 ? -6.109 -9.406 19.030 1.00 92.31 363 LYS A CA 1
ATOM 2699 C C . LYS A 1 363 ? -5.922 -9.606 17.525 1.00 92.31 363 LYS A C 1
ATOM 2701 O O . LYS A 1 363 ? -5.871 -10.756 17.095 1.00 92.31 363 LYS A O 1
ATOM 2706 N N . TYR A 1 364 ? -5.771 -8.529 16.748 1.00 94.19 364 TYR A N 1
ATOM 2707 C CA . TYR A 1 364 ? -5.561 -8.611 15.300 1.00 94.19 364 TYR A CA 1
ATOM 2708 C C . TYR A 1 364 ? -4.257 -9.331 14.926 1.00 94.19 364 TYR A C 1
ATOM 2710 O O . TYR A 1 364 ? -4.205 -10.046 13.929 1.00 94.19 364 TYR A O 1
ATOM 2718 N N . PHE A 1 365 ? -3.217 -9.189 15.749 1.00 95.62 365 PHE A N 1
ATOM 2719 C CA . PHE A 1 365 ? -1.871 -9.675 15.442 1.00 95.62 365 PHE A CA 1
ATOM 2720 C C . PHE A 1 365 ? -1.568 -11.073 15.993 1.00 95.62 365 PHE A C 1
ATOM 2722 O O . PHE A 1 365 ? -0.537 -11.658 15.643 1.00 95.62 365 PHE A O 1
ATOM 2729 N N . ARG A 1 366 ? -2.441 -11.615 16.852 1.00 95.00 366 ARG A N 1
ATOM 2730 C CA . ARG A 1 366 ? -2.256 -12.943 17.449 1.00 95.00 366 ARG A CA 1
ATOM 2731 C C . ARG A 1 366 ? -2.226 -14.038 16.373 1.00 95.00 366 ARG A C 1
ATOM 2733 O O . ARG A 1 366 ? -2.915 -13.904 15.354 1.00 95.00 366 ARG A O 1
ATOM 2740 N N . PRO A 1 367 ? -1.485 -15.138 16.603 1.00 94.69 367 PRO A N 1
ATOM 2741 C CA . PRO A 1 367 ? -1.552 -16.314 15.744 1.00 94.69 367 PRO A CA 1
ATOM 2742 C C . PRO A 1 367 ? -2.994 -16.766 15.493 1.00 94.69 367 PRO A C 1
ATOM 2744 O O . PRO A 1 367 ? -3.882 -16.565 16.331 1.00 94.69 367 PRO A O 1
ATOM 2747 N N . LEU A 1 368 ? -3.247 -17.308 14.308 1.00 90.62 368 LEU A N 1
ATOM 2748 C CA . LEU A 1 368 ? -4.508 -17.986 14.010 1.00 90.62 368 LEU A CA 1
ATOM 2749 C C . LEU A 1 368 ? -4.511 -19.390 14.643 1.00 90.62 368 LEU A C 1
ATOM 2751 O O . LEU A 1 368 ? -3.448 -19.894 15.012 1.00 90.62 368 LEU A O 1
ATOM 2755 N N . PRO A 1 369 ? -5.685 -20.032 14.792 1.00 90.81 369 PRO A N 1
ATOM 2756 C CA . PRO A 1 369 ? -5.752 -21.423 15.226 1.00 90.81 369 PRO A CA 1
ATOM 2757 C C . PRO A 1 369 ? -4.880 -22.352 14.358 1.00 90.81 369 PRO A C 1
ATOM 2759 O O . PRO A 1 369 ? -4.661 -22.058 13.175 1.00 90.81 369 PRO A O 1
ATOM 2762 N N . PRO A 1 370 ? -4.412 -23.492 14.904 1.00 87.50 370 PRO A N 1
ATOM 2763 C CA . PRO A 1 370 ? -3.633 -24.470 14.149 1.00 87.50 370 PRO A CA 1
ATOM 2764 C C . PRO A 1 370 ? -4.295 -24.844 12.816 1.00 87.50 370 PRO A C 1
ATOM 2766 O O . PRO A 1 370 ? -5.511 -25.022 12.742 1.00 87.50 370 PRO A O 1
ATOM 2769 N N . GLY A 1 371 ? -3.493 -24.928 11.752 1.00 87.00 371 GLY A N 1
ATOM 2770 C CA . GLY A 1 371 ? -3.961 -25.231 10.394 1.00 87.00 371 GLY A CA 1
ATOM 2771 C C . GLY A 1 371 ? -4.603 -24.059 9.638 1.00 87.00 371 GLY A C 1
ATOM 2772 O O . GLY A 1 371 ? -4.891 -24.202 8.454 1.00 87.00 371 GLY A O 1
ATOM 2773 N N . GLN A 1 372 ? -4.806 -22.898 10.272 1.00 89.62 372 GLN A N 1
ATOM 2774 C CA . GLN A 1 372 ? -5.395 -21.726 9.609 1.00 89.62 372 GLN A CA 1
ATOM 2775 C C . GLN A 1 372 ? -4.368 -20.670 9.193 1.00 89.62 372 GLN A C 1
ATOM 2777 O O . GLN A 1 372 ? -4.707 -19.795 8.403 1.00 89.62 372 GLN A O 1
ATOM 2782 N N . GLU A 1 373 ? -3.125 -20.746 9.671 1.00 93.12 373 GLU A N 1
ATOM 2783 C CA . GLU A 1 373 ? -2.050 -19.819 9.292 1.00 93.12 373 GLU A CA 1
ATOM 2784 C C . GLU A 1 373 ? -1.746 -19.825 7.784 1.00 93.12 373 GLU A C 1
ATOM 2786 O O . GLU A 1 373 ? -2.038 -20.783 7.060 1.00 93.12 373 GLU A O 1
ATOM 2791 N N . LEU A 1 374 ? -1.148 -18.733 7.295 1.00 94.62 374 LEU A N 1
ATOM 2792 C CA . LEU A 1 374 ? -0.679 -18.667 5.913 1.00 94.62 374 LEU A CA 1
ATOM 2793 C C . LEU A 1 374 ? 0.563 -19.544 5.737 1.00 94.62 374 LEU A C 1
ATOM 2795 O O . LEU A 1 374 ? 1.620 -19.315 6.337 1.00 94.62 374 LEU A O 1
ATOM 2799 N N . THR A 1 375 ? 0.442 -20.525 4.855 1.00 91.88 375 THR A N 1
ATOM 2800 C CA . THR A 1 375 ? 1.540 -21.378 4.419 1.00 91.88 375 THR A CA 1
ATOM 2801 C C . THR A 1 375 ? 1.920 -21.023 2.989 1.00 91.88 375 THR A C 1
ATOM 2803 O O . THR A 1 375 ? 1.073 -20.702 2.153 1.00 91.88 375 THR A O 1
ATOM 2806 N N . PHE A 1 376 ? 3.217 -21.079 2.708 1.00 87.38 376 PHE A N 1
ATOM 2807 C CA . PHE A 1 376 ? 3.736 -21.008 1.352 1.00 87.38 376 PHE A CA 1
ATOM 2808 C C . PHE A 1 376 ? 4.121 -22.430 0.993 1.00 87.38 376 PHE A C 1
ATOM 2810 O O . PHE A 1 376 ? 5.037 -22.984 1.600 1.00 87.38 376 PHE A O 1
ATOM 2817 N N . ALA A 1 377 ? 3.386 -23.045 0.070 1.00 67.44 377 ALA A N 1
ATOM 2818 C CA . ALA A 1 377 ? 3.853 -24.288 -0.508 1.00 67.44 377 ALA A CA 1
ATOM 2819 C C . ALA A 1 377 ? 5.169 -23.981 -1.231 1.00 67.44 377 ALA A C 1
ATOM 2821 O O . ALA A 1 377 ? 5.237 -23.054 -2.042 1.00 67.44 377 ALA A O 1
ATOM 2822 N N . LEU A 1 378 ? 6.213 -24.761 -0.952 1.00 47.59 378 LEU A N 1
ATOM 2823 C CA . LEU A 1 378 ? 7.206 -24.975 -1.992 1.00 47.59 378 LEU A CA 1
ATOM 2824 C C . LEU A 1 378 ? 6.424 -25.612 -3.157 1.00 47.59 378 LEU A C 1
ATOM 2826 O O . LEU A 1 378 ? 5.606 -26.486 -2.865 1.00 47.59 378 LEU A O 1
ATOM 2830 N N . PRO A 1 379 ? 6.556 -25.176 -4.426 1.00 37.62 379 PRO A N 1
ATOM 2831 C CA . PRO A 1 379 ? 6.110 -25.929 -5.575 1.00 37.62 379 PRO A CA 1
ATOM 2832 C C . PRO A 1 379 ? 6.622 -27.329 -5.329 1.00 37.62 379 PRO A C 1
ATOM 2834 O O . PRO A 1 379 ? 7.826 -27.571 -5.329 1.00 37.62 379 PRO A O 1
ATOM 2837 N N . SER A 1 380 ? 5.684 -28.209 -4.988 1.00 33.94 380 SER A N 1
ATOM 2838 C CA . SER A 1 380 ? 5.938 -29.625 -4.913 1.00 33.94 380 SER A CA 1
ATOM 2839 C C . SER A 1 380 ? 6.490 -29.949 -6.276 1.00 33.94 380 SER A C 1
ATOM 2841 O O . SER A 1 380 ? 5.805 -29.705 -7.278 1.00 33.94 380 SER A O 1
ATOM 2843 N N . ASP A 1 381 ? 7.740 -30.381 -6.297 1.00 33.34 381 ASP A N 1
ATOM 2844 C CA . ASP A 1 381 ? 8.418 -30.771 -7.500 1.00 33.34 381 ASP A CA 1
ATOM 2845 C C . ASP A 1 381 ? 7.454 -31.553 -8.397 1.00 33.34 381 ASP A C 1
ATOM 2847 O O . ASP A 1 381 ? 7.072 -32.693 -8.126 1.00 33.34 381 ASP A O 1
ATOM 2851 N N . GLY A 1 382 ? 7.133 -30.947 -9.540 1.00 34.06 382 GLY A N 1
ATOM 2852 C CA . GLY A 1 382 ? 6.730 -31.687 -10.728 1.00 34.06 382 GLY A CA 1
ATOM 2853 C C . GLY A 1 382 ? 7.834 -32.634 -11.217 1.00 34.06 382 GLY A C 1
ATOM 2854 O O . GLY A 1 382 ? 7.680 -33.223 -12.280 1.00 34.06 382 GLY A O 1
ATOM 2855 N N . LEU A 1 383 ? 8.928 -32.794 -10.460 1.00 36.06 383 LEU A N 1
ATOM 2856 C CA . LEU A 1 383 ? 9.978 -33.793 -10.597 1.00 36.06 383 LEU A CA 1
ATOM 2857 C C . LEU A 1 383 ? 10.453 -34.269 -9.202 1.00 36.06 383 LEU A C 1
ATOM 2859 O O . LEU A 1 383 ? 11.538 -33.914 -8.761 1.00 36.06 383 LEU A O 1
ATOM 2863 N N . CYS A 1 384 ? 9.631 -35.106 -8.556 1.00 28.95 384 CYS A N 1
ATOM 2864 C CA . CYS A 1 384 ? 9.926 -35.949 -7.377 1.00 28.95 384 CYS A CA 1
ATOM 2865 C C . CYS A 1 384 ? 9.655 -35.334 -5.989 1.00 28.95 384 CYS A C 1
ATOM 2867 O O . CYS A 1 384 ? 10.384 -34.487 -5.499 1.00 28.95 384 CYS A O 1
ATOM 2869 N N . GLY A 1 385 ? 8.609 -35.849 -5.332 1.00 31.56 385 GLY A N 1
ATOM 2870 C CA . GLY A 1 385 ? 8.090 -35.346 -4.063 1.00 31.56 385 GLY A CA 1
ATOM 2871 C C . GLY A 1 385 ? 8.975 -35.543 -2.828 1.00 31.56 385 GLY A C 1
ATOM 2872 O O . GLY A 1 385 ? 9.773 -36.474 -2.738 1.00 31.56 385 GLY A O 1
ATOM 2873 N N . GLY A 1 386 ? 8.733 -34.679 -1.843 1.00 27.73 386 GLY A N 1
ATOM 2874 C CA . GLY A 1 386 ? 9.245 -34.772 -0.481 1.00 27.73 386 GLY A CA 1
ATOM 2875 C C . GLY A 1 386 ? 8.750 -33.605 0.380 1.00 27.73 386 GLY A C 1
ATOM 2876 O O . GLY A 1 386 ? 8.834 -32.455 -0.030 1.00 27.73 386 GLY A O 1
ATOM 2877 N N . ASP A 1 387 ? 8.186 -33.971 1.528 1.00 31.33 387 ASP A N 1
ATOM 2878 C CA . ASP A 1 387 ? 7.588 -33.248 2.660 1.00 31.33 387 ASP A CA 1
ATOM 2879 C C . ASP A 1 387 ? 7.756 -31.722 2.832 1.00 31.33 387 ASP A C 1
ATOM 2881 O O . ASP A 1 387 ? 8.825 -31.127 2.699 1.00 31.33 387 ASP A O 1
ATOM 2885 N N . ALA A 1 388 ? 6.649 -31.101 3.262 1.00 36.00 388 ALA A N 1
ATOM 2886 C CA . ALA A 1 388 ? 6.584 -29.725 3.734 1.00 36.00 388 ALA A CA 1
ATOM 2887 C C . ALA A 1 388 ? 7.460 -29.532 4.984 1.00 36.00 388 ALA A C 1
ATOM 2889 O O . ALA A 1 388 ? 7.211 -30.124 6.031 1.00 36.00 388 ALA A O 1
ATOM 2890 N N . LEU A 1 389 ? 8.465 -28.662 4.885 1.00 31.45 389 LEU A N 1
ATOM 2891 C CA . LEU A 1 389 ? 9.236 -28.204 6.037 1.00 31.45 389 LEU A CA 1
ATOM 2892 C C . LEU A 1 389 ? 8.400 -27.209 6.856 1.00 31.45 389 LEU A C 1
ATOM 2894 O O . LEU A 1 389 ? 8.179 -26.069 6.437 1.00 31.45 389 LEU A O 1
ATOM 2898 N N . GLU A 1 390 ? 7.951 -27.637 8.036 1.00 30.11 390 GLU A N 1
ATOM 2899 C CA . GLU A 1 390 ? 7.522 -26.735 9.104 1.00 30.11 390 GLU A CA 1
ATOM 2900 C C . GLU A 1 390 ? 8.741 -25.928 9.577 1.00 30.11 390 GLU A C 1
ATOM 2902 O O . GLU A 1 390 ? 9.727 -26.482 10.056 1.00 30.11 390 GLU A O 1
ATOM 2907 N N . ILE A 1 391 ? 8.699 -24.605 9.400 1.00 34.28 391 ILE A N 1
ATOM 2908 C CA . ILE A 1 391 ? 9.666 -23.693 10.020 1.00 34.28 391 ILE A CA 1
ATOM 2909 C C . ILE A 1 391 ? 9.045 -23.224 11.333 1.00 34.28 391 ILE A C 1
ATOM 2911 O O . ILE A 1 391 ? 7.965 -22.629 11.313 1.00 34.28 391 ILE A O 1
ATOM 2915 N N . ASP A 1 392 ? 9.751 -23.514 12.426 1.00 27.58 392 ASP A N 1
ATOM 2916 C CA . ASP A 1 392 ? 9.368 -23.317 13.825 1.00 27.58 392 ASP A CA 1
ATOM 2917 C C . ASP A 1 392 ? 8.540 -22.057 14.098 1.00 27.58 392 ASP A C 1
ATOM 2919 O O . ASP A 1 392 ? 8.907 -20.919 13.777 1.00 27.58 392 ASP A O 1
ATOM 2923 N N . ALA A 1 393 ? 7.420 -22.295 14.769 1.00 31.73 393 ALA A N 1
ATOM 2924 C CA . ALA A 1 393 ? 6.529 -21.299 15.319 1.00 31.73 393 ALA A CA 1
ATOM 2925 C C . ALA A 1 393 ? 6.999 -20.883 16.718 1.00 31.73 393 ALA A C 1
ATOM 2927 O O . ALA A 1 393 ? 6.258 -21.084 17.658 1.00 31.73 393 ALA A O 1
ATOM 2928 N N . ASP A 1 394 ? 8.195 -20.312 16.871 1.00 33.94 394 ASP A N 1
ATOM 2929 C CA . ASP A 1 394 ? 8.572 -19.645 18.127 1.00 33.94 394 ASP A CA 1
ATOM 2930 C C . ASP A 1 394 ? 9.702 -18.631 17.909 1.00 33.94 394 ASP A C 1
ATOM 2932 O O . ASP A 1 394 ? 10.883 -18.951 17.811 1.00 33.94 394 ASP A O 1
ATOM 2936 N N . CYS A 1 395 ? 9.320 -17.359 17.837 1.00 27.47 395 CYS A N 1
ATOM 2937 C CA . CYS A 1 395 ? 10.191 -16.227 18.138 1.00 27.47 395 CYS A CA 1
ATOM 2938 C C . CYS A 1 395 ? 9.302 -15.152 18.759 1.00 27.47 395 CYS A C 1
ATOM 2940 O O . CYS A 1 395 ? 8.858 -14.215 18.087 1.00 27.47 395 CYS A O 1
ATOM 2942 N N . ASP A 1 396 ? 9.011 -15.344 20.044 1.00 29.55 396 ASP A N 1
ATOM 2943 C CA . ASP A 1 396 ? 8.457 -14.329 20.925 1.00 29.55 396 ASP A CA 1
ATOM 2944 C C . ASP A 1 396 ? 9.276 -13.039 20.810 1.00 29.55 396 ASP A C 1
ATOM 2946 O O . ASP A 1 396 ? 10.444 -12.967 21.194 1.00 29.55 396 ASP A O 1
ATOM 2950 N N . ILE A 1 397 ? 8.651 -11.981 20.294 1.00 32.34 397 ILE A N 1
ATOM 2951 C CA . ILE A 1 397 ? 9.143 -10.626 20.524 1.00 32.34 397 ILE A CA 1
ATOM 2952 C C . ILE A 1 397 ? 8.635 -10.239 21.911 1.00 32.34 397 ILE A C 1
ATOM 2954 O O . ILE A 1 397 ? 7.527 -9.720 22.053 1.00 32.34 397 ILE A O 1
ATOM 2958 N N . ALA A 1 398 ? 9.438 -10.519 22.937 1.00 27.95 398 ALA A N 1
ATOM 2959 C CA . ALA A 1 398 ? 9.234 -9.941 24.258 1.00 27.95 398 ALA A CA 1
ATOM 2960 C C . ALA A 1 398 ? 9.249 -8.396 24.162 1.00 27.95 398 ALA A C 1
ATOM 2962 O O . ALA A 1 398 ? 10.001 -7.833 23.356 1.00 27.95 398 ALA A O 1
ATOM 2963 N N . PRO A 1 399 ? 8.436 -7.681 24.958 1.00 29.58 399 PRO A N 1
ATOM 2964 C CA . PRO A 1 399 ? 8.395 -6.227 24.925 1.00 29.58 399 PRO A CA 1
ATOM 2965 C C . PRO A 1 399 ? 9.639 -5.659 25.619 1.00 29.58 399 PRO A C 1
ATOM 2967 O O . PRO A 1 399 ? 9.718 -5.624 26.842 1.00 29.58 399 PRO A O 1
ATOM 2970 N N . ALA A 1 400 ? 10.617 -5.198 24.841 1.00 28.05 400 ALA A N 1
ATOM 2971 C CA . ALA A 1 400 ? 11.691 -4.351 25.348 1.00 28.05 400 ALA A CA 1
ATOM 2972 C C . ALA A 1 400 ? 11.214 -2.889 25.376 1.00 28.05 400 ALA A C 1
ATOM 2974 O O . ALA A 1 400 ? 11.545 -2.093 24.501 1.00 28.05 400 ALA A O 1
ATOM 2975 N N . GLU A 1 401 ? 10.410 -2.541 26.379 1.00 29.64 401 GLU A N 1
ATOM 2976 C CA . GLU A 1 401 ? 10.281 -1.163 26.854 1.00 29.64 401 GLU A CA 1
ATOM 2977 C C . GLU A 1 401 ? 10.951 -1.064 28.227 1.00 29.64 401 GLU A C 1
ATOM 2979 O O . GLU A 1 401 ? 10.781 -1.942 29.066 1.00 29.64 401 GLU A O 1
ATOM 2984 N N . GLN A 1 402 ? 11.673 0.040 28.441 1.00 31.62 402 GLN A N 1
ATOM 2985 C CA . GLN A 1 402 ? 12.432 0.415 29.646 1.00 31.62 402 GLN A CA 1
ATOM 2986 C C . GLN A 1 402 ? 13.867 -0.116 29.755 1.00 31.62 402 GLN A C 1
ATOM 2988 O O . GLN A 1 402 ? 14.188 -0.916 30.622 1.00 31.62 402 GLN A O 1
ATOM 2993 N N . GLN A 1 403 ? 14.763 0.453 28.946 1.00 29.30 403 GLN A N 1
ATOM 2994 C CA . GLN A 1 403 ? 16.037 1.031 29.405 1.00 29.30 403 GLN A CA 1
ATOM 2995 C C . GLN A 1 403 ? 16.794 1.530 28.179 1.00 29.30 403 GLN A C 1
ATOM 2997 O O . GLN A 1 403 ? 17.239 0.720 27.383 1.00 29.30 403 GLN A O 1
ATOM 3002 N N . LEU A 1 404 ? 16.875 2.853 28.016 1.00 29.02 404 LEU A N 1
ATOM 3003 C CA . LEU A 1 404 ? 17.979 3.608 27.394 1.00 29.02 404 LEU A CA 1
ATOM 3004 C C . LEU A 1 404 ? 17.592 5.101 27.401 1.00 29.02 404 LEU A C 1
ATOM 3006 O O . LEU A 1 404 ? 17.431 5.758 26.379 1.00 29.02 404 LEU A O 1
ATOM 3010 N N . LEU A 1 405 ? 17.400 5.631 28.610 1.00 30.02 405 LEU A N 1
ATOM 3011 C CA . LEU A 1 405 ? 17.686 7.030 28.913 1.00 30.02 405 LEU A CA 1
ATOM 3012 C C . LEU A 1 405 ? 19.024 7.001 29.653 1.00 30.02 405 LEU A C 1
ATOM 3014 O O . LEU A 1 405 ? 19.086 6.524 30.783 1.00 30.02 405 LEU A O 1
ATOM 3018 N N . GLY A 1 406 ? 20.091 7.429 28.985 1.00 25.67 406 GLY A N 1
ATOM 3019 C CA . GLY A 1 406 ? 21.432 7.461 29.559 1.00 25.67 406 GLY A CA 1
ATOM 3020 C C . GLY A 1 406 ? 22.503 7.661 28.494 1.00 25.67 406 GLY A C 1
ATOM 3021 O O . GLY A 1 406 ? 22.950 6.693 27.899 1.00 25.67 406 GLY A O 1
ATOM 3022 N N . ASP A 1 407 ? 22.846 8.930 28.273 1.00 27.80 407 ASP A N 1
ATOM 3023 C CA . ASP A 1 407 ? 24.132 9.478 27.826 1.00 27.80 407 ASP A CA 1
ATOM 3024 C C . ASP A 1 407 ? 24.945 8.800 26.710 1.00 27.80 407 ASP A C 1
ATOM 3026 O O . ASP A 1 407 ? 25.448 7.689 26.833 1.00 27.80 407 ASP A O 1
ATOM 3030 N N . GLY A 1 408 ? 25.265 9.590 25.678 1.00 26.97 408 GLY A N 1
ATOM 3031 C CA . GLY A 1 408 ? 26.401 9.286 24.807 1.00 26.97 408 GLY A CA 1
ATOM 3032 C C . GLY A 1 408 ? 26.455 10.103 23.526 1.00 26.97 408 GLY A C 1
ATOM 3033 O O . GLY A 1 408 ? 25.997 9.662 22.482 1.00 26.97 408 GLY A O 1
ATOM 3034 N N . ARG A 1 409 ? 27.047 11.299 23.602 1.00 29.47 409 ARG A N 1
ATOM 3035 C CA . ARG A 1 409 ? 27.473 12.098 22.443 1.00 29.47 409 ARG A CA 1
ATOM 3036 C C . ARG A 1 409 ? 28.395 11.282 21.530 1.00 29.47 409 ARG A C 1
ATOM 3038 O O . ARG A 1 409 ? 29.315 10.641 22.024 1.00 29.47 409 ARG A O 1
ATOM 3045 N N . GLY A 1 410 ? 28.247 11.438 20.218 1.00 26.16 410 GLY A N 1
ATOM 3046 C CA . GLY A 1 410 ? 29.239 10.964 19.255 1.00 26.16 410 GLY A CA 1
ATOM 3047 C C . GLY A 1 410 ? 28.731 11.051 17.827 1.00 26.16 410 GLY A C 1
ATOM 3048 O O . GLY A 1 410 ? 28.123 10.115 17.328 1.00 26.16 41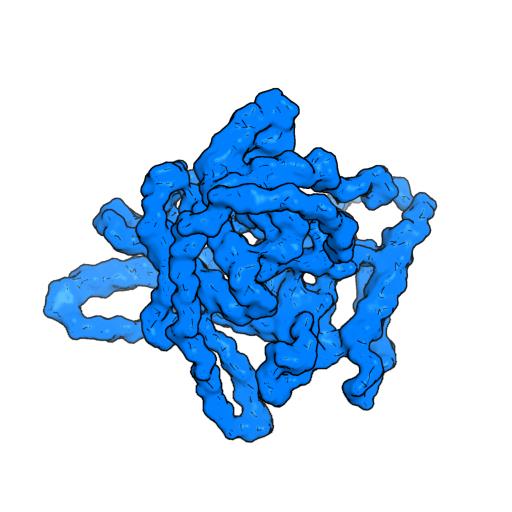0 GLY A O 1
ATOM 3049 N N . ALA A 1 411 ? 28.955 12.200 17.197 1.00 29.95 411 ALA A N 1
ATOM 3050 C CA . ALA A 1 411 ? 28.785 12.375 15.767 1.00 29.95 411 ALA A CA 1
ATOM 3051 C C . ALA A 1 411 ? 29.771 11.474 15.011 1.00 29.95 411 ALA A C 1
ATOM 3053 O O . ALA A 1 411 ? 30.971 11.592 15.242 1.00 29.95 411 ALA A O 1
ATOM 3054 N N . ASP A 1 412 ? 29.280 10.655 14.082 1.00 28.28 412 ASP A N 1
ATOM 3055 C CA . ASP A 1 412 ? 29.974 10.456 12.811 1.00 28.28 412 ASP A CA 1
ATOM 3056 C C . ASP A 1 412 ? 28.986 10.030 11.719 1.00 28.28 412 ASP A C 1
ATOM 3058 O O . ASP A 1 412 ? 28.206 9.089 11.875 1.00 28.28 412 ASP A O 1
ATOM 3062 N N . GLY A 1 413 ? 28.970 10.800 10.634 1.00 26.38 413 GLY A N 1
ATOM 3063 C CA . GLY A 1 413 ? 28.066 10.637 9.505 1.00 26.38 413 GLY A CA 1
ATOM 3064 C C . GLY A 1 413 ? 28.725 9.807 8.415 1.00 26.38 413 GLY A C 1
ATOM 3065 O O . GLY A 1 413 ? 29.479 10.339 7.604 1.00 26.38 413 GLY A O 1
ATOM 3066 N N . GLY A 1 414 ? 28.398 8.517 8.365 1.00 22.66 414 GLY A N 1
ATOM 3067 C CA . GLY A 1 414 ? 28.698 7.628 7.244 1.00 22.66 414 GLY A CA 1
ATOM 3068 C C . GLY A 1 414 ? 27.438 7.360 6.423 1.00 22.66 414 GLY A C 1
ATOM 3069 O O . GLY A 1 414 ? 26.456 6.848 6.950 1.00 22.66 414 GLY A O 1
ATOM 3070 N N . ARG A 1 415 ? 27.470 7.735 5.141 1.00 27.02 415 ARG A N 1
ATOM 3071 C CA . ARG A 1 415 ? 26.421 7.492 4.137 1.00 27.02 415 ARG A CA 1
ATOM 3072 C C . ARG A 1 415 ? 26.136 5.997 3.958 1.00 27.02 415 ARG A C 1
ATOM 3074 O O . ARG A 1 415 ? 27.092 5.244 3.792 1.00 27.02 415 ARG A O 1
ATOM 3081 N N . LEU A 1 416 ? 24.856 5.644 3.831 1.00 24.98 416 LEU A N 1
ATOM 3082 C CA . LEU A 1 416 ? 24.329 4.593 2.951 1.00 24.98 416 LEU A CA 1
ATOM 3083 C C . LEU A 1 416 ? 22.977 5.051 2.402 1.00 24.98 416 LEU A C 1
ATOM 3085 O O . LEU A 1 416 ? 22.171 5.555 3.217 1.00 24.98 416 LEU A O 1
#

InterPro domains:
  IPR029045 ClpP/crotonase-like domain superfamily [SSF52096] (11-341)
  IPR032259 Enoyl-CoA hydratase/isomerase, HIBYL-CoA-H type [PTHR43176] (10-369)
  IPR045004 Enoyl-CoA hydratase/isomerase domain [PF16113] (11-365)

Radius of gyration: 23.39 Å; chains: 1; bounding box: 60×63×68 Å